Protein AF-0000000071809638 (afdb_homodimer)

Secondary structure (DSSP, 8-state):
----PPPPPEEEEEESTTSSHHHHHHHHHHHHHHTT--EEEEESS-TTSHHHHHHHHHHTTSS---HHHHHHHHHHHHHHHHHHHHHHHHTT-EEEEES-HHHHHHHHTTSTT--HHHHHHTTTTSBPPSEEEEEE--HHHHHTSTTTTSSTT--HHHHHHHHHHHHHH--TTEEEEETTS-HHHHHHHHHHHHHHHHHHHTT---PBTT-/----PPPPPEEEEEESTTSSHHHHHHHHHHHHHHTT--EEEEESS-TTSHHHHHHHHHHTTSS---HHHHHHHHHHHHHHHHHHHHHHHHTT-EEEEES-HHHHHHHHTTSTT--HHHHHHTTTTSBPPSEEEEEE--HHHHHTSTTTTSSTT--HHHHHHHHHHHHHH--TTEEEEETTS-HHHHHHHHHHHHHHHHHHHTT---PBTT-

Foldseek 3Di:
DLPLFFFAFEEEEAEDAQLCLVVLLVLLCVVCVVVVAAEDEAEPPPCVDPLRVVLVCQFQVVDDDDLVVSLLSRLVSLVVCQVVVQVRRSVRHYYYYYDDLLLSLLLSCLDPPDDSVVSNPSQWFRFDGLAYEYRYDQLVVRCPDPPQPSTDQRDSSSSVSSVVSSVVVDDPRYDYDYSVDDSVVVNVVVNVSSVVSSVVSRSPDGDTPPD/DLPLFFFAFEEEEAEDAQLCLVVLLVLLCVVCVVVVAAEDEAEPPPCVDPLRVVLVCQFQVVDDDDLVVSLLSRLVSLVVCQVVVQVRRSVRYYYYYYDDLLLSLLLSCLDPPDDSVVSNPSQWFRFDGLAYEYRYDQLVVRCPDPPQPSTDQRDSSSSVSSVVSSVVVDDPRYDYDYSVDDSVVVNVVVNVSSVVSSVVSRSPDGDTPPD

Organism: Trichoplax adhaerens (NCBI:txid10228)

Nearest PDB structures (foldseek):
  1e2f-assembly1_A  TM=9.757E-01  e=2.775E-28  Homo sapiens
  1e98-assembly1_A-2  TM=9.736E-01  e=1.360E-27  Homo sapiens
  1e9d-assembly1_A  TM=9.814E-01  e=3.699E-27  Homo sapiens
  2wwf-assembly1_A  TM=8.738E-01  e=5.433E-23  Plasmodium falciparum 3D7
  2wwi-assembly2_C  TM=8.667E-01  e=1.230E-21  Plasmodium falciparum 3D7

Radius of gyration: 24.38 Å; Cα contacts (8 Å, |Δi|>4): 757; chains: 2; bounding box: 62×70×47 Å

Sequence (422 aa):
MATDRNRGALIIIEGGDRTGKSTQSKMLVDALLADGKQAELVKFPDRTTPIGKLAGSYLQKTLDLEDHAIHLIFSANRWEKVPSIIERLENGITLVVDRYAFSGVAYTSAKRGFDIEWCKQSDTGIPAPDLVIYLTLPVDQATSRDQYGTERYESTQFQKRAVENFEKLMTKNWTTLDASQSIDAIHQQMKDLTTEIMQQVGTRSIEKLWVMATDRNRGALIIIEGGDRTGKSTQSKMLVDALLADGKQAELVKFPDRTTPIGKLAGSYLQKTLDLEDHAIHLIFSANRWEKVPSIIERLENGITLVVDRYAFSGVAYTSAKRGFDIEWCKQSDTGIPAPDLVIYLTLPVDQATSRDQYGTERYESTQFQKRAVENFEKLMTKNWTTLDASQSIDAIHQQMKDLTTEIMQQVGTRSIEKLWV

pLDDT: mean 94.45, std 9.05, range [29.23, 98.94]

Structure (mmCIF, N/CA/C/O backbone):
data_AF-0000000071809638-model_v1
#
loop_
_entity.id
_entity.type
_entity.pdbx_description
1 polymer 'Thymidylate kinase'
#
loop_
_atom_site.group_PDB
_atom_site.id
_atom_site.type_symbol
_atom_site.label_atom_id
_atom_site.label_alt_id
_atom_site.label_comp_id
_atom_site.label_asym_id
_atom_site.label_entity_id
_atom_site.label_seq_id
_atom_site.pdbx_PDB_ins_code
_atom_site.Cartn_x
_atom_site.Cartn_y
_atom_site.Cartn_z
_atom_site.occupancy
_atom_site.B_iso_or_equiv
_atom_site.auth_seq_id
_atom_site.auth_comp_id
_atom_site.auth_asym_id
_atom_site.auth_atom_id
_atom_site.pdbx_PDB_model_num
ATOM 1 N N . MET A 1 1 ? -31.297 -20.156 -2.02 1 29.23 1 MET A N 1
ATOM 2 C CA . MET A 1 1 ? -30.578 -21.312 -1.486 1 29.23 1 MET A CA 1
ATOM 3 C C . MET A 1 1 ? -29.109 -21.266 -1.859 1 29.23 1 MET A C 1
ATOM 5 O O . MET A 1 1 ? -28.766 -21 -3.014 1 29.23 1 MET A O 1
ATOM 9 N N . ALA A 1 2 ? -28.156 -20.797 -1.015 1 45.97 2 ALA A N 1
ATOM 10 C CA . ALA A 1 2 ? -26.75 -20.719 -1.43 1 45.97 2 ALA A CA 1
ATOM 11 C C . ALA A 1 2 ? -26.375 -21.906 -2.305 1 45.97 2 ALA A C 1
ATOM 13 O O . ALA A 1 2 ? -26.484 -23.062 -1.876 1 45.97 2 ALA A O 1
ATOM 14 N N . THR A 1 3 ? -26.531 -21.938 -3.521 1 45.94 3 THR A N 1
ATOM 15 C CA . THR A 1 3 ? -26.344 -23.125 -4.352 1 45.94 3 THR A CA 1
ATOM 16 C C . THR A 1 3 ? -25.016 -23.812 -4.031 1 45.94 3 THR A C 1
ATOM 18 O O . THR A 1 3 ? -24 -23.125 -3.828 1 45.94 3 THR A O 1
ATOM 21 N N . ASP A 1 4 ? -24.969 -25.047 -3.363 1 58 4 ASP A N 1
ATOM 22 C CA . ASP A 1 4 ? -23.984 -26.047 -2.955 1 58 4 ASP A CA 1
ATOM 23 C C . ASP A 1 4 ? -22.922 -26.25 -4.031 1 58 4 ASP A C 1
ATOM 25 O O . ASP A 1 4 ? -22.484 -27.391 -4.273 1 58 4 ASP A O 1
ATOM 29 N N . ARG A 1 5 ? -22.641 -25.156 -4.832 1 71.88 5 ARG A N 1
ATOM 30 C CA . ARG A 1 5 ? -21.672 -25.406 -5.898 1 71.88 5 ARG A CA 1
ATOM 31 C C . ARG A 1 5 ? -20.25 -25.359 -5.371 1 71.88 5 ARG A C 1
ATOM 33 O O . ARG A 1 5 ? -19.922 -24.547 -4.504 1 71.88 5 ARG A O 1
ATOM 40 N N . ASN A 1 6 ? -19.531 -26.375 -5.785 1 90 6 ASN A N 1
ATOM 41 C CA . ASN A 1 6 ? -18.125 -26.438 -5.457 1 90 6 ASN A CA 1
ATOM 42 C C . ASN A 1 6 ? -17.375 -25.203 -5.965 1 90 6 ASN A C 1
ATOM 44 O O . ASN A 1 6 ? -17.547 -24.797 -7.109 1 90 6 ASN A O 1
ATOM 48 N N . ARG A 1 7 ? -16.688 -24.516 -5.082 1 96.38 7 ARG A N 1
ATOM 49 C CA . ARG A 1 7 ? -15.922 -23.359 -5.539 1 96.38 7 ARG A CA 1
ATOM 50 C C . ARG A 1 7 ? -14.672 -23.797 -6.297 1 96.38 7 ARG A C 1
ATOM 52 O O . ARG A 1 7 ? -14.266 -24.953 -6.223 1 96.38 7 ARG A O 1
ATOM 59 N N . GLY A 1 8 ? -14.078 -22.875 -7.176 1 98.06 8 GLY A N 1
ATOM 60 C CA . GLY A 1 8 ? -12.805 -23.094 -7.832 1 98.06 8 GLY A CA 1
ATOM 61 C C . GLY A 1 8 ? -11.625 -23.062 -6.883 1 98.06 8 GLY A C 1
ATOM 62 O O . GLY A 1 8 ? -11.766 -22.656 -5.727 1 98.06 8 GLY A O 1
ATOM 63 N N . ALA A 1 9 ? -10.508 -23.547 -7.328 1 98.56 9 ALA A N 1
ATOM 64 C CA . ALA A 1 9 ? -9.273 -23.531 -6.539 1 98.56 9 ALA A CA 1
ATOM 65 C C . ALA A 1 9 ? -8.406 -22.328 -6.91 1 98.56 9 ALA A C 1
ATOM 67 O O . ALA A 1 9 ? -8.414 -21.891 -8.062 1 98.56 9 ALA A O 1
ATOM 68 N N . LEU A 1 10 ? -7.734 -21.781 -5.941 1 98.81 10 LEU A N 1
ATOM 69 C CA . LEU A 1 10 ? -6.73 -20.75 -6.148 1 98.81 10 LEU A CA 1
ATOM 70 C C . LEU A 1 10 ? -5.328 -21.328 -6.156 1 98.81 10 LEU A C 1
ATOM 72 O O . LEU A 1 10 ? -4.781 -21.656 -5.098 1 98.81 10 LEU A O 1
ATOM 76 N N . ILE A 1 11 ? -4.746 -21.469 -7.316 1 98.81 11 ILE A N 1
ATOM 77 C CA . ILE A 1 11 ? -3.439 -22.094 -7.531 1 98.81 11 ILE A CA 1
ATOM 78 C C . ILE A 1 11 ? -2.406 -21 -7.828 1 98.81 11 ILE A C 1
ATOM 80 O O . ILE A 1 11 ? -2.5 -20.312 -8.844 1 98.81 11 ILE A O 1
ATOM 84 N N . ILE A 1 12 ? -1.425 -20.875 -6.949 1 98.88 12 ILE A N 1
ATOM 85 C CA . ILE A 1 12 ? -0.41 -19.844 -7.109 1 98.88 12 ILE A CA 1
ATOM 86 C C . ILE A 1 12 ? 0.884 -20.453 -7.629 1 98.88 12 ILE A C 1
ATOM 88 O O . ILE A 1 12 ? 1.354 -21.469 -7.098 1 98.88 12 ILE A O 1
ATOM 92 N N . ILE A 1 13 ? 1.413 -19.859 -8.68 1 98.75 13 ILE A N 1
ATOM 93 C CA . ILE A 1 13 ? 2.715 -20.25 -9.203 1 98.75 13 ILE A CA 1
ATOM 94 C C . ILE A 1 13 ? 3.754 -19.188 -8.859 1 98.75 13 ILE A C 1
ATOM 96 O O . ILE A 1 13 ? 3.643 -18.047 -9.297 1 98.75 13 ILE A O 1
ATOM 100 N N . GLU A 1 14 ? 4.711 -19.562 -8.008 1 98.56 14 GLU A N 1
ATOM 101 C CA . GLU A 1 14 ? 5.797 -18.672 -7.605 1 98.56 14 GLU A CA 1
ATOM 102 C C . GLU A 1 14 ? 7.145 -19.188 -8.117 1 98.56 14 GLU A C 1
ATOM 104 O O . GLU A 1 14 ? 7.266 -20.344 -8.5 1 98.56 14 GLU A O 1
ATOM 109 N N . GLY A 1 15 ? 8.117 -18.328 -8.125 1 95.38 15 GLY A N 1
ATOM 110 C CA . GLY A 1 15 ? 9.461 -18.641 -8.586 1 95.38 15 GLY A CA 1
ATOM 111 C C . GLY A 1 15 ? 10.195 -17.422 -9.125 1 95.38 15 GLY A C 1
ATOM 112 O O . GLY A 1 15 ? 9.578 -16.391 -9.414 1 95.38 15 GLY A O 1
ATOM 113 N N . GLY A 1 16 ? 11.477 -17.531 -9.203 1 90.31 16 GLY A N 1
ATOM 114 C CA . GLY A 1 16 ? 12.289 -16.453 -9.742 1 90.31 16 GLY A CA 1
ATOM 115 C C . GLY A 1 16 ? 12.062 -16.219 -11.227 1 90.31 16 GLY A C 1
ATOM 116 O O . GLY A 1 16 ? 11.258 -16.906 -11.852 1 90.31 16 GLY A O 1
ATOM 117 N N . ASP A 1 17 ? 12.734 -15.234 -11.727 1 85.12 17 ASP A N 1
ATOM 118 C CA . ASP A 1 17 ? 12.648 -14.938 -13.156 1 85.12 17 ASP A CA 1
ATOM 119 C C . ASP A 1 17 ? 13.227 -16.078 -13.992 1 85.12 17 ASP A C 1
ATOM 121 O O . ASP A 1 17 ? 14.219 -16.703 -13.594 1 85.12 17 ASP A O 1
ATOM 125 N N . ARG A 1 18 ? 12.5 -16.453 -15.109 1 87.38 18 ARG A N 1
ATOM 126 C CA . ARG A 1 18 ? 12.969 -17.406 -16.109 1 87.38 18 ARG A CA 1
ATOM 127 C C . ARG A 1 18 ? 12.867 -18.844 -15.594 1 87.38 18 ARG A C 1
ATOM 129 O O . ARG A 1 18 ? 13.57 -19.734 -16.062 1 87.38 18 ARG A O 1
ATOM 136 N N . THR A 1 19 ? 12.039 -19.047 -14.625 1 91.5 19 THR A N 1
ATOM 137 C CA . THR A 1 19 ? 11.828 -20.391 -14.125 1 91.5 19 THR A CA 1
ATOM 138 C C . THR A 1 19 ? 10.742 -21.109 -14.914 1 91.5 19 THR A C 1
ATOM 140 O O . THR A 1 19 ? 10.492 -22.297 -14.711 1 91.5 19 THR A O 1
ATOM 143 N N . GLY A 1 20 ? 10.062 -20.406 -15.789 1 92.62 20 GLY A N 1
ATOM 144 C CA . GLY A 1 20 ? 9.07 -21.016 -16.656 1 92.62 20 GLY A CA 1
ATOM 145 C C . GLY A 1 20 ? 7.648 -20.828 -16.156 1 92.62 20 GLY A C 1
ATOM 146 O O . GLY A 1 20 ? 6.734 -21.547 -16.578 1 92.62 20 GLY A O 1
ATOM 147 N N . LYS A 1 21 ? 7.418 -19.875 -15.25 1 95.5 21 LYS A N 1
ATOM 148 C CA . LYS A 1 21 ? 6.113 -19.641 -14.633 1 95.5 21 LYS A CA 1
ATOM 149 C C . LYS A 1 21 ? 5.055 -19.344 -15.695 1 95.5 21 LYS A C 1
ATOM 151 O O . LYS A 1 21 ? 3.998 -19.984 -15.719 1 95.5 21 LYS A O 1
ATOM 156 N N . SER A 1 22 ? 5.355 -18.375 -16.578 1 95.75 22 SER A N 1
ATOM 157 C CA . SER A 1 22 ? 4.379 -17.938 -17.578 1 95.75 22 SER A CA 1
ATOM 158 C C . SER A 1 22 ? 3.994 -19.094 -18.5 1 95.75 22 SER A C 1
ATOM 160 O O . SER A 1 22 ? 2.816 -19.281 -18.812 1 95.75 22 SER A O 1
ATOM 162 N N . THR A 1 23 ? 4.941 -19.906 -18.906 1 96.56 23 THR A N 1
ATOM 163 C CA . THR A 1 23 ? 4.691 -21.062 -19.766 1 96.56 23 THR A CA 1
ATOM 164 C C . THR A 1 23 ? 3.846 -22.094 -19.031 1 96.56 23 THR A C 1
ATOM 166 O O . THR A 1 23 ? 2.824 -22.547 -19.547 1 96.56 23 THR A O 1
ATOM 169 N N . GLN A 1 24 ? 4.266 -22.422 -17.859 1 98.25 24 GLN A N 1
ATOM 170 C CA . GLN A 1 24 ? 3.615 -23.484 -17.078 1 98.25 24 GLN A CA 1
ATOM 171 C C . GLN A 1 24 ? 2.195 -23.078 -16.688 1 98.25 24 GLN A C 1
ATOM 173 O O . GLN A 1 24 ? 1.286 -23.922 -16.703 1 98.25 24 GLN A O 1
ATOM 178 N N . SER A 1 25 ? 1.991 -21.797 -16.328 1 98.5 25 SER A N 1
ATOM 179 C CA . SER A 1 25 ? 0.658 -21.328 -15.945 1 98.5 25 SER A CA 1
ATOM 180 C C . SER A 1 25 ? -0.31 -21.422 -17.125 1 98.5 25 SER A C 1
ATOM 182 O O . SER A 1 25 ? -1.442 -21.891 -16.969 1 98.5 25 SER A O 1
ATOM 184 N N . LYS A 1 26 ? 0.138 -21 -18.266 1 98.5 26 LYS A N 1
ATOM 185 C CA . LYS A 1 26 ? -0.694 -21.062 -19.469 1 98.5 26 LYS A CA 1
ATOM 186 C C . LYS A 1 26 ? -1.028 -22.516 -19.828 1 98.5 26 LYS A C 1
ATOM 188 O O . LYS A 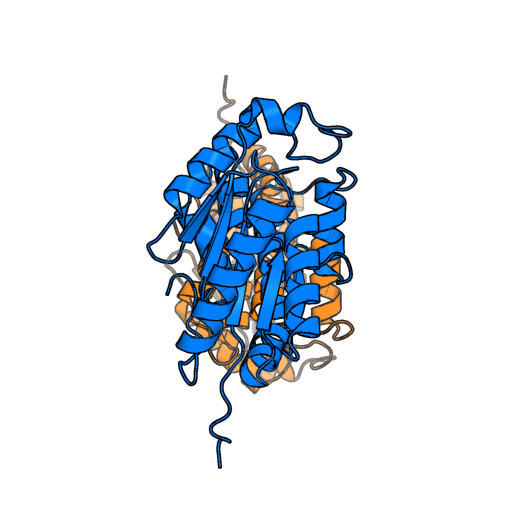1 26 ? -2.186 -22.828 -20.109 1 98.5 26 LYS A O 1
ATOM 193 N N . MET A 1 27 ? -0.049 -23.391 -19.828 1 98.75 27 MET A N 1
ATOM 194 C CA . MET A 1 27 ? -0.243 -24.797 -20.141 1 98.75 27 MET A CA 1
ATOM 195 C C . MET A 1 27 ? -1.235 -25.438 -19.188 1 98.75 27 MET A C 1
ATOM 197 O O . MET A 1 27 ? -2.064 -26.266 -19.594 1 98.75 27 MET A O 1
ATOM 201 N N . LEU A 1 28 ? -1.111 -25.094 -17.938 1 98.88 28 LEU A N 1
ATOM 202 C CA . LEU A 1 28 ? -1.989 -25.656 -16.922 1 98.88 28 LEU A CA 1
ATOM 203 C C . LEU A 1 28 ? -3.439 -25.25 -17.156 1 98.88 28 LEU A C 1
ATOM 205 O O . LEU A 1 28 ? -4.34 -26.094 -17.125 1 98.88 28 LEU A O 1
ATOM 209 N N . VAL A 1 29 ? -3.68 -23.953 -17.438 1 98.88 29 VAL A N 1
ATOM 210 C CA . VAL A 1 29 ? -5.031 -23.469 -17.719 1 98.88 29 VAL A CA 1
ATOM 211 C C . VAL A 1 29 ? -5.594 -24.172 -18.953 1 98.88 29 VAL A C 1
ATOM 213 O O . VAL A 1 29 ? -6.727 -24.656 -18.922 1 98.88 29 VAL A O 1
ATOM 216 N N . ASP A 1 30 ? -4.809 -24.281 -19.969 1 98.81 30 ASP A N 1
ATOM 217 C CA . ASP A 1 30 ? -5.238 -24.938 -21.188 1 98.81 30 ASP A CA 1
ATOM 218 C C . ASP A 1 30 ? -5.625 -26.391 -20.922 1 98.81 30 ASP A C 1
ATOM 220 O O . ASP A 1 30 ? -6.629 -26.875 -21.453 1 98.81 30 ASP A O 1
ATOM 224 N N . ALA A 1 31 ? -4.828 -27.062 -20.172 1 98.75 31 ALA A N 1
ATOM 225 C CA . ALA A 1 31 ? -5.082 -28.453 -19.859 1 98.75 31 ALA A CA 1
ATOM 226 C C . ALA A 1 31 ? -6.379 -28.625 -19.062 1 98.75 31 ALA A C 1
ATOM 228 O O . ALA A 1 31 ? -7.16 -29.531 -19.328 1 98.75 31 ALA A O 1
ATOM 229 N N . LEU A 1 32 ? -6.598 -27.734 -18.109 1 98.56 32 LEU A N 1
ATOM 230 C CA . LEU A 1 32 ? -7.816 -27.797 -17.312 1 98.56 32 LEU A CA 1
ATOM 231 C C . LEU A 1 32 ? -9.047 -27.562 -18.188 1 98.56 32 LEU A C 1
ATOM 233 O O . LEU A 1 32 ? -10.055 -28.266 -18.047 1 98.56 32 LEU A O 1
ATOM 237 N N . LEU A 1 33 ? -8.906 -26.578 -19.078 1 98.62 33 LEU A N 1
ATOM 238 C CA . LEU A 1 33 ? -10 -26.281 -20 1 98.62 33 LEU A CA 1
ATOM 239 C C . LEU A 1 33 ? -10.273 -27.484 -20.906 1 98.62 33 LEU A C 1
ATOM 241 O O . LEU A 1 33 ? -11.43 -27.844 -21.141 1 98.62 33 LEU A O 1
ATOM 245 N N . ALA A 1 34 ? -9.266 -28.141 -21.344 1 98.38 34 ALA A N 1
ATOM 246 C CA . ALA A 1 34 ? -9.391 -29.312 -22.203 1 98.38 34 ALA A CA 1
ATOM 247 C C . ALA A 1 34 ? -10.078 -30.453 -21.469 1 98.38 34 ALA A C 1
ATOM 249 O O . ALA A 1 34 ? -10.766 -31.281 -22.094 1 98.38 34 ALA A O 1
ATOM 250 N N . ASP A 1 35 ? -9.914 -30.484 -20.219 1 97.5 35 ASP A N 1
ATOM 251 C CA . ASP A 1 35 ? -10.516 -31.516 -19.375 1 97.5 35 ASP A CA 1
ATOM 252 C C . ASP A 1 35 ? -11.953 -31.156 -19 1 97.5 35 ASP A C 1
ATOM 254 O O . ASP A 1 35 ? -12.578 -31.828 -18.188 1 97.5 35 ASP A O 1
ATOM 258 N N . GLY A 1 36 ? -12.438 -30.016 -19.516 1 97.31 36 GLY A N 1
ATOM 259 C CA . GLY A 1 36 ? -13.812 -29.625 -19.281 1 97.31 36 GLY A CA 1
ATOM 260 C C . GLY A 1 36 ? -14 -28.828 -18 1 97.31 36 GLY A C 1
ATOM 261 O O . GLY A 1 36 ? -15.133 -28.625 -17.562 1 97.31 36 GLY A O 1
ATOM 262 N N . LYS A 1 37 ? -12.883 -28.453 -17.438 1 97.44 37 LYS A N 1
ATOM 263 C CA . LYS A 1 37 ? -12.953 -27.641 -16.219 1 97.44 37 LYS A CA 1
ATOM 264 C C . LYS A 1 37 ? -12.961 -26.141 -16.562 1 97.44 37 LYS A C 1
ATOM 266 O O . LYS A 1 37 ? -12.586 -25.75 -17.672 1 97.44 37 LYS A O 1
ATOM 271 N N . GLN A 1 38 ? -13.508 -25.359 -15.664 1 97.69 38 GLN A N 1
ATOM 272 C CA . GLN A 1 38 ? -13.414 -23.922 -15.781 1 97.69 38 GLN A CA 1
ATOM 273 C C . GLN A 1 38 ? -12.156 -23.375 -15.109 1 97.69 38 GLN A C 1
ATOM 275 O O . GLN A 1 38 ? -11.945 -23.609 -13.914 1 97.69 38 GLN A O 1
ATOM 280 N N . ALA A 1 39 ? -11.367 -22.672 -15.844 1 98.75 39 ALA A N 1
ATOM 281 C CA . ALA A 1 39 ? -10.102 -22.156 -15.32 1 98.75 39 ALA A CA 1
ATOM 282 C C . ALA A 1 39 ? -9.703 -20.875 -16.031 1 98.75 39 ALA A C 1
ATOM 284 O O . ALA A 1 39 ? -10.047 -20.672 -17.203 1 98.75 39 ALA A O 1
ATOM 285 N N . GLU A 1 40 ? -9.055 -19.969 -15.32 1 98.88 40 GLU A N 1
ATOM 286 C CA . GLU A 1 40 ? -8.555 -18.719 -15.883 1 98.88 40 GLU A CA 1
ATOM 287 C C . GLU A 1 40 ? -7.148 -18.406 -15.383 1 98.88 40 GLU A C 1
ATOM 289 O O . GLU A 1 40 ? -6.766 -18.844 -14.289 1 98.88 40 GLU A O 1
ATOM 294 N N . LEU A 1 41 ? -6.457 -17.719 -16.234 1 98.81 41 LEU A N 1
ATOM 295 C CA . LEU A 1 41 ? -5.113 -17.25 -15.906 1 98.81 41 LEU A CA 1
ATOM 296 C C . LEU A 1 41 ? -5.152 -15.836 -15.336 1 98.81 41 LEU A C 1
ATOM 298 O O . LEU A 1 41 ? -5.836 -14.961 -15.883 1 98.81 41 LEU A O 1
ATOM 302 N N . VAL A 1 42 ? -4.535 -15.625 -14.195 1 98.69 42 VAL A N 1
ATOM 303 C CA . VAL A 1 42 ? -4.328 -14.312 -13.602 1 98.69 42 VAL A CA 1
ATOM 304 C C . VAL A 1 42 ? -2.834 -14.039 -13.453 1 98.69 42 VAL A C 1
ATOM 306 O O . VAL A 1 42 ? -2.062 -14.938 -13.117 1 98.69 42 VAL A O 1
ATOM 309 N N . LYS A 1 43 ? -2.416 -12.852 -13.789 1 98.12 43 LYS A N 1
ATOM 310 C CA . LYS A 1 43 ? -1.012 -12.477 -13.672 1 98.12 43 LYS A CA 1
ATOM 311 C C . LYS A 1 43 ? -0.855 -11.195 -12.859 1 98.12 43 LYS A C 1
ATOM 313 O O . LYS A 1 43 ? -1.634 -10.25 -13.023 1 98.12 43 LYS A O 1
ATOM 318 N N . PHE A 1 44 ? 0.123 -11.234 -11.969 1 98.44 44 PHE A N 1
ATOM 319 C CA . PHE A 1 44 ? 0.499 -10.008 -11.289 1 98.44 44 PHE A CA 1
ATOM 320 C C . PHE A 1 44 ? 1.937 -9.617 -11.617 1 98.44 44 PHE A C 1
ATOM 322 O O . PHE A 1 44 ? 2.814 -10.484 -11.68 1 98.44 44 PHE A O 1
ATOM 329 N N . PRO A 1 45 ? 2.264 -8.406 -11.711 1 98.06 45 PRO A N 1
ATOM 330 C CA . PRO A 1 45 ? 1.25 -7.352 -11.758 1 98.06 45 PRO A CA 1
ATOM 331 C C . PRO A 1 45 ? 0.365 -7.438 -13 1 98.06 45 PRO A C 1
ATOM 333 O O . PRO A 1 45 ? 0.808 -7.922 -14.047 1 98.06 45 PRO A O 1
ATOM 336 N N . ASP A 1 46 ? -0.874 -7.129 -12.844 1 98.19 46 ASP A N 1
ATOM 337 C CA . ASP A 1 46 ? -1.764 -6.953 -13.992 1 98.19 46 ASP A CA 1
ATOM 338 C C . ASP A 1 46 ? -1.562 -5.586 -14.641 1 98.19 46 ASP A C 1
ATOM 340 O O . ASP A 1 46 ? -2.195 -4.605 -14.242 1 98.19 46 ASP A O 1
ATOM 344 N N . ARG A 1 47 ? -0.802 -5.5 -15.633 1 96.44 47 ARG A N 1
ATOM 345 C CA . ARG A 1 47 ? -0.325 -4.262 -16.25 1 96.44 47 ARG A CA 1
ATOM 346 C C . ARG A 1 47 ? -1.422 -3.6 -17.062 1 96.44 47 ARG A C 1
ATOM 348 O O . ARG A 1 47 ? -1.22 -2.52 -17.625 1 96.44 47 ARG A O 1
ATOM 355 N N . THR A 1 48 ? -2.547 -4.203 -17.109 1 96.75 48 THR A N 1
ATOM 356 C CA . THR A 1 48 ? -3.646 -3.605 -17.859 1 96.75 48 THR A CA 1
ATOM 357 C C . THR A 1 48 ? -4.426 -2.623 -16.984 1 96.75 48 THR A C 1
ATOM 359 O O . THR A 1 48 ? -5.227 -1.836 -17.484 1 96.75 48 THR A O 1
ATOM 362 N N . THR A 1 49 ? -4.297 -2.678 -15.664 1 97.19 49 THR A N 1
ATOM 363 C CA . THR A 1 49 ? -4.988 -1.771 -14.758 1 97.19 49 THR A CA 1
ATOM 364 C C . THR A 1 49 ? -4.184 -0.494 -14.547 1 97.19 49 THR A C 1
ATOM 366 O O . THR A 1 49 ? -2.973 -0.473 -14.781 1 97.19 49 THR A O 1
ATOM 369 N N . PRO A 1 50 ? -4.844 0.533 -14.086 1 95.25 50 PRO A N 1
ATOM 370 C CA . PRO A 1 50 ? -4.098 1.763 -13.805 1 95.25 50 PRO A CA 1
ATOM 371 C C . PRO A 1 50 ? -2.982 1.555 -12.781 1 95.25 50 PRO A C 1
ATOM 373 O O . PRO A 1 50 ? -1.876 2.072 -12.961 1 95.25 50 PRO A O 1
ATOM 376 N N . ILE A 1 51 ? -3.232 0.762 -11.742 1 98.19 51 ILE A N 1
ATOM 377 C CA . ILE A 1 51 ? -2.227 0.496 -10.719 1 98.19 51 ILE A CA 1
ATOM 378 C C . ILE A 1 51 ? -1.113 -0.371 -11.297 1 98.19 51 ILE A C 1
ATOM 380 O O . ILE A 1 51 ? 0.07 -0.097 -11.086 1 98.19 51 ILE A O 1
ATOM 384 N N . GLY A 1 52 ? -1.478 -1.393 -12.062 1 98.31 52 GLY A N 1
ATOM 385 C CA . GLY A 1 52 ? -0.513 -2.299 -12.672 1 98.31 52 GLY A CA 1
ATOM 386 C C . GLY A 1 52 ? 0.399 -1.616 -13.672 1 98.31 52 GLY A C 1
ATOM 387 O O . GLY A 1 52 ? 1.555 -2.012 -13.836 1 98.31 52 GLY A O 1
ATOM 388 N N . LYS A 1 53 ? -0.112 -0.593 -14.32 1 97.44 53 LYS A N 1
ATOM 389 C CA . LYS A 1 53 ? 0.704 0.174 -15.258 1 97.44 53 LYS A CA 1
ATOM 390 C C . LYS A 1 53 ? 1.844 0.888 -14.539 1 97.44 53 LYS A C 1
ATOM 392 O O . LYS A 1 53 ? 2.963 0.956 -15.055 1 97.44 53 LYS A O 1
ATOM 397 N N . LEU A 1 54 ? 1.59 1.409 -13.367 1 97.12 54 LEU A N 1
ATOM 398 C CA . LEU A 1 54 ? 2.635 2.035 -12.562 1 97.12 54 LEU A CA 1
ATOM 399 C C . LEU A 1 54 ? 3.701 1.018 -12.18 1 97.12 54 LEU A C 1
ATOM 401 O O . LEU A 1 54 ? 4.898 1.285 -12.305 1 97.12 54 LEU A O 1
ATOM 405 N N . ALA A 1 55 ? 3.291 -0.173 -11.719 1 97.69 55 ALA A N 1
ATOM 406 C CA . ALA A 1 55 ? 4.211 -1.251 -11.367 1 97.69 55 ALA A CA 1
ATOM 407 C C . ALA A 1 55 ? 5.059 -1.667 -12.57 1 97.69 55 ALA A C 1
ATOM 409 O O . ALA A 1 55 ? 6.266 -1.871 -12.438 1 97.69 55 ALA A O 1
ATOM 410 N N . GLY A 1 56 ? 4.352 -1.756 -13.703 1 97.19 56 GLY A N 1
ATOM 411 C CA . GLY A 1 56 ? 5.047 -2.121 -14.922 1 97.19 56 GLY A CA 1
ATOM 412 C C . GLY A 1 56 ? 6.129 -1.133 -15.312 1 97.19 56 GLY A C 1
ATOM 413 O O . GLY A 1 56 ? 7.23 -1.529 -15.695 1 97.19 56 GLY A O 1
ATOM 414 N N . SER A 1 57 ? 5.84 0.142 -15.219 1 97.19 57 SER A N 1
ATOM 415 C CA . SER A 1 57 ? 6.805 1.189 -15.539 1 97.19 57 SER A CA 1
ATOM 416 C C . SER A 1 57 ? 8.016 1.121 -14.617 1 97.19 57 SER A C 1
ATOM 418 O O . SER A 1 57 ? 9.148 1.345 -15.062 1 97.19 57 SER A O 1
ATOM 420 N N . TYR A 1 58 ? 7.812 0.802 -13.375 1 97.62 58 TYR A N 1
ATOM 421 C CA . TYR A 1 58 ? 8.906 0.625 -12.43 1 97.62 58 TYR A CA 1
ATOM 422 C C . TYR A 1 58 ? 9.781 -0.56 -12.82 1 97.62 58 TYR A C 1
ATOM 424 O O . TYR A 1 58 ? 11.008 -0.451 -12.844 1 97.62 58 TYR A O 1
ATOM 432 N N . LEU A 1 59 ? 9.055 -1.668 -13.148 1 95.31 59 LEU A N 1
ATOM 433 C CA . LEU A 1 59 ? 9.781 -2.885 -13.5 1 95.31 59 LEU A CA 1
ATOM 434 C C . LEU A 1 59 ? 10.602 -2.68 -14.766 1 95.31 59 LEU A C 1
ATOM 436 O O . LEU A 1 59 ? 11.703 -3.217 -14.891 1 95.31 59 LEU A O 1
ATOM 440 N N . GLN A 1 60 ? 10.109 -1.841 -15.672 1 94.94 60 GLN A N 1
ATOM 441 C CA . GLN A 1 60 ? 10.758 -1.591 -16.953 1 94.94 60 GLN A CA 1
ATOM 442 C C . GLN A 1 60 ? 11.758 -0.44 -16.844 1 94.94 60 GLN A C 1
ATOM 444 O O . GLN A 1 60 ? 12.297 0.014 -17.859 1 94.94 60 GLN A O 1
ATOM 449 N N . LYS A 1 61 ? 11.953 0.132 -15.625 1 95.12 61 LYS A N 1
ATOM 450 C CA . LYS A 1 61 ? 12.953 1.145 -15.297 1 95.12 61 LYS A CA 1
ATOM 451 C C . LYS A 1 61 ? 12.617 2.482 -15.945 1 95.12 61 LYS A C 1
ATOM 453 O O . LYS A 1 61 ? 13.492 3.334 -16.109 1 95.12 61 LYS A O 1
ATOM 458 N N . THR A 1 62 ? 11.375 2.68 -16.359 1 96 62 THR A N 1
ATOM 459 C CA . THR A 1 62 ? 10.977 3.959 -16.938 1 96 62 THR A CA 1
ATOM 460 C C . THR A 1 62 ? 10.422 4.891 -15.867 1 96 62 THR A C 1
ATOM 462 O O . THR A 1 62 ? 10.188 6.074 -16.125 1 96 62 THR A O 1
ATOM 465 N N . LEU A 1 63 ? 10.219 4.391 -14.695 1 95.75 63 LEU A N 1
ATOM 466 C CA . LEU A 1 63 ? 9.789 5.148 -13.531 1 95.75 63 LEU A CA 1
ATOM 467 C C . LEU A 1 63 ? 10.508 4.672 -12.273 1 95.75 63 LEU A C 1
ATOM 469 O O . LEU A 1 63 ? 10.586 3.469 -12.016 1 95.75 63 LEU A O 1
ATOM 473 N N . ASP A 1 64 ? 11.148 5.594 -11.602 1 96.62 64 ASP A N 1
ATOM 474 C CA . ASP A 1 64 ? 11.75 5.27 -10.305 1 96.62 64 ASP A CA 1
ATOM 475 C C . ASP A 1 64 ? 10.797 5.605 -9.164 1 96.62 64 ASP A C 1
ATOM 477 O O . ASP A 1 64 ? 10.18 6.672 -9.156 1 96.62 64 ASP A O 1
ATOM 481 N N . LEU A 1 65 ? 10.641 4.668 -8.273 1 97 65 LEU A N 1
ATOM 482 C CA . LEU A 1 65 ? 9.805 4.852 -7.09 1 97 65 LEU A CA 1
ATOM 483 C C . LEU A 1 65 ? 10.531 4.379 -5.836 1 97 65 LEU A C 1
ATOM 485 O O . LEU A 1 65 ? 11.344 3.453 -5.895 1 97 65 LEU A O 1
ATOM 489 N N . GLU A 1 66 ? 10.227 4.996 -4.723 1 97.94 66 GLU A N 1
ATOM 490 C CA . GLU A 1 66 ? 10.719 4.59 -3.408 1 97.94 66 GLU A CA 1
ATOM 491 C C . GLU A 1 66 ? 10.32 3.15 -3.092 1 97.94 66 GLU A C 1
ATOM 493 O O . GLU A 1 66 ? 9.234 2.705 -3.457 1 97.94 66 GLU A O 1
ATOM 498 N N . ASP A 1 67 ? 11.18 2.42 -2.385 1 98.06 67 ASP A N 1
ATOM 499 C CA . ASP A 1 67 ? 11.062 0.974 -2.219 1 98.06 67 ASP A CA 1
ATOM 500 C C . ASP A 1 67 ? 9.781 0.608 -1.471 1 98.06 67 ASP A C 1
ATOM 502 O O . ASP A 1 67 ? 9.109 -0.363 -1.818 1 98.06 67 ASP A O 1
ATOM 506 N N . HIS A 1 68 ? 9.438 1.357 -0.421 1 98.5 68 HIS A N 1
ATOM 507 C CA . HIS A 1 68 ? 8.188 1.081 0.284 1 98.5 68 HIS A CA 1
ATOM 508 C C . HIS A 1 68 ? 6.98 1.363 -0.602 1 98.5 68 HIS A C 1
ATOM 510 O O . HIS A 1 68 ? 6.02 0.592 -0.611 1 98.5 68 HIS A O 1
ATOM 516 N N . ALA A 1 69 ? 7.094 2.459 -1.33 1 98.69 69 ALA A N 1
ATOM 517 C CA . ALA A 1 69 ? 6 2.873 -2.207 1 98.69 69 ALA A CA 1
ATOM 518 C C . ALA A 1 69 ? 5.703 1.804 -3.252 1 98.69 69 ALA A C 1
ATOM 520 O O . ALA A 1 69 ? 4.547 1.418 -3.443 1 98.69 69 ALA A O 1
ATOM 521 N N . ILE A 1 70 ? 6.707 1.296 -3.941 1 98.69 70 ILE A N 1
ATOM 522 C CA . ILE A 1 70 ? 6.488 0.329 -5.012 1 98.69 70 ILE A CA 1
ATOM 523 C C . ILE A 1 70 ? 5.969 -0.981 -4.426 1 98.69 70 ILE A C 1
ATOM 525 O O . ILE A 1 70 ? 5.145 -1.661 -5.039 1 98.69 70 ILE A O 1
ATOM 529 N N . HIS A 1 71 ? 6.438 -1.375 -3.205 1 98.81 71 HIS A N 1
ATOM 530 C CA . HIS A 1 71 ? 5.883 -2.547 -2.537 1 98.81 71 HIS A CA 1
ATOM 531 C C . HIS A 1 71 ? 4.371 -2.418 -2.367 1 98.81 71 HIS A C 1
ATOM 533 O O . HIS A 1 71 ? 3.625 -3.35 -2.68 1 98.81 71 HIS A O 1
ATOM 539 N N . LEU A 1 72 ? 3.967 -1.249 -1.901 1 98.88 72 LEU A N 1
ATOM 540 C CA . LEU A 1 72 ? 2.549 -1.003 -1.652 1 98.88 72 LEU A CA 1
ATOM 541 C C . LEU A 1 72 ? 1.771 -0.945 -2.963 1 98.88 72 LEU A C 1
ATOM 543 O O . LEU A 1 72 ? 0.607 -1.354 -3.016 1 98.88 72 LEU A O 1
ATOM 547 N N . ILE A 1 73 ? 2.393 -0.468 -4.02 1 98.88 73 ILE A N 1
ATOM 548 C CA . ILE A 1 73 ? 1.771 -0.431 -5.34 1 98.88 73 ILE A CA 1
ATOM 549 C C . ILE A 1 73 ? 1.507 -1.854 -5.824 1 98.88 73 ILE A C 1
ATOM 551 O O . ILE A 1 73 ? 0.413 -2.16 -6.305 1 98.88 73 ILE A O 1
ATOM 555 N N . PHE A 1 74 ? 2.467 -2.795 -5.637 1 98.88 74 PHE A N 1
ATOM 556 C CA . PHE A 1 74 ? 2.262 -4.188 -6.016 1 98.88 74 PHE A CA 1
ATOM 557 C C . PHE A 1 74 ? 1.103 -4.793 -5.234 1 98.88 74 PHE A C 1
ATOM 559 O O . PHE A 1 74 ? 0.261 -5.492 -5.805 1 98.88 74 PHE A O 1
ATOM 566 N N . SER A 1 75 ? 1.066 -4.516 -3.969 1 98.94 75 SER A N 1
ATOM 567 C CA . SER A 1 75 ? -0.001 -5.043 -3.125 1 98.94 75 SER A CA 1
ATOM 568 C C . SER A 1 75 ? -1.356 -4.473 -3.525 1 98.94 75 SER A C 1
ATOM 570 O O . SER A 1 75 ? -2.346 -5.203 -3.602 1 98.94 75 SER A O 1
ATOM 572 N N . ALA A 1 76 ? -1.357 -3.152 -3.768 1 98.88 76 ALA A N 1
ATOM 573 C CA . ALA A 1 76 ? -2.596 -2.512 -4.203 1 98.88 76 ALA A CA 1
ATOM 574 C C . ALA A 1 76 ? -3.127 -3.162 -5.48 1 98.88 76 ALA A C 1
ATOM 576 O O . ALA A 1 76 ? -4.34 -3.314 -5.645 1 98.88 76 ALA A O 1
ATOM 577 N N . ASN A 1 77 ? -2.256 -3.51 -6.383 1 98.88 77 ASN A N 1
ATOM 578 C CA . ASN A 1 77 ? -2.641 -4.176 -7.625 1 98.88 77 ASN A CA 1
ATOM 579 C C . ASN A 1 77 ? -3.303 -5.523 -7.352 1 98.88 77 ASN A C 1
ATOM 581 O O . ASN A 1 77 ? -4.254 -5.902 -8.039 1 98.88 77 ASN A O 1
ATOM 585 N N . ARG A 1 78 ? -2.82 -6.266 -6.352 1 98.88 78 ARG A N 1
ATOM 586 C CA . ARG A 1 78 ? -3.457 -7.523 -5.977 1 98.88 78 ARG A CA 1
ATOM 587 C C . ARG A 1 78 ? -4.828 -7.281 -5.359 1 98.88 78 ARG A C 1
ATOM 589 O O . ARG A 1 78 ? -5.809 -7.93 -5.734 1 98.88 78 ARG A O 1
ATOM 596 N N . TRP A 1 79 ? -4.945 -6.285 -4.492 1 98.75 79 TRP A N 1
ATOM 597 C CA . TRP A 1 79 ? -6.207 -5.984 -3.826 1 98.75 79 TRP A CA 1
ATOM 598 C C . TRP A 1 79 ? -7.266 -5.551 -4.836 1 98.75 79 TRP A C 1
ATOM 600 O O . TRP A 1 79 ? -8.445 -5.875 -4.684 1 98.75 79 TRP A O 1
ATOM 610 N N . GLU A 1 80 ? -6.84 -4.766 -5.852 1 98.19 80 GLU A N 1
ATOM 611 C CA . GLU A 1 80 ? -7.828 -4.281 -6.812 1 98.19 80 GLU A CA 1
ATOM 612 C C . GLU A 1 80 ? -8.492 -5.441 -7.551 1 98.19 80 GLU A C 1
ATOM 614 O O . GLU A 1 80 ? -9.602 -5.305 -8.055 1 98.19 80 GLU A O 1
ATOM 619 N N . LYS A 1 81 ? -7.863 -6.629 -7.531 1 98.44 81 LYS A N 1
ATOM 620 C CA . LYS A 1 81 ? -8.375 -7.793 -8.25 1 98.44 81 LYS A CA 1
ATOM 621 C C . LYS A 1 81 ? -9.102 -8.75 -7.309 1 98.44 81 LYS A C 1
ATOM 623 O O . LYS A 1 81 ? -9.75 -9.695 -7.754 1 98.44 81 LYS A O 1
ATOM 628 N N . VAL A 1 82 ? -9.078 -8.508 -6.023 1 98.69 82 VAL A N 1
ATOM 629 C CA . VAL A 1 82 ? -9.602 -9.43 -5.02 1 98.69 82 VAL A CA 1
ATOM 630 C C . VAL A 1 82 ? -11.094 -9.664 -5.262 1 98.69 82 VAL A C 1
ATOM 632 O O . VAL A 1 82 ? -11.555 -10.812 -5.273 1 98.69 82 VAL A O 1
ATOM 635 N N . PRO A 1 83 ? -11.938 -8.617 -5.52 1 98.44 83 PRO A N 1
ATOM 636 C CA . PRO A 1 83 ? -13.352 -8.898 -5.762 1 98.44 83 PRO A CA 1
ATOM 637 C C . PRO A 1 83 ? -13.57 -9.859 -6.926 1 98.44 83 PRO A C 1
ATOM 639 O O . PRO A 1 83 ? -14.383 -10.781 -6.828 1 98.44 83 PRO A O 1
ATOM 642 N N . SER A 1 84 ? -12.82 -9.641 -8.008 1 98.44 84 SER A N 1
ATOM 643 C CA . SER A 1 84 ? -12.93 -10.531 -9.164 1 98.44 84 SER A CA 1
ATOM 644 C C . SER A 1 84 ? -12.461 -11.938 -8.828 1 98.44 84 SER A C 1
ATOM 646 O O . SER A 1 84 ? -13.07 -12.922 -9.258 1 98.44 84 SER A O 1
ATOM 648 N N . ILE A 1 85 ? -11.391 -12.094 -8.055 1 98.81 85 ILE A N 1
ATOM 649 C CA . ILE A 1 85 ? -10.844 -13.383 -7.648 1 98.81 85 ILE A CA 1
ATOM 650 C C . ILE A 1 85 ? -11.883 -14.148 -6.836 1 98.81 85 ILE A C 1
ATOM 652 O O . ILE A 1 85 ? -12.18 -15.312 -7.137 1 98.81 85 ILE A O 1
ATOM 656 N N . ILE A 1 86 ? -12.453 -13.5 -5.891 1 98.75 86 ILE A N 1
ATOM 657 C CA . ILE A 1 86 ? -13.438 -14.133 -5.02 1 98.75 86 ILE A CA 1
ATOM 658 C C . ILE A 1 86 ? -14.648 -14.562 -5.844 1 98.75 86 ILE A C 1
ATOM 660 O O . ILE A 1 86 ? -15.117 -15.695 -5.727 1 98.75 86 ILE A O 1
ATOM 664 N N . GLU A 1 87 ? -15.133 -13.656 -6.672 1 98.44 87 GLU A N 1
ATOM 665 C CA . GLU A 1 87 ? -16.297 -13.945 -7.504 1 98.44 87 GLU A CA 1
ATOM 666 C C . GLU A 1 87 ? -16.062 -15.164 -8.391 1 98.44 87 GLU A C 1
ATOM 668 O O . GLU A 1 87 ? -16.906 -16.047 -8.484 1 98.44 87 GLU A O 1
ATOM 673 N N . ARG A 1 88 ? -14.922 -15.234 -9.055 1 98.44 88 ARG A N 1
ATOM 674 C CA . ARG A 1 88 ? -14.594 -16.344 -9.945 1 98.44 88 ARG A CA 1
ATOM 675 C C . ARG A 1 88 ? -14.5 -17.656 -9.18 1 98.44 88 ARG A C 1
ATOM 677 O O . ARG A 1 88 ? -15.086 -18.656 -9.586 1 98.44 88 ARG A O 1
ATOM 684 N N . LEU A 1 89 ? -13.797 -17.641 -8.062 1 98.56 89 LEU A N 1
ATOM 685 C CA . LEU A 1 89 ? -13.656 -18.844 -7.246 1 98.56 89 LEU A CA 1
ATOM 686 C C . LEU A 1 89 ? -15.016 -19.344 -6.777 1 98.56 89 LEU A C 1
ATOM 688 O O . LEU A 1 89 ? -15.312 -20.531 -6.883 1 98.56 89 LEU A O 1
ATOM 692 N N . GLU A 1 90 ? -15.836 -18.422 -6.309 1 97.5 90 GLU A N 1
ATOM 693 C CA . GLU A 1 90 ? -17.156 -18.797 -5.797 1 97.5 90 GLU A CA 1
ATOM 694 C C . GLU A 1 90 ? -18.047 -19.328 -6.906 1 97.5 90 GLU A C 1
ATOM 696 O O . GLU A 1 90 ? -18.984 -20.094 -6.641 1 97.5 90 GLU A O 1
ATOM 701 N N . ASN A 1 91 ? -17.75 -18.984 -8.148 1 97.25 91 ASN A N 1
ATOM 702 C CA . ASN A 1 91 ? -18.531 -19.453 -9.297 1 97.25 91 ASN A CA 1
ATOM 703 C C . ASN A 1 91 ? -17.938 -20.719 -9.906 1 97.25 91 ASN A C 1
ATOM 705 O O . ASN A 1 91 ? -18.297 -21.094 -11.016 1 97.25 91 ASN A O 1
ATOM 709 N N . GLY A 1 92 ? -16.984 -21.312 -9.211 1 97.19 92 GLY A N 1
ATOM 710 C CA . GLY A 1 92 ? -16.484 -22.625 -9.602 1 97.19 92 GLY A CA 1
ATOM 711 C C . GLY A 1 92 ? -15.32 -22.547 -10.555 1 97.19 92 GLY A C 1
ATOM 712 O O . GLY A 1 92 ? -14.906 -23.578 -11.109 1 97.19 92 GLY A O 1
ATOM 713 N N . ILE A 1 93 ? -14.781 -21.344 -10.82 1 98.44 93 ILE A N 1
ATOM 714 C CA . ILE A 1 93 ? -13.672 -21.156 -11.742 1 98.44 93 ILE A CA 1
ATOM 715 C C . ILE A 1 93 ? -12.344 -21.266 -10.992 1 98.44 93 ILE A C 1
ATOM 717 O O . ILE A 1 93 ? -12.109 -20.531 -10.023 1 98.44 93 ILE A O 1
ATOM 721 N N . THR A 1 94 ? -11.531 -22.203 -11.391 1 98.69 94 THR A N 1
ATOM 722 C CA . THR A 1 94 ? -10.188 -22.328 -10.836 1 98.69 94 THR A CA 1
ATOM 723 C C . THR A 1 94 ? -9.266 -21.25 -11.422 1 98.69 94 THR A C 1
ATOM 725 O O . THR A 1 94 ? -9.266 -21.016 -12.633 1 98.69 94 THR A O 1
ATOM 728 N N . LEU A 1 95 ? -8.555 -20.578 -10.516 1 98.94 95 LEU A N 1
ATOM 729 C CA . LEU A 1 95 ? -7.629 -19.547 -10.953 1 98.94 95 LEU A CA 1
ATOM 730 C C . LEU A 1 95 ? -6.184 -20.016 -10.82 1 98.94 95 LEU A C 1
ATOM 732 O O . LEU A 1 95 ? -5.77 -20.469 -9.75 1 98.94 95 LEU A O 1
ATOM 736 N N . VAL A 1 96 ? -5.461 -19.969 -11.914 1 98.94 96 VAL A N 1
ATOM 737 C CA . VAL A 1 96 ? -4.012 -20.141 -11.938 1 98.94 96 VAL A CA 1
ATOM 738 C C . VAL A 1 96 ? -3.328 -18.766 -11.977 1 98.94 96 VAL A C 1
ATOM 740 O O . VAL A 1 96 ? -3.49 -18.016 -12.945 1 98.94 96 VAL A O 1
ATOM 743 N N . VAL A 1 97 ? -2.574 -18.469 -10.914 1 98.88 97 VAL A N 1
ATOM 744 C CA . VAL A 1 97 ? -2.059 -17.109 -10.734 1 98.88 97 VAL A CA 1
ATOM 745 C C . VAL A 1 97 ? -0.538 -17.109 -10.875 1 98.88 97 VAL A C 1
ATOM 747 O O . VAL A 1 97 ? 0.158 -17.797 -10.109 1 98.88 97 VAL A O 1
ATOM 750 N N . ASP A 1 98 ? -0.048 -16.375 -11.867 1 98.44 98 ASP A N 1
ATOM 751 C CA . ASP A 1 98 ? 1.383 -16.156 -12.055 1 98.44 98 ASP A CA 1
ATOM 752 C C . ASP A 1 98 ? 1.887 -15.039 -11.148 1 98.44 98 ASP A C 1
ATOM 754 O O . ASP A 1 98 ? 1.727 -13.859 -11.461 1 98.44 98 ASP A O 1
ATOM 758 N N . ARG A 1 99 ? 2.574 -15.375 -10.094 1 98.25 99 ARG A N 1
ATOM 759 C CA . ARG A 1 99 ? 3.08 -14.516 -9.023 1 98.25 99 ARG A CA 1
ATOM 760 C C . ARG A 1 99 ? 1.939 -13.992 -8.164 1 98.25 99 ARG A C 1
ATOM 762 O O . ARG A 1 99 ? 0.837 -13.75 -8.656 1 98.25 99 ARG A O 1
ATOM 769 N N . TYR A 1 100 ? 2.182 -13.875 -6.895 1 98.62 100 TYR A N 1
ATOM 770 C CA . TYR A 1 100 ? 1.223 -13.445 -5.883 1 98.62 100 TYR A CA 1
ATOM 771 C C . TYR A 1 100 ? 1.919 -12.688 -4.758 1 98.62 100 TYR A C 1
ATOM 773 O O . TYR A 1 100 ? 2.916 -12 -4.988 1 98.62 100 TYR A O 1
ATOM 781 N N . ALA A 1 101 ? 1.373 -12.68 -3.582 1 98.75 101 ALA A N 1
ATOM 782 C CA . ALA A 1 101 ? 1.885 -11.883 -2.473 1 98.75 101 ALA A CA 1
ATOM 783 C C . ALA A 1 101 ? 3.275 -12.352 -2.053 1 98.75 101 ALA A C 1
ATOM 785 O O . ALA A 1 101 ? 4.082 -11.555 -1.567 1 98.75 101 ALA A O 1
ATOM 786 N N . PHE A 1 102 ? 3.594 -13.625 -2.283 1 98.75 102 PHE A N 1
ATOM 787 C CA . PHE A 1 102 ? 4.863 -14.188 -1.847 1 98.75 102 PHE A CA 1
ATOM 788 C C . PHE A 1 102 ? 6.027 -13.578 -2.623 1 98.75 102 PHE A C 1
ATOM 790 O O . PHE A 1 102 ? 7.062 -13.25 -2.043 1 98.75 102 PHE A O 1
ATOM 797 N N . SER A 1 103 ? 5.809 -13.422 -3.93 1 98.12 103 SER A N 1
ATOM 798 C CA . SER A 1 103 ? 6.785 -12.68 -4.723 1 98.12 103 SER A CA 1
ATOM 799 C C . SER A 1 103 ? 6.973 -11.266 -4.184 1 98.12 103 SER A C 1
ATOM 801 O O . SER A 1 103 ? 8.102 -10.789 -4.055 1 98.12 103 SER A O 1
ATOM 803 N N . GLY A 1 104 ? 5.867 -10.578 -3.848 1 98.19 104 GLY A N 1
ATOM 804 C CA . GLY A 1 104 ? 5.969 -9.25 -3.279 1 98.19 104 GLY A CA 1
ATOM 805 C C . GLY A 1 104 ? 6.859 -9.188 -2.053 1 98.19 104 GLY A C 1
ATOM 806 O O . GLY A 1 104 ? 7.773 -8.359 -1.979 1 98.19 104 GLY A O 1
ATOM 807 N N . VAL A 1 105 ? 6.633 -10.109 -1.15 1 98.75 105 VAL A N 1
ATOM 808 C CA . VAL A 1 105 ? 7.383 -10.156 0.1 1 98.75 105 VAL A CA 1
ATOM 809 C C . VAL A 1 105 ? 8.836 -10.547 -0.182 1 98.75 105 VAL A C 1
ATOM 811 O O . VAL A 1 105 ? 9.7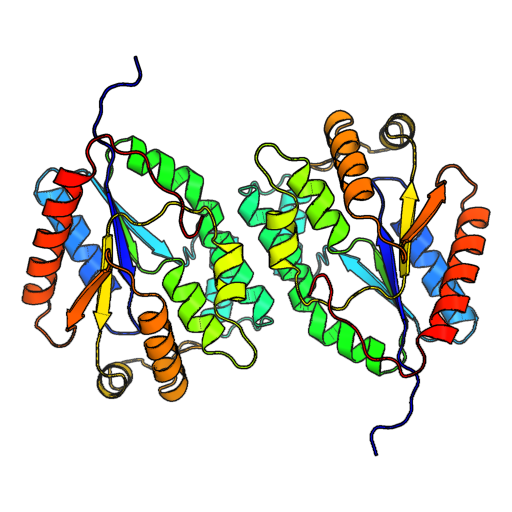66 -9.898 0.303 1 98.75 105 VAL A O 1
ATOM 814 N N . ALA A 1 106 ? 9.062 -11.578 -1.001 1 98.31 106 ALA A N 1
ATOM 815 C CA . ALA A 1 106 ? 10.398 -12.109 -1.255 1 98.31 106 ALA A CA 1
ATOM 816 C C . ALA A 1 106 ? 11.289 -11.055 -1.917 1 98.31 106 ALA A C 1
ATOM 818 O O . ALA A 1 106 ? 12.445 -10.891 -1.54 1 98.31 106 ALA A O 1
ATOM 819 N N . TYR A 1 107 ? 10.766 -10.312 -2.857 1 97.62 107 TYR A N 1
ATOM 820 C CA . TYR A 1 107 ? 11.555 -9.352 -3.619 1 97.62 107 TYR A CA 1
ATOM 821 C C . TYR A 1 107 ? 11.805 -8.086 -2.809 1 97.62 107 TYR A C 1
ATOM 823 O O . TYR A 1 107 ? 12.922 -7.566 -2.779 1 97.62 107 TYR A O 1
ATOM 831 N N . THR A 1 108 ? 10.789 -7.59 -2.125 1 98.25 108 THR A N 1
ATOM 832 C CA . THR A 1 108 ? 10.992 -6.371 -1.348 1 98.25 108 THR A CA 1
ATOM 833 C C . THR A 1 108 ? 11.922 -6.633 -0.168 1 98.25 108 THR A C 1
ATOM 835 O O . THR A 1 108 ? 12.82 -5.828 0.114 1 98.25 108 THR A O 1
ATOM 838 N N . SER A 1 109 ? 11.766 -7.781 0.496 1 98 109 SER A N 1
ATOM 839 C CA . SER A 1 109 ? 12.602 -8.07 1.658 1 98 109 SER A CA 1
ATOM 840 C C . SER A 1 109 ? 14.031 -8.414 1.244 1 98 109 SER A C 1
ATOM 842 O O . SER A 1 109 ? 14.922 -8.516 2.092 1 98 109 SER A O 1
ATOM 844 N N . ALA A 1 110 ? 14.266 -8.594 -0.045 1 97 110 ALA A N 1
ATOM 845 C CA . ALA A 1 110 ? 15.625 -8.766 -0.557 1 97 110 ALA A CA 1
ATOM 846 C C . ALA A 1 110 ? 16.359 -7.434 -0.622 1 97 110 ALA A C 1
ATOM 848 O O . ALA A 1 110 ? 17.594 -7.406 -0.782 1 97 110 ALA A O 1
ATOM 849 N N . LYS A 1 111 ? 15.602 -6.316 -0.579 1 96.38 111 LYS A N 1
ATOM 850 C CA . LYS A 1 111 ? 16.203 -4.988 -0.503 1 96.38 111 LYS A CA 1
ATOM 851 C C . LYS A 1 111 ? 16.703 -4.695 0.906 1 96.38 111 LYS A C 1
ATOM 853 O O . LYS A 1 111 ? 16.234 -5.285 1.879 1 96.38 111 LYS A O 1
ATOM 858 N N . ARG A 1 112 ? 17.656 -3.848 1.038 1 93 112 ARG A N 1
ATOM 859 C CA . ARG A 1 112 ? 18.25 -3.516 2.33 1 93 112 ARG A CA 1
ATOM 860 C C . ARG A 1 112 ? 17.25 -2.805 3.227 1 93 112 ARG A C 1
ATOM 862 O O . ARG A 1 112 ? 16.547 -1.894 2.779 1 93 112 ARG A O 1
ATOM 869 N N . GLY A 1 113 ? 17.172 -3.211 4.48 1 93.5 113 GLY A N 1
ATOM 870 C CA . GLY A 1 113 ? 16.438 -2.469 5.488 1 93.5 113 GLY A CA 1
ATOM 871 C C . GLY A 1 113 ? 14.992 -2.92 5.621 1 93.5 113 GLY A C 1
ATOM 872 O O . GLY A 1 113 ? 14.211 -2.311 6.352 1 93.5 113 GLY A O 1
ATOM 873 N N . PHE A 1 114 ? 14.656 -3.957 4.918 1 96.5 114 PHE A N 1
ATOM 874 C CA . PHE A 1 114 ? 13.266 -4.406 4.992 1 96.5 114 PHE A CA 1
ATOM 875 C C . PHE A 1 114 ? 13.148 -5.652 5.859 1 96.5 114 PHE A C 1
ATOM 877 O O . PHE A 1 114 ? 14.047 -6.492 5.879 1 96.5 114 PHE A O 1
ATOM 884 N N . ASP A 1 115 ? 12.047 -5.633 6.523 1 93.38 115 ASP A N 1
ATOM 885 C CA . ASP A 1 115 ? 11.617 -6.746 7.363 1 93.38 115 ASP A CA 1
ATOM 886 C C . ASP A 1 115 ? 10.5 -7.547 6.688 1 93.38 115 ASP A C 1
ATOM 888 O O . ASP A 1 115 ? 9.562 -6.969 6.137 1 93.38 115 ASP A O 1
ATOM 892 N N . ILE A 1 116 ? 10.609 -8.875 6.719 1 97 116 ILE A N 1
ATOM 893 C CA . ILE A 1 116 ? 9.648 -9.758 6.066 1 97 116 ILE A CA 1
ATOM 894 C C . ILE A 1 116 ? 8.25 -9.5 6.621 1 97 116 ILE A C 1
ATOM 896 O O . ILE A 1 116 ? 7.27 -9.516 5.875 1 97 116 ILE A O 1
ATOM 900 N N . GLU A 1 117 ? 8.164 -9.242 7.887 1 96.38 117 GLU A N 1
ATOM 901 C CA . GLU A 1 117 ? 6.855 -9.047 8.5 1 96.38 117 GLU A CA 1
ATOM 902 C C . GLU A 1 117 ? 6.215 -7.746 8.023 1 96.38 117 GLU A C 1
ATOM 904 O O . GLU A 1 117 ? 5.004 -7.699 7.781 1 96.38 117 GLU A O 1
ATOM 909 N N . TRP A 1 118 ? 7 -6.699 7.887 1 97 118 TRP A N 1
ATOM 910 C CA . TRP A 1 118 ? 6.48 -5.465 7.305 1 97 118 TRP A CA 1
ATOM 911 C C . TRP A 1 118 ? 5.949 -5.707 5.898 1 97 118 TRP A C 1
ATOM 913 O O . TRP A 1 118 ? 4.875 -5.215 5.539 1 97 118 TRP A O 1
ATOM 923 N N . CYS A 1 119 ? 6.664 -6.543 5.16 1 98.44 119 CYS A N 1
ATOM 924 C CA . CYS A 1 119 ? 6.34 -6.77 3.754 1 98.44 119 CYS A CA 1
ATOM 925 C C . CYS A 1 119 ? 5.07 -7.598 3.611 1 98.44 119 CYS A C 1
ATOM 927 O O . CYS A 1 119 ? 4.418 -7.562 2.566 1 98.44 119 CYS A O 1
ATOM 929 N N . LYS A 1 120 ? 4.668 -8.328 4.645 1 98.56 120 LYS A N 1
ATOM 930 C CA . LYS A 1 120 ? 3.475 -9.164 4.586 1 98.56 120 LYS A CA 1
ATOM 931 C C . LYS A 1 120 ? 2.211 -8.344 4.812 1 98.56 120 LYS A C 1
ATOM 933 O O . LYS A 1 120 ? 1.136 -8.703 4.328 1 98.56 120 LYS A O 1
ATOM 938 N N . GLN A 1 121 ? 2.348 -7.273 5.492 1 97.62 121 GLN A N 1
ATOM 939 C CA . GLN A 1 121 ? 1.222 -6.609 6.141 1 97.62 121 GLN A CA 1
ATOM 940 C C . GLN A 1 121 ? 0.219 -6.098 5.109 1 97.62 121 GLN A C 1
ATOM 942 O O . GLN A 1 121 ? -0.993 -6.219 5.301 1 97.62 121 GLN A O 1
ATOM 947 N N . SER A 1 122 ? 0.695 -5.543 4.027 1 98.31 122 SER A N 1
ATOM 948 C CA . SER A 1 122 ? -0.202 -4.887 3.084 1 98.31 122 SER A CA 1
ATOM 949 C C . SER A 1 122 ? -1.066 -5.902 2.344 1 98.31 122 SER A C 1
ATOM 951 O O . SER A 1 122 ? -2.104 -5.547 1.78 1 98.31 122 SER A O 1
ATOM 953 N N . ASP A 1 123 ? -0.662 -7.184 2.346 1 98.69 123 ASP A N 1
ATOM 954 C CA . ASP A 1 123 ? -1.4 -8.234 1.649 1 98.69 123 ASP A CA 1
ATOM 955 C C . ASP A 1 123 ? -2.211 -9.078 2.629 1 98.69 123 ASP A C 1
ATOM 957 O O . ASP A 1 123 ? -2.879 -10.031 2.229 1 98.69 123 ASP A O 1
ATOM 961 N N . THR A 1 124 ? -2.1 -8.797 3.926 1 98.12 124 THR A N 1
ATOM 962 C CA . THR A 1 124 ? -2.859 -9.547 4.918 1 98.12 124 THR A CA 1
ATOM 963 C C . THR A 1 124 ? -4.355 -9.469 4.625 1 98.12 124 THR A C 1
ATOM 965 O O . THR A 1 124 ? -4.918 -8.375 4.543 1 98.12 124 THR A O 1
ATOM 968 N N . GLY A 1 125 ? -4.969 -10.672 4.398 1 97.81 125 GLY A N 1
ATOM 969 C CA . GLY A 1 125 ? -6.41 -10.719 4.223 1 97.81 125 GLY A CA 1
ATOM 970 C C . GLY A 1 125 ? -6.824 -11.008 2.791 1 97.81 125 GLY A C 1
ATOM 971 O O . GLY A 1 125 ? -8 -11.273 2.52 1 97.81 125 GLY A O 1
ATOM 972 N N . ILE A 1 126 ? -5.895 -10.914 1.778 1 98.75 126 ILE A N 1
ATOM 973 C CA . ILE A 1 126 ? -6.281 -11.336 0.437 1 98.75 126 ILE A CA 1
ATOM 974 C C . ILE A 1 126 ? -6.586 -12.836 0.438 1 98.75 126 ILE A C 1
ATOM 976 O O . ILE A 1 126 ? -6.266 -13.539 1.398 1 98.75 126 ILE A O 1
ATOM 980 N N . PRO A 1 127 ? -7.262 -13.32 -0.59 1 98.75 127 PRO A N 1
ATOM 981 C CA . PRO A 1 127 ? -7.574 -14.75 -0.602 1 98.75 127 PRO A CA 1
ATOM 982 C C . PRO A 1 127 ? -6.332 -15.633 -0.461 1 98.75 127 PRO A C 1
ATOM 984 O O . PRO A 1 127 ? -5.34 -15.422 -1.166 1 98.75 127 PRO A O 1
ATOM 987 N N . ALA A 1 128 ? -6.367 -16.578 0.45 1 98.5 128 ALA A N 1
ATOM 988 C CA . ALA A 1 128 ? -5.254 -17.516 0.641 1 98.5 128 ALA A CA 1
ATOM 989 C C . ALA A 1 128 ? -5.223 -18.562 -0.464 1 98.5 128 ALA A C 1
ATOM 991 O O . ALA A 1 128 ? -6.27 -19.031 -0.91 1 98.5 128 ALA A O 1
ATOM 992 N N . PRO A 1 129 ? -4.031 -18.906 -0.894 1 98.44 129 PRO A N 1
ATOM 993 C CA . PRO A 1 129 ? -3.943 -19.984 -1.883 1 98.44 129 PRO A CA 1
ATOM 994 C C . PRO A 1 129 ? -4.441 -21.328 -1.343 1 98.44 129 PRO A C 1
ATOM 996 O O . PRO A 1 129 ? -4.316 -21.594 -0.146 1 98.44 129 PRO A O 1
ATOM 999 N N . ASP A 1 130 ? -5 -22.078 -2.23 1 98.25 130 ASP A N 1
ATOM 1000 C CA . ASP A 1 130 ? -5.246 -23.484 -1.912 1 98.25 130 ASP A CA 1
ATOM 1001 C C . ASP A 1 130 ? -3.996 -24.328 -2.145 1 98.25 130 ASP A C 1
ATOM 1003 O O . ASP A 1 130 ? -3.838 -25.391 -1.54 1 98.25 130 ASP A O 1
ATOM 1007 N N . LEU A 1 131 ? -3.168 -23.859 -3.021 1 98.31 131 LEU A N 1
ATOM 1008 C CA . LEU A 1 131 ? -1.907 -24.5 -3.383 1 98.31 131 LEU A CA 1
ATOM 1009 C C . LEU A 1 131 ? -0.906 -23.469 -3.9 1 98.31 131 LEU A C 1
ATOM 1011 O O . LEU A 1 131 ? -1.264 -22.594 -4.684 1 98.31 131 LEU A O 1
ATOM 1015 N N . VAL A 1 132 ? 0.288 -23.562 -3.398 1 98.81 132 VAL A N 1
ATOM 1016 C CA . VAL A 1 132 ? 1.396 -22.797 -3.967 1 98.81 132 VAL A CA 1
ATOM 1017 C C . VAL A 1 132 ? 2.395 -23.75 -4.621 1 98.81 132 VAL A C 1
ATOM 1019 O O . VAL A 1 132 ? 2.908 -24.656 -3.971 1 98.81 132 VAL A O 1
ATOM 1022 N N . ILE A 1 133 ? 2.578 -23.578 -5.859 1 98.75 133 ILE A N 1
ATOM 1023 C CA . ILE A 1 133 ? 3.623 -24.297 -6.578 1 98.75 133 ILE A CA 1
ATOM 1024 C C . ILE A 1 133 ? 4.828 -23.391 -6.793 1 98.75 133 ILE A C 1
ATOM 1026 O O . ILE A 1 133 ? 4.715 -22.344 -7.445 1 98.75 133 ILE A O 1
ATOM 1030 N N . TYR A 1 134 ? 5.922 -23.766 -6.195 1 98.62 134 TYR A N 1
ATOM 1031 C CA . TYR A 1 134 ? 7.156 -23 -6.27 1 98.62 134 TYR A CA 1
ATOM 1032 C C . TYR A 1 134 ? 8.141 -23.625 -7.254 1 98.62 134 TYR A C 1
ATOM 1034 O O . TYR A 1 134 ? 8.672 -24.703 -7.004 1 98.62 134 TYR A O 1
ATOM 1042 N N . LEU A 1 135 ? 8.359 -22.938 -8.406 1 97.75 135 LEU A N 1
ATOM 1043 C CA . LEU A 1 135 ? 9.32 -23.391 -9.406 1 97.75 135 LEU A CA 1
ATOM 1044 C C . LEU A 1 135 ? 10.719 -22.891 -9.086 1 97.75 135 LEU A C 1
ATOM 1046 O O . LEU A 1 135 ? 10.953 -21.688 -9 1 97.75 135 LEU A O 1
ATOM 1050 N N . THR A 1 136 ? 11.594 -23.844 -8.945 1 95.69 136 THR A N 1
ATOM 1051 C CA . THR A 1 136 ? 12.938 -23.453 -8.547 1 95.69 136 THR A CA 1
ATOM 1052 C C . THR A 1 136 ? 13.945 -23.812 -9.641 1 95.69 136 THR A C 1
ATOM 1054 O O . THR A 1 136 ? 13.773 -24.812 -10.344 1 95.69 136 THR A O 1
ATOM 1057 N N . LEU A 1 137 ? 14.898 -22.969 -9.82 1 92.25 137 LEU A N 1
ATOM 1058 C CA . LEU A 1 137 ? 16.047 -23.109 -10.711 1 92.25 137 LEU A CA 1
ATOM 1059 C C . LEU A 1 137 ? 17.281 -22.453 -10.102 1 92.25 137 LEU A C 1
ATOM 1061 O O . LEU A 1 137 ? 17.188 -21.359 -9.531 1 92.25 137 LEU A O 1
ATOM 1065 N N . PRO A 1 138 ? 18.438 -23.203 -10.141 1 89.25 138 PRO A N 1
ATOM 1066 C CA . PRO A 1 138 ? 19.641 -22.5 -9.68 1 89.25 138 PRO A CA 1
ATOM 1067 C C . PRO A 1 138 ? 19.781 -21.109 -10.305 1 89.25 138 PRO A C 1
ATOM 1069 O O . PRO A 1 138 ? 19.578 -20.953 -11.508 1 89.25 138 PRO A O 1
ATOM 1072 N N . VAL A 1 139 ? 20.125 -20.141 -9.461 1 86.81 139 VAL A N 1
ATOM 1073 C CA . VAL A 1 139 ? 20.156 -18.75 -9.867 1 86.81 139 VAL A CA 1
ATOM 1074 C C . VAL A 1 139 ? 21.078 -18.578 -11.062 1 86.81 139 VAL A C 1
ATOM 1076 O O . VAL A 1 139 ? 20.766 -17.844 -12.008 1 86.81 139 VAL A O 1
ATOM 1079 N N . ASP A 1 140 ? 22.203 -19.281 -11.062 1 85.75 140 ASP A N 1
ATOM 1080 C CA . ASP A 1 140 ? 23.188 -19.156 -12.141 1 85.75 140 ASP A CA 1
ATOM 1081 C C . ASP A 1 140 ? 22.625 -19.688 -13.461 1 85.75 140 ASP A C 1
ATOM 1083 O O . ASP A 1 140 ? 22.938 -19.156 -14.531 1 85.75 140 ASP A O 1
ATOM 1087 N N . GLN A 1 141 ? 21.812 -20.625 -13.414 1 83.75 141 GLN A N 1
ATOM 1088 C CA . GLN A 1 141 ? 21.156 -21.156 -14.609 1 83.75 141 GLN A CA 1
ATOM 1089 C C . GLN A 1 141 ? 20.078 -20.203 -15.102 1 83.75 141 GLN A C 1
ATOM 1091 O O . GLN A 1 141 ? 19.938 -19.984 -16.312 1 83.75 141 GLN A O 1
ATOM 1096 N N . ALA A 1 142 ? 19.391 -19.641 -14.195 1 80 142 ALA A N 1
ATOM 1097 C CA . ALA A 1 142 ? 18.297 -18.734 -14.531 1 80 142 ALA A CA 1
ATOM 1098 C C . ALA A 1 142 ? 18.812 -17.469 -15.195 1 80 142 ALA A C 1
ATOM 1100 O O . ALA A 1 142 ? 18.234 -16.984 -16.172 1 80 142 ALA A O 1
ATOM 1101 N N . THR A 1 143 ? 19.922 -16.969 -14.719 1 78.5 143 THR A N 1
ATOM 1102 C CA . THR A 1 143 ? 20.438 -15.688 -15.188 1 78.5 143 THR A CA 1
ATOM 1103 C C . THR A 1 143 ? 21.203 -15.867 -16.5 1 78.5 143 THR A C 1
ATOM 1105 O O . THR A 1 143 ? 21.516 -14.883 -17.172 1 78.5 143 THR A O 1
ATOM 1108 N N . SER A 1 144 ? 21.438 -17.172 -16.859 1 77 144 SER A N 1
ATOM 1109 C CA . SER A 1 144 ? 22.141 -17.453 -18.109 1 77 144 SER A CA 1
ATOM 1110 C C . SER A 1 144 ? 21.156 -17.531 -19.281 1 77 144 SER A C 1
ATOM 1112 O O . SER A 1 144 ? 21.578 -17.547 -20.438 1 77 144 SER A O 1
ATOM 1114 N N . ARG A 1 145 ? 19.969 -17.422 -18.969 1 71.88 145 ARG A N 1
ATOM 1115 C CA . ARG A 1 145 ? 18.953 -17.547 -20 1 71.88 145 ARG A CA 1
ATOM 1116 C C . ARG A 1 145 ? 18.828 -16.25 -20.797 1 71.88 145 ARG A C 1
ATOM 1118 O O . ARG A 1 145 ? 19.234 -15.188 -20.312 1 71.88 145 ARG A O 1
ATOM 1125 N N . ASP A 1 146 ? 18.297 -16.297 -21.984 1 67.69 146 ASP A N 1
ATOM 1126 C CA . ASP A 1 146 ? 18.234 -15.18 -22.922 1 67.69 146 ASP A CA 1
ATOM 1127 C C . ASP A 1 146 ? 17.438 -14.016 -22.328 1 67.69 146 ASP A C 1
ATOM 1129 O O . ASP A 1 146 ? 16.438 -14.227 -21.641 1 67.69 146 ASP A O 1
ATOM 1133 N N . GLN A 1 147 ? 17.906 -12.773 -22.469 1 68.38 147 GLN A N 1
ATOM 1134 C CA . GLN A 1 147 ? 17.281 -11.477 -22.203 1 68.38 147 GLN A CA 1
ATOM 1135 C C . GLN A 1 147 ? 17.266 -11.18 -20.703 1 68.38 147 GLN A C 1
ATOM 1137 O O . GLN A 1 147 ? 16.469 -10.359 -20.25 1 68.38 147 GLN A O 1
ATOM 1142 N N . TYR A 1 148 ? 18.062 -11.953 -20.016 1 76.06 148 TYR A N 1
ATOM 1143 C CA . TYR A 1 148 ? 18.219 -11.641 -18.594 1 76.06 148 TYR A CA 1
ATOM 1144 C C . TYR A 1 148 ? 18.938 -10.312 -18.406 1 76.06 148 TYR A C 1
ATOM 1146 O O . TYR A 1 148 ? 19.891 -10.008 -19.141 1 76.06 148 TYR A O 1
ATOM 1154 N N . GLY A 1 149 ? 18.375 -9.461 -17.453 1 74.69 149 GLY A N 1
ATOM 1155 C CA . GLY A 1 149 ? 19.047 -8.211 -17.141 1 74.69 149 GLY A CA 1
ATOM 1156 C C . GLY A 1 149 ? 18.281 -6.992 -17.609 1 74.69 149 GLY A C 1
ATOM 1157 O O . GLY A 1 149 ? 18.641 -5.859 -17.281 1 74.69 149 GLY A O 1
ATOM 1158 N N . THR A 1 150 ? 17.188 -7.199 -18.25 1 81.38 150 THR A N 1
ATOM 1159 C CA . THR A 1 150 ? 16.438 -6.094 -18.812 1 81.38 150 THR A CA 1
ATOM 1160 C C . THR A 1 150 ? 15.539 -5.449 -17.766 1 81.38 150 THR A C 1
ATOM 1162 O O . THR A 1 150 ? 15.375 -4.23 -17.734 1 81.38 150 THR A O 1
ATOM 1165 N N . GLU A 1 151 ? 15.055 -6.242 -16.766 1 84.31 151 GLU A N 1
ATOM 1166 C CA . GLU A 1 151 ? 14.18 -5.699 -15.734 1 84.31 151 GLU A CA 1
ATOM 1167 C C . GLU A 1 151 ? 14.938 -5.449 -14.438 1 84.31 151 GLU A C 1
ATOM 1169 O O . GLU A 1 151 ? 16.016 -6.012 -14.227 1 84.31 151 GLU A O 1
ATOM 1174 N N . ARG A 1 152 ? 14.359 -4.645 -13.578 1 87.88 152 ARG A N 1
ATOM 1175 C CA . ARG A 1 152 ? 14.953 -4.035 -12.383 1 87.88 152 ARG A CA 1
ATOM 1176 C C . ARG A 1 152 ? 15.523 -5.102 -11.453 1 87.88 152 ARG A C 1
ATOM 1178 O O . ARG A 1 152 ? 16.594 -4.91 -10.867 1 87.88 152 ARG A O 1
ATOM 1185 N N . TYR A 1 153 ? 14.922 -6.27 -11.383 1 87.75 153 TYR A N 1
ATOM 1186 C CA . TYR A 1 153 ? 15.281 -7.246 -10.359 1 87.75 153 TYR A CA 1
ATOM 1187 C C . TYR A 1 153 ? 16.156 -8.352 -10.945 1 87.75 153 TYR A C 1
ATOM 1189 O O . TYR A 1 153 ? 16.484 -9.32 -10.258 1 87.75 153 TYR A O 1
ATOM 1197 N N . GLU A 1 154 ? 16.625 -8.164 -12.164 1 84.94 154 GLU A N 1
ATOM 1198 C CA . GLU A 1 154 ? 17.344 -9.242 -12.836 1 84.94 154 GLU A CA 1
ATOM 1199 C C . GLU A 1 154 ? 18.844 -9.133 -12.586 1 84.94 154 GLU A C 1
ATOM 1201 O O . GLU A 1 154 ? 19.609 -8.844 -13.508 1 84.94 154 GLU A O 1
ATOM 1206 N N . SER A 1 155 ? 19.266 -9.25 -11.359 1 85.56 155 SER A N 1
ATOM 1207 C CA . SER A 1 155 ? 20.656 -9.383 -10.93 1 85.56 155 SER A CA 1
ATOM 1208 C C . SER A 1 155 ? 20.859 -10.641 -10.078 1 85.56 155 SER A C 1
ATOM 1210 O O . SER A 1 155 ? 19.984 -11 -9.289 1 85.56 155 SER A O 1
ATOM 1212 N N . THR A 1 156 ? 21.969 -11.25 -10.266 1 87.44 156 THR A N 1
ATOM 1213 C CA . THR A 1 156 ? 22.234 -12.539 -9.641 1 87.44 156 THR A CA 1
ATOM 1214 C C . THR A 1 156 ? 22.188 -12.414 -8.117 1 87.44 156 THR A C 1
ATOM 1216 O O . THR A 1 156 ? 21.531 -13.219 -7.449 1 87.44 156 THR A O 1
ATOM 1219 N N . GLN A 1 157 ? 22.875 -11.484 -7.594 1 89.56 157 GLN A N 1
ATOM 1220 C CA . GLN A 1 157 ? 22.922 -11.32 -6.145 1 89.56 157 GLN A CA 1
ATOM 1221 C C . GLN A 1 157 ? 21.531 -11.039 -5.578 1 89.56 157 GLN A C 1
ATOM 1223 O O . GLN A 1 157 ? 21.156 -11.602 -4.543 1 89.56 157 GLN A O 1
ATOM 1228 N N . PHE A 1 158 ? 20.797 -10.258 -6.215 1 92.38 158 PHE A N 1
ATOM 1229 C CA . PHE A 1 158 ? 19.453 -9.93 -5.789 1 92.38 158 PHE A CA 1
ATOM 1230 C C . PHE A 1 158 ? 18.547 -11.156 -5.852 1 92.38 158 PHE A C 1
ATOM 1232 O O . PHE A 1 158 ? 17.781 -11.422 -4.926 1 92.38 158 PHE A O 1
ATOM 1239 N N . GLN A 1 159 ? 18.688 -11.906 -6.914 1 92.12 159 GLN A N 1
ATOM 1240 C CA . GLN A 1 159 ? 17.859 -13.109 -7.086 1 92.12 159 GLN A CA 1
ATOM 1241 C C . GLN A 1 159 ? 18.188 -14.148 -6.02 1 92.12 159 GLN A C 1
ATOM 1243 O O . GLN A 1 159 ? 17.281 -14.844 -5.531 1 92.12 159 GLN A O 1
ATOM 1248 N N . LYS A 1 160 ? 19.406 -14.227 -5.648 1 94.12 160 LYS A N 1
ATOM 1249 C CA . LYS A 1 160 ? 19.797 -15.148 -4.586 1 94.12 160 LYS A CA 1
ATOM 1250 C C . LYS A 1 160 ? 19.125 -14.789 -3.268 1 94.12 160 LYS A C 1
ATOM 1252 O O . LYS A 1 160 ? 18.609 -15.672 -2.572 1 94.12 160 LYS A O 1
ATOM 1257 N N . ARG A 1 161 ? 19.094 -13.516 -2.949 1 94.94 161 ARG A N 1
ATOM 1258 C CA . ARG A 1 161 ? 18.422 -13.062 -1.733 1 94.94 161 ARG A CA 1
ATOM 1259 C C . ARG A 1 161 ? 16.922 -13.32 -1.81 1 94.94 161 ARG A C 1
ATOM 1261 O O . ARG A 1 161 ? 16.297 -13.727 -0.822 1 94.94 161 ARG A O 1
ATOM 1268 N N . ALA A 1 162 ? 16.328 -13.055 -2.959 1 95.69 162 ALA A N 1
ATOM 1269 C CA . ALA A 1 162 ? 14.906 -13.312 -3.146 1 95.69 162 ALA A CA 1
ATOM 1270 C C . ALA A 1 162 ? 14.578 -14.789 -2.93 1 95.69 162 ALA A C 1
ATOM 1272 O O . ALA A 1 162 ? 13.602 -15.125 -2.258 1 95.69 162 ALA A O 1
ATOM 1273 N N . VAL A 1 163 ? 15.414 -15.664 -3.473 1 94.88 163 VAL A N 1
ATOM 1274 C CA . VAL A 1 163 ? 15.227 -17.109 -3.334 1 94.88 163 VAL A CA 1
ATOM 1275 C C . VAL A 1 163 ? 15.273 -17.5 -1.856 1 94.88 163 VAL A C 1
ATOM 1277 O O . VAL A 1 163 ? 14.453 -18.281 -1.386 1 94.88 163 VAL A O 1
ATOM 1280 N N . GLU A 1 164 ? 16.219 -16.938 -1.131 1 95.75 164 GLU A N 1
ATOM 1281 C CA . GLU A 1 164 ? 16.312 -17.203 0.303 1 95.75 164 GLU A CA 1
ATOM 1282 C C . GLU A 1 164 ? 15.031 -16.781 1.026 1 95.75 164 GLU A C 1
ATOM 1284 O O . GLU A 1 164 ? 14.586 -17.453 1.952 1 95.75 164 GLU A O 1
ATOM 1289 N N . ASN A 1 165 ? 14.453 -15.672 0.649 1 97.19 165 ASN A N 1
ATOM 1290 C CA . ASN A 1 165 ? 13.234 -15.164 1.269 1 97.19 165 ASN A CA 1
ATOM 1291 C C . ASN A 1 165 ? 12.031 -16.047 0.938 1 97.19 165 ASN A C 1
ATOM 1293 O O . ASN A 1 165 ? 11.156 -16.25 1.781 1 97.19 165 ASN A O 1
ATOM 1297 N N . PHE A 1 166 ? 11.969 -16.578 -0.32 1 97.31 166 PHE A N 1
ATOM 1298 C CA . PHE A 1 166 ? 10.922 -17.547 -0.646 1 97.31 166 PHE A CA 1
ATOM 1299 C C . PHE A 1 166 ? 10.945 -18.719 0.32 1 97.31 166 PHE A C 1
ATOM 1301 O O . PHE A 1 166 ? 9.898 -19.172 0.793 1 97.31 166 PHE A O 1
ATOM 1308 N N . GLU A 1 167 ? 12.117 -19.156 0.574 1 95.75 167 GLU A N 1
ATOM 1309 C CA . GLU A 1 167 ? 12.258 -20.297 1.458 1 95.75 167 GLU A CA 1
ATOM 1310 C C . GLU A 1 167 ? 11.703 -20 2.848 1 95.75 167 GLU A C 1
ATOM 1312 O O . GLU A 1 167 ? 11.109 -20.875 3.48 1 95.75 167 GLU A O 1
ATOM 1317 N N . LYS A 1 168 ? 11.852 -18.797 3.332 1 96.81 168 LYS A N 1
ATOM 1318 C CA . LYS A 1 168 ? 11.352 -18.375 4.641 1 96.81 168 LYS A CA 1
ATOM 1319 C C . LYS A 1 168 ? 9.828 -18.312 4.645 1 96.81 168 LYS A C 1
ATOM 1321 O O . LYS A 1 168 ? 9.203 -18.344 5.711 1 96.81 168 LYS A O 1
ATOM 1326 N N . LEU A 1 169 ? 9.211 -18.188 3.445 1 97.75 169 LEU A N 1
ATOM 1327 C CA . LEU A 1 169 ? 7.773 -17.969 3.336 1 97.75 169 LEU A CA 1
ATOM 1328 C C . LEU A 1 169 ? 7.035 -19.297 3.174 1 97.75 169 LEU A C 1
ATOM 1330 O O . LEU A 1 169 ? 5.812 -19.344 3.322 1 97.75 169 LEU A O 1
ATOM 1334 N N . MET A 1 170 ? 7.75 -20.375 2.889 1 96.75 170 MET A N 1
ATOM 1335 C CA . MET A 1 170 ? 7.145 -21.672 2.57 1 96.75 170 MET A CA 1
ATOM 1336 C C . MET A 1 170 ? 6.41 -22.25 3.779 1 96.75 170 MET A C 1
ATOM 1338 O O . MET A 1 170 ? 6.898 -22.156 4.906 1 96.75 170 MET A O 1
ATOM 1342 N N . THR A 1 171 ? 5.238 -22.703 3.518 1 94.88 171 THR A N 1
ATOM 1343 C CA . THR A 1 171 ? 4.43 -23.406 4.508 1 94.88 171 THR A CA 1
ATOM 1344 C C . THR A 1 171 ? 4.043 -24.797 3.998 1 94.88 171 THR A C 1
ATOM 1346 O O . THR A 1 171 ? 4.527 -25.234 2.957 1 94.88 171 THR A O 1
ATOM 1349 N N . LYS A 1 172 ? 3.166 -25.484 4.688 1 89.81 172 LYS A N 1
ATOM 1350 C CA . LYS A 1 172 ? 2.814 -26.875 4.379 1 89.81 172 LYS A CA 1
ATOM 1351 C C . LYS A 1 172 ? 2.059 -26.969 3.057 1 89.81 172 LYS A C 1
ATOM 1353 O O . LYS A 1 172 ? 2.045 -28.016 2.414 1 89.81 172 LYS A O 1
ATOM 1358 N N . ASN A 1 173 ? 1.463 -25.922 2.586 1 91.25 173 ASN A N 1
ATOM 1359 C CA . ASN A 1 173 ? 0.671 -25.969 1.361 1 91.25 173 ASN A CA 1
ATOM 1360 C C . ASN A 1 173 ? 1.512 -25.609 0.138 1 91.25 173 ASN A C 1
ATOM 1362 O O . ASN A 1 173 ? 0.97 -25.312 -0.929 1 91.25 173 ASN A O 1
ATOM 1366 N N . TRP A 1 174 ? 2.781 -25.578 0.27 1 97.31 174 TRP A N 1
ATOM 1367 C CA . TRP A 1 174 ? 3.695 -25.328 -0.843 1 97.31 174 TRP A CA 1
ATOM 1368 C C . TRP A 1 174 ? 4.199 -26.656 -1.421 1 97.31 174 TRP A C 1
ATOM 1370 O O . TRP A 1 174 ? 4.457 -27.609 -0.68 1 97.31 174 TRP A O 1
ATOM 1380 N N . THR A 1 175 ? 4.312 -26.734 -2.652 1 98.19 175 THR A N 1
ATOM 1381 C CA . THR A 1 175 ? 5.047 -27.781 -3.338 1 98.19 175 THR A CA 1
ATOM 1382 C C . THR A 1 175 ? 6.148 -27.203 -4.215 1 98.19 175 THR A C 1
ATOM 1384 O O . THR A 1 175 ? 5.891 -26.312 -5.039 1 98.19 175 THR A O 1
ATOM 1387 N N . THR A 1 176 ? 7.324 -27.641 -4.02 1 98.06 176 THR A N 1
ATOM 1388 C CA . THR A 1 176 ? 8.461 -27.172 -4.805 1 98.06 176 THR A CA 1
ATOM 1389 C C . THR A 1 176 ? 8.719 -28.094 -5.988 1 98.06 176 THR A C 1
ATOM 1391 O O . THR A 1 176 ? 8.742 -29.328 -5.832 1 98.06 176 THR A O 1
ATOM 1394 N N . LEU A 1 177 ? 8.836 -27.578 -7.148 1 98.06 177 LEU A N 1
ATOM 1395 C CA . LEU A 1 177 ? 9.18 -28.328 -8.352 1 98.06 177 LEU A CA 1
ATOM 1396 C C . LEU A 1 177 ? 10.484 -27.828 -8.953 1 98.06 177 LEU A C 1
ATOM 1398 O O . LEU A 1 177 ? 10.711 -26.609 -9.031 1 98.06 177 LEU A O 1
ATOM 1402 N N . ASP A 1 178 ? 11.312 -28.734 -9.375 1 96.62 178 ASP A N 1
ATOM 1403 C CA . ASP A 1 178 ? 12.586 -28.438 -10.023 1 96.62 178 ASP A CA 1
ATOM 1404 C C . ASP A 1 178 ? 12.375 -28.016 -11.477 1 96.62 178 ASP A C 1
ATOM 1406 O O . ASP A 1 178 ? 12.062 -28.859 -12.328 1 96.62 178 ASP A O 1
ATOM 1410 N N . ALA A 1 179 ? 12.672 -26.766 -11.766 1 95.06 179 ALA A N 1
ATOM 1411 C CA . ALA A 1 179 ? 12.383 -26.188 -13.078 1 95.06 179 ALA A CA 1
ATOM 1412 C C . ALA A 1 179 ? 13.445 -26.578 -14.094 1 95.06 179 ALA A C 1
ATOM 1414 O O . ALA A 1 179 ? 13.391 -26.156 -15.25 1 95.06 179 ALA A O 1
ATOM 1415 N N . SER A 1 180 ? 14.398 -27.344 -13.664 1 93 180 SER A N 1
ATOM 1416 C CA . SER A 1 180 ? 15.383 -27.844 -14.609 1 93 180 SER A CA 1
ATOM 1417 C C . SER A 1 180 ? 14.859 -29.062 -15.367 1 93 180 SER A C 1
ATOM 1419 O O . SER A 1 180 ? 15.438 -29.469 -16.375 1 93 180 SER A O 1
ATOM 1421 N N . GLN A 1 181 ? 13.781 -29.641 -14.922 1 95.44 181 GLN A N 1
ATOM 1422 C CA . GLN A 1 181 ? 13.125 -30.734 -15.641 1 95.44 181 GLN A CA 1
ATOM 1423 C C . GLN A 1 181 ? 12.523 -30.25 -16.953 1 95.44 181 GLN A C 1
ATOM 1425 O O . GLN A 1 181 ? 12.5 -29.047 -17.219 1 95.44 181 GLN A O 1
ATOM 1430 N N . SER A 1 182 ? 12.102 -31.234 -17.781 1 96.44 182 SER A N 1
ATOM 1431 C CA . SER A 1 182 ? 11.469 -30.844 -19.047 1 96.44 182 SER A CA 1
ATOM 1432 C C . SER A 1 182 ? 10.141 -30.141 -18.797 1 96.44 182 SER A C 1
ATOM 1434 O O . SER A 1 182 ? 9.477 -30.391 -17.781 1 96.44 182 SER A O 1
ATOM 1436 N N . ILE A 1 183 ? 9.719 -29.297 -19.688 1 96.94 183 ILE A N 1
ATOM 1437 C CA . ILE A 1 183 ? 8.469 -28.562 -19.625 1 96.94 183 ILE A CA 1
ATOM 1438 C C . ILE A 1 183 ? 7.305 -29.531 -19.422 1 96.94 183 ILE A C 1
ATOM 1440 O O . ILE A 1 183 ? 6.438 -29.312 -18.578 1 96.94 183 ILE A O 1
ATOM 1444 N N . ASP A 1 184 ? 7.363 -30.703 -20.109 1 98.06 184 ASP A N 1
ATOM 1445 C CA . ASP A 1 184 ? 6.277 -31.672 -20.047 1 98.06 184 ASP A CA 1
ATOM 1446 C C . ASP A 1 184 ? 6.242 -32.375 -18.688 1 98.06 184 ASP A C 1
ATOM 1448 O O . ASP A 1 184 ? 5.168 -32.656 -18.156 1 98.06 184 ASP A O 1
ATOM 1452 N N . ALA A 1 185 ? 7.383 -32.594 -18.172 1 98.12 185 ALA A N 1
ATOM 1453 C CA . ALA A 1 185 ? 7.457 -33.25 -16.875 1 98.12 185 ALA A CA 1
ATOM 1454 C C . ALA A 1 185 ? 6.898 -32.375 -15.773 1 98.12 185 ALA A C 1
ATOM 1456 O O . ALA A 1 185 ? 6.117 -32.812 -14.93 1 98.12 185 ALA A O 1
ATOM 1457 N N . ILE A 1 186 ? 7.281 -31.094 -15.773 1 98.19 186 ILE A N 1
ATOM 1458 C CA . ILE A 1 186 ? 6.777 -30.125 -14.812 1 98.19 186 ILE A CA 1
ATOM 1459 C C . ILE A 1 186 ? 5.27 -29.969 -14.977 1 98.19 186 ILE A C 1
ATOM 1461 O O . ILE A 1 186 ? 4.527 -29.969 -13.992 1 98.19 186 ILE A O 1
ATOM 1465 N N . HIS A 1 187 ? 4.84 -29.906 -16.219 1 98.56 187 HIS A N 1
ATOM 1466 C CA . HIS A 1 187 ? 3.424 -29.734 -16.531 1 98.56 187 HIS A CA 1
ATOM 1467 C C . HIS A 1 187 ? 2.586 -30.859 -15.953 1 98.56 187 HIS A C 1
ATOM 1469 O O . HIS A 1 187 ? 1.543 -30.625 -15.336 1 98.56 187 HIS A O 1
ATOM 1475 N N . GLN A 1 188 ? 3.072 -32.062 -16.141 1 98.5 188 GLN A N 1
ATOM 1476 C CA . GLN A 1 188 ? 2.324 -33.219 -15.641 1 98.5 188 GLN A CA 1
ATOM 1477 C C . GLN A 1 188 ? 2.207 -33.188 -14.117 1 98.5 188 GLN A C 1
ATOM 1479 O O . GLN A 1 188 ? 1.141 -33.469 -13.57 1 98.5 188 GLN A O 1
ATOM 1484 N N . GLN A 1 189 ? 3.281 -32.844 -13.461 1 98.56 189 GLN A N 1
ATOM 1485 C CA . GLN A 1 189 ? 3.26 -32.719 -12.008 1 98.56 189 GLN A CA 1
ATOM 1486 C C . GLN A 1 189 ? 2.285 -31.641 -11.555 1 98.56 189 GLN A C 1
ATOM 1488 O O . GLN A 1 189 ? 1.493 -31.859 -10.633 1 98.56 189 GLN A O 1
ATOM 1493 N N . MET A 1 190 ? 2.307 -30.5 -12.195 1 98.75 190 MET A N 1
ATOM 1494 C CA . MET A 1 190 ? 1.429 -29.391 -11.852 1 98.75 190 MET A CA 1
ATOM 1495 C C . MET A 1 190 ? -0.034 -29.766 -12.062 1 98.75 190 MET A C 1
ATOM 1497 O O . MET A 1 190 ? -0.893 -29.422 -11.25 1 98.75 190 MET A O 1
ATOM 1501 N N . LYS A 1 191 ? -0.276 -30.406 -13.195 1 98.62 191 LYS A N 1
ATOM 1502 C CA . LYS A 1 191 ? -1.643 -30.828 -13.5 1 98.62 191 LYS A CA 1
ATOM 1503 C C . LYS A 1 191 ? -2.176 -31.781 -12.438 1 98.62 191 LYS A C 1
ATOM 1505 O O . LYS A 1 191 ? -3.305 -31.641 -11.969 1 98.62 191 LYS A O 1
ATOM 1510 N N . ASP A 1 192 ? -1.337 -32.781 -12.062 1 98.44 192 ASP A N 1
ATOM 1511 C CA . ASP A 1 192 ? -1.739 -33.75 -11.055 1 98.44 192 ASP A CA 1
ATOM 1512 C C . ASP A 1 192 ? -2.033 -33.062 -9.719 1 98.44 192 ASP A C 1
ATOM 1514 O O . ASP A 1 192 ? -3.068 -33.312 -9.102 1 98.44 192 ASP A O 1
ATOM 1518 N N . LEU A 1 193 ? -1.14 -32.219 -9.281 1 98.31 193 LEU A N 1
ATOM 1519 C CA . LEU A 1 193 ? -1.299 -31.484 -8.031 1 98.31 193 LEU A CA 1
ATOM 1520 C C . LEU A 1 193 ? -2.574 -30.656 -8.039 1 98.31 193 LEU A C 1
ATOM 1522 O O . LEU A 1 193 ? -3.346 -30.672 -7.078 1 98.31 193 LEU A O 1
ATOM 1526 N N . THR A 1 194 ? -2.82 -29.938 -9.109 1 98.38 194 THR A N 1
ATOM 1527 C CA . THR A 1 194 ? -3.957 -29.031 -9.234 1 98.38 194 THR A CA 1
ATOM 1528 C C . THR A 1 194 ? -5.27 -29.812 -9.234 1 98.38 194 THR A C 1
ATOM 1530 O O . THR A 1 194 ? -6.23 -29.422 -8.562 1 98.38 194 THR A O 1
ATOM 1533 N N . THR A 1 195 ? -5.27 -30.922 -9.969 1 97.25 195 THR A N 1
ATOM 1534 C CA . THR A 1 195 ? -6.465 -31.75 -10.031 1 97.25 195 THR A CA 1
ATOM 1535 C C . THR A 1 195 ? -6.828 -32.281 -8.648 1 97.25 195 THR A C 1
ATOM 1537 O O . THR A 1 195 ? -8 -32.281 -8.266 1 97.25 195 THR A O 1
ATOM 1540 N N . GLU A 1 196 ? -5.816 -32.688 -7.957 1 97.06 196 GLU A N 1
ATOM 1541 C CA . GLU A 1 196 ? -6.039 -33.188 -6.602 1 97.06 196 GLU A CA 1
ATOM 1542 C C . GLU A 1 196 ? -6.605 -32.094 -5.707 1 97.06 196 GLU A C 1
ATOM 1544 O O . GLU A 1 196 ? -7.57 -32.312 -4.969 1 97.06 196 GLU A O 1
ATOM 1549 N N . ILE A 1 197 ? -6.062 -30.906 -5.781 1 97.38 197 ILE A N 1
ATOM 1550 C CA . ILE A 1 197 ? -6.484 -29.797 -4.941 1 97.38 197 ILE A CA 1
ATOM 1551 C C . ILE A 1 197 ? -7.914 -29.391 -5.301 1 97.38 197 ILE A C 1
ATOM 1553 O O . ILE A 1 197 ? -8.711 -29.062 -4.418 1 97.38 197 ILE A O 1
ATOM 1557 N N . MET A 1 198 ? -8.242 -29.375 -6.562 1 96.88 198 MET A N 1
ATOM 1558 C CA . MET A 1 198 ? -9.578 -29.016 -7.023 1 96.88 198 MET A CA 1
ATOM 1559 C C . MET A 1 198 ? -10.633 -29.938 -6.434 1 96.88 198 MET A C 1
ATOM 1561 O O . MET A 1 198 ? -11.758 -29.516 -6.16 1 96.88 198 MET A O 1
ATOM 1565 N N . GLN A 1 199 ? -10.234 -31.156 -6.16 1 94.62 199 GLN A N 1
ATOM 1566 C CA . GLN A 1 199 ? -11.156 -32.125 -5.566 1 94.62 199 GLN A CA 1
ATOM 1567 C C . GLN A 1 199 ? -11.32 -31.891 -4.07 1 94.62 199 GLN A C 1
ATOM 1569 O O . GLN A 1 199 ? -12.359 -32.188 -3.494 1 94.62 199 GLN A O 1
ATOM 1574 N N . GLN A 1 200 ? -10.312 -31.344 -3.527 1 94.44 200 GLN A N 1
ATOM 1575 C CA . GLN A 1 200 ? -10.281 -31.188 -2.076 1 94.44 200 GLN A CA 1
ATOM 1576 C C . GLN A 1 200 ? -10.992 -29.922 -1.636 1 94.44 200 GLN A C 1
ATOM 1578 O O . GLN A 1 200 ? -11.547 -29.859 -0.535 1 94.44 200 GLN A O 1
ATOM 1583 N N . VAL A 1 201 ? -10.969 -28.828 -2.438 1 94.56 201 VAL A N 1
ATOM 1584 C CA . VAL A 1 201 ? -11.453 -27.516 -1.984 1 94.56 201 VAL A CA 1
ATOM 1585 C C . VAL A 1 201 ? -12.977 -27.562 -1.854 1 94.56 201 VAL A C 1
ATOM 1587 O O . VAL A 1 201 ? -13.539 -27 -0.913 1 94.56 201 VAL A O 1
ATOM 1590 N N . GLY A 1 202 ? -13.68 -28.328 -2.738 1 87 202 GLY A N 1
ATOM 1591 C CA . GLY A 1 202 ? -15.109 -28.531 -2.607 1 87 202 GLY A CA 1
ATOM 1592 C C . GLY A 1 202 ? -15.859 -27.281 -2.174 1 87 202 GLY A C 1
ATOM 1593 O O . GLY A 1 202 ? -15.758 -26.234 -2.82 1 87 202 GLY A O 1
ATOM 1594 N N . THR A 1 203 ? -16.484 -27.344 -0.878 1 87.62 203 THR A N 1
ATOM 1595 C CA . THR A 1 203 ? -17.344 -26.266 -0.381 1 87.62 203 THR A CA 1
ATOM 1596 C C . THR A 1 203 ? -16.625 -25.484 0.718 1 87.62 203 THR A C 1
ATOM 1598 O O . THR A 1 203 ? -17.25 -24.703 1.427 1 87.62 203 THR A O 1
ATOM 1601 N N . ARG A 1 204 ? -15.352 -25.766 0.783 1 93.44 204 ARG A N 1
ATOM 1602 C CA . ARG A 1 204 ? -14.594 -25.047 1.801 1 93.44 204 ARG A CA 1
ATOM 1603 C C . ARG A 1 204 ? -14.586 -23.547 1.516 1 93.44 204 ARG A C 1
ATOM 1605 O O . ARG A 1 204 ? -14.602 -23.141 0.355 1 93.44 204 ARG A O 1
ATOM 1612 N N . SER A 1 205 ? -14.555 -22.75 2.518 1 95.38 205 SER A N 1
ATOM 1613 C CA . SER A 1 205 ? -14.508 -21.297 2.379 1 95.38 205 SER A CA 1
ATOM 1614 C C . SER A 1 205 ? -13.148 -20.844 1.844 1 95.38 205 SER A C 1
ATOM 1616 O O . SER A 1 205 ? -12.148 -21.547 1.999 1 95.38 205 SER A O 1
ATOM 1618 N N . ILE A 1 206 ? -13.18 -19.781 1.127 1 97.44 206 ILE A N 1
ATOM 1619 C CA . ILE A 1 206 ? -11.93 -19.141 0.753 1 97.44 206 ILE A CA 1
ATOM 1620 C C . ILE A 1 206 ? -11.281 -18.516 1.989 1 97.44 206 ILE A C 1
ATOM 1622 O O . ILE A 1 206 ? -11.828 -17.594 2.596 1 97.44 206 ILE A O 1
ATOM 1626 N N . GLU A 1 207 ? -10.148 -19.016 2.346 1 97.19 207 GLU A N 1
ATOM 1627 C CA . GLU A 1 207 ? -9.453 -18.516 3.527 1 97.19 207 GLU A CA 1
ATOM 1628 C C . GLU A 1 207 ? -8.719 -17.203 3.225 1 97.19 207 GLU A C 1
ATOM 1630 O O . GLU A 1 207 ? -8.617 -16.797 2.064 1 97.19 207 GLU A O 1
ATOM 1635 N N . LYS A 1 208 ? -8.305 -16.531 4.285 1 97.88 208 LYS A N 1
ATOM 1636 C CA . LYS A 1 208 ? -7.562 -15.281 4.164 1 97.88 208 LYS A CA 1
ATOM 1637 C C . LYS A 1 208 ? -6.074 -15.5 4.426 1 97.88 208 LYS A C 1
ATOM 1639 O O . LYS A 1 208 ? -5.695 -16.25 5.324 1 97.88 208 LYS A O 1
ATOM 1644 N N . LEU A 1 209 ? -5.258 -14.828 3.664 1 98.12 209 LEU A N 1
ATOM 1645 C CA . LEU A 1 209 ? -3.811 -14.977 3.762 1 98.12 209 LEU A CA 1
ATOM 1646 C C . LEU A 1 209 ? -3.264 -14.195 4.953 1 98.12 209 LEU A C 1
ATOM 1648 O O . LEU A 1 209 ? -3.607 -13.023 5.145 1 98.12 209 LEU A O 1
ATOM 1652 N N . TRP A 1 210 ? -2.461 -14.867 5.805 1 96.88 210 TRP A N 1
ATOM 1653 C CA . TRP A 1 210 ? -1.688 -14.305 6.906 1 96.88 210 TRP A CA 1
ATOM 1654 C C . TRP A 1 210 ? -2.607 -13.688 7.957 1 96.88 210 TRP A C 1
ATOM 1656 O O . TRP A 1 210 ? -2.352 -12.586 8.445 1 96.88 210 TRP A O 1
ATOM 1666 N N . VAL A 1 211 ? -3.717 -14.156 8.289 1 92.06 211 VAL A N 1
ATOM 1667 C CA . VAL A 1 211 ? -4.637 -13.711 9.328 1 92.06 211 VAL A CA 1
ATOM 1668 C C . VAL A 1 211 ? -4.641 -14.719 10.477 1 92.06 211 VAL A C 1
ATOM 1670 O O . VAL A 1 211 ? -4.406 -15.914 10.266 1 92.06 211 VAL A O 1
ATOM 1673 N N . MET B 1 1 ? 32.25 16.422 9.406 1 29.7 1 MET B N 1
ATOM 1674 C CA . MET B 1 1 ? 31.734 16.656 10.75 1 29.7 1 MET B CA 1
ATOM 1675 C C . MET B 1 1 ? 30.203 16.766 10.719 1 29.7 1 MET B C 1
ATOM 1677 O O . MET B 1 1 ? 29.656 17.438 9.852 1 29.7 1 MET B O 1
ATOM 1681 N N . ALA B 1 2 ? 29.375 15.766 11.016 1 44.34 2 ALA B N 1
ATOM 1682 C CA . ALA B 1 2 ? 27.922 15.938 10.961 1 44.34 2 ALA B CA 1
ATOM 1683 C C . ALA B 1 2 ? 27.516 17.328 11.43 1 44.34 2 ALA B C 1
ATOM 1685 O O . ALA B 1 2 ? 27.781 17.719 12.562 1 44.34 2 ALA B O 1
ATOM 1686 N N . THR B 1 3 ? 27.484 18.312 10.672 1 46.81 3 THR B N 1
ATOM 1687 C CA . THR B 1 3 ? 27.266 19.672 11.141 1 46.81 3 THR B CA 1
ATOM 1688 C C . THR B 1 3 ? 26.047 19.75 12.062 1 46.81 3 THR B C 1
ATOM 1690 O O . THR B 1 3 ? 25.047 19.078 11.82 1 46.81 3 THR B O 1
ATOM 1693 N N . ASP B 1 4 ? 26.234 19.969 13.414 1 57.66 4 ASP B N 1
ATOM 1694 C CA . ASP B 1 4 ? 25.359 20.156 14.57 1 57.66 4 ASP B CA 1
ATOM 1695 C C . ASP B 1 4 ? 24.156 21.047 14.219 1 57.66 4 ASP B C 1
ATOM 1697 O O . ASP B 1 4 ? 23.75 21.891 15.016 1 57.66 4 ASP B O 1
ATOM 1701 N N . ARG B 1 5 ? 23.703 20.984 12.859 1 70.31 5 ARG B N 1
ATOM 1702 C CA . ARG B 1 5 ? 22.625 21.891 12.516 1 70.31 5 ARG B CA 1
ATOM 1703 C C . ARG B 1 5 ? 21.281 21.359 13 1 70.31 5 ARG B C 1
ATOM 1705 O O . ARG B 1 5 ? 21.016 20.156 12.906 1 70.31 5 ARG B O 1
ATOM 1712 N N . ASN B 1 6 ? 20.625 22.25 13.633 1 90.31 6 ASN B N 1
ATOM 1713 C CA . ASN B 1 6 ? 19.281 21.953 14.086 1 90.31 6 ASN B CA 1
ATOM 1714 C C . ASN B 1 6 ? 18.391 21.5 12.938 1 90.31 6 ASN B C 1
ATOM 1716 O O . ASN B 1 6 ? 18.391 22.125 11.867 1 90.31 6 ASN B O 1
ATOM 1720 N N . ARG B 1 7 ? 17.719 20.375 13.078 1 96.5 7 ARG B N 1
ATOM 1721 C CA . ARG B 1 7 ? 16.828 19.938 12.008 1 96.5 7 ARG B CA 1
ATOM 1722 C C . ARG B 1 7 ? 15.516 20.719 12.055 1 96.5 7 ARG B C 1
ATOM 1724 O O . ARG B 1 7 ? 15.203 21.359 13.047 1 96.5 7 ARG B O 1
ATOM 1731 N N . GLY B 1 8 ? 14.734 20.75 10.883 1 98.12 8 GLY B N 1
ATOM 1732 C CA . GLY B 1 8 ? 13.398 21.328 10.836 1 98.12 8 GLY B CA 1
ATOM 1733 C C . GLY B 1 8 ? 12.367 20.484 11.57 1 98.12 8 GLY B C 1
ATOM 1734 O O . GLY B 1 8 ? 12.648 19.344 11.961 1 98.12 8 GLY B O 1
ATOM 1735 N N . ALA B 1 9 ? 11.242 21.062 11.828 1 98.56 9 ALA B N 1
ATOM 1736 C CA . ALA B 1 9 ? 10.141 20.375 12.484 1 98.56 9 ALA B CA 1
ATOM 1737 C C . ALA B 1 9 ? 9.141 19.828 11.461 1 98.56 9 ALA B C 1
ATOM 1739 O O . ALA B 1 9 ? 8.953 20.422 10.398 1 98.56 9 ALA B O 1
ATOM 1740 N N . LEU B 1 10 ? 8.578 18.688 11.75 1 98.81 10 LEU B N 1
ATOM 1741 C CA . LEU B 1 10 ? 7.488 18.109 10.969 1 98.81 10 LEU B CA 1
ATOM 1742 C C . LEU B 1 10 ? 6.141 18.406 11.625 1 98.81 10 LEU B C 1
ATOM 1744 O O . LEU B 1 10 ? 5.781 17.766 12.617 1 98.81 10 LEU B O 1
ATOM 1748 N N . ILE B 1 11 ? 5.41 19.344 11.094 1 98.81 11 ILE B N 1
ATOM 1749 C CA . ILE B 1 11 ? 4.129 19.812 11.617 1 98.81 11 ILE B CA 1
ATOM 1750 C C . ILE B 1 11 ? 2.99 19.281 10.75 1 98.81 11 ILE B C 1
ATOM 1752 O O . ILE B 1 11 ? 2.887 19.625 9.57 1 98.81 11 ILE B O 1
ATOM 1756 N N . ILE B 1 12 ? 2.135 18.453 11.344 1 98.88 12 ILE B N 1
ATOM 1757 C CA . ILE B 1 12 ? 1.039 17.844 10.602 1 98.88 12 ILE B CA 1
ATOM 1758 C C . ILE B 1 12 ? -0.271 18.547 10.938 1 98.88 12 ILE B C 1
ATOM 1760 O O . ILE B 1 12 ? -0.588 18.75 12.117 1 98.88 12 ILE B O 1
ATOM 1764 N N . ILE B 1 13 ? -0.983 18.938 9.898 1 98.75 13 ILE B N 1
ATOM 1765 C CA . ILE B 1 13 ? -2.318 19.5 10.062 1 98.75 13 ILE B CA 1
ATOM 1766 C C . ILE B 1 13 ? -3.365 18.484 9.617 1 98.75 13 ILE B C 1
ATOM 1768 O O . ILE B 1 13 ? -3.396 18.094 8.445 1 98.75 13 ILE B O 1
ATOM 1772 N N . GLU B 1 14 ? -4.168 18 10.562 1 98.56 14 GLU B N 1
ATOM 1773 C CA . GLU B 1 14 ? -5.242 17.047 10.297 1 98.56 14 GLU B CA 1
ATOM 1774 C C . GLU B 1 14 ? -6.609 17.672 10.562 1 98.56 14 GLU B C 1
ATOM 1776 O O . GLU B 1 14 ? -6.707 18.703 11.242 1 98.56 14 GLU B O 1
ATOM 1781 N N . GLY B 1 15 ? -7.633 17.062 10.047 1 95.5 15 GLY B N 1
ATOM 1782 C CA . GLY B 1 15 ? -9.008 17.516 10.188 1 95.5 15 GLY B CA 1
ATOM 1783 C C . GLY B 1 15 ? -9.891 17.109 9.031 1 95.5 15 GLY B C 1
ATOM 1784 O O . GLY B 1 15 ? -9.398 16.719 7.969 1 95.5 15 GLY B O 1
ATOM 1785 N N . GLY B 1 16 ? -11.172 17.156 9.25 1 90.69 16 GLY B N 1
ATOM 1786 C CA . GLY B 1 16 ? -12.117 16.828 8.195 1 90.69 16 GLY B CA 1
ATOM 1787 C C . GLY B 1 16 ? -12.125 17.828 7.059 1 90.69 16 GLY B C 1
ATOM 1788 O O . GLY B 1 16 ? -11.367 18.812 7.086 1 90.69 16 GLY B O 1
ATOM 1789 N N . ASP B 1 17 ? -12.922 17.547 6.086 1 85.69 17 ASP B N 1
ATOM 1790 C CA . ASP B 1 17 ? -13.07 18.469 4.961 1 85.69 17 ASP B CA 1
ATOM 1791 C C . ASP B 1 17 ? -13.68 19.797 5.41 1 85.69 17 ASP B C 1
ATOM 1793 O O . ASP B 1 17 ? -14.555 19.812 6.277 1 85.69 17 ASP B O 1
ATOM 1797 N N . ARG B 1 18 ? -13.102 20.938 4.902 1 87.69 18 ARG B N 1
ATOM 1798 C CA . ARG B 1 18 ? -13.641 22.281 5.086 1 87.69 18 ARG B CA 1
ATOM 1799 C C . ARG B 1 18 ? -13.367 22.797 6.492 1 87.69 18 ARG B C 1
ATOM 1801 O O . ARG B 1 18 ? -14.07 23.672 6.984 1 87.69 18 ARG B O 1
ATOM 1808 N N . THR B 1 19 ? -12.391 22.25 7.129 1 91.69 19 THR B N 1
ATOM 1809 C CA . THR B 1 19 ? -12.023 22.734 8.453 1 91.69 19 THR B CA 1
ATOM 1810 C C . THR B 1 19 ? -11.008 23.875 8.344 1 91.69 19 THR B C 1
ATOM 1812 O O . THR B 1 19 ? -10.648 24.484 9.352 1 91.69 19 THR B O 1
ATOM 1815 N N . GLY B 1 20 ? -10.531 24.141 7.156 1 92.75 20 GLY B N 1
ATOM 1816 C CA . GLY B 1 20 ? -9.633 25.266 6.949 1 92.75 20 GLY B CA 1
ATOM 1817 C C . GLY B 1 20 ? -8.172 24.859 6.902 1 92.75 20 GLY B C 1
ATOM 1818 O O . GLY B 1 20 ? -7.285 25.719 7.055 1 92.75 20 GLY B O 1
ATOM 1819 N N . LYS B 1 21 ? -7.875 23.562 6.699 1 95.56 21 LYS B N 1
ATOM 1820 C CA . LYS B 1 21 ? -6.512 23.047 6.715 1 95.56 21 LYS B CA 1
ATOM 1821 C C . LYS B 1 21 ? -5.645 23.75 5.672 1 95.56 21 LYS B C 1
ATOM 1823 O O . LYS B 1 21 ? -4.566 24.25 5.988 1 95.56 21 LYS B O 1
ATOM 1828 N N . SER B 1 22 ? -6.145 23.781 4.414 1 95.81 22 SER B N 1
ATOM 1829 C CA . SER B 1 22 ? -5.359 24.344 3.32 1 95.81 22 SER B CA 1
ATOM 1830 C C . SER B 1 22 ? -5.035 25.812 3.568 1 95.81 22 SER B C 1
ATOM 1832 O O . SER B 1 22 ? -3.908 26.266 3.334 1 95.81 22 SER B O 1
ATOM 1834 N N . THR B 1 23 ? -5.965 26.578 4.074 1 96.56 23 THR B N 1
ATOM 1835 C CA . THR B 1 23 ? -5.762 27.984 4.398 1 96.56 23 THR B CA 1
ATOM 1836 C C . THR B 1 23 ? -4.746 28.141 5.527 1 96.56 23 THR B C 1
ATOM 1838 O O . THR B 1 23 ? -3.781 28.906 5.406 1 96.56 23 THR B O 1
ATOM 1841 N N . GLN B 1 24 ? -4.965 27.422 6.57 1 98.25 24 GLN B N 1
ATOM 1842 C CA . GLN B 1 24 ? -4.141 27.547 7.766 1 98.25 24 GLN B CA 1
ATOM 1843 C C . GLN B 1 24 ? -2.709 27.094 7.496 1 98.25 24 GLN B C 1
ATOM 1845 O O . GLN B 1 24 ? -1.755 27.688 7.992 1 98.25 24 GLN B O 1
ATOM 1850 N N . SER B 1 25 ? -2.545 26 6.703 1 98.56 25 SER B N 1
ATOM 1851 C CA . SER B 1 25 ? -1.205 25.5 6.391 1 98.56 25 SER B CA 1
ATOM 1852 C C . SER B 1 25 ? -0.417 26.531 5.586 1 98.56 25 SER B C 1
ATOM 1854 O O . SER B 1 25 ? 0.756 26.781 5.867 1 98.56 25 SER B O 1
ATOM 1856 N N . LYS B 1 26 ? -1.048 27.109 4.617 1 98.5 26 LYS B N 1
ATOM 1857 C CA . LYS B 1 26 ? -0.4 28.141 3.795 1 98.5 26 LYS B CA 1
ATOM 1858 C C . LYS B 1 26 ? -0.023 29.359 4.629 1 98.5 26 LYS B C 1
ATOM 1860 O O . LYS B 1 26 ? 1.1 29.859 4.531 1 98.5 26 LYS B O 1
ATOM 1865 N N . MET B 1 27 ? -0.927 29.844 5.445 1 98.75 27 MET B N 1
ATOM 1866 C CA . MET B 1 27 ? -0.684 31 6.301 1 98.75 27 MET B CA 1
ATOM 1867 C C . MET B 1 27 ? 0.481 30.75 7.25 1 98.75 27 MET B C 1
ATOM 1869 O O . MET B 1 27 ? 1.297 31.641 7.496 1 98.75 27 MET B O 1
ATOM 1873 N N . LEU B 1 28 ? 0.515 29.547 7.777 1 98.88 28 LEU B N 1
ATOM 1874 C CA . LEU B 1 28 ? 1.568 29.188 8.719 1 98.88 28 LEU B CA 1
ATOM 1875 C C . LEU B 1 28 ? 2.936 29.219 8.047 1 98.88 28 LEU B C 1
ATOM 1877 O O . LEU B 1 28 ? 3.887 29.797 8.578 1 98.88 28 LEU B O 1
ATOM 1881 N N . VAL B 1 29 ? 3.037 28.625 6.828 1 98.88 29 VAL B N 1
ATOM 1882 C CA . VAL B 1 29 ? 4.297 28.609 6.094 1 98.88 29 VAL B CA 1
ATOM 1883 C C . VAL B 1 29 ? 4.723 30.047 5.781 1 98.88 29 VAL B C 1
ATOM 1885 O O . VAL B 1 29 ? 5.879 30.422 5.996 1 98.88 29 VAL B O 1
ATOM 1888 N N . ASP B 1 30 ? 3.816 30.844 5.34 1 98.81 30 ASP B N 1
ATOM 1889 C CA . ASP B 1 30 ? 4.105 32.219 5.02 1 98.81 30 ASP B CA 1
ATOM 1890 C C . ASP B 1 30 ? 4.629 32.969 6.242 1 98.81 30 ASP B C 1
ATOM 1892 O O . ASP B 1 30 ? 5.578 33.75 6.141 1 98.81 30 ASP B O 1
ATOM 1896 N N . ALA B 1 31 ? 3.994 32.75 7.352 1 98.75 31 ALA B N 1
ATOM 1897 C CA . ALA B 1 31 ? 4.387 33.438 8.586 1 98.75 31 ALA B CA 1
ATOM 1898 C C . ALA B 1 31 ? 5.797 33.031 9.016 1 98.75 31 ALA B C 1
ATOM 1900 O O . ALA B 1 31 ? 6.594 33.875 9.438 1 98.75 31 ALA B O 1
ATOM 1901 N N . LEU B 1 32 ? 6.09 31.734 8.891 1 98.62 32 LEU B N 1
ATOM 1902 C CA . LEU B 1 32 ? 7.414 31.234 9.258 1 98.62 32 LEU B CA 1
ATOM 1903 C C . LEU B 1 32 ? 8.484 31.844 8.352 1 98.62 32 LEU B C 1
ATOM 1905 O O . LEU B 1 32 ? 9.547 32.25 8.828 1 98.62 32 LEU B O 1
ATOM 1909 N N . LEU B 1 33 ? 8.148 31.906 7.07 1 98.62 33 LEU B N 1
ATOM 1910 C CA . LEU B 1 33 ? 9.07 32.5 6.117 1 98.62 33 LEU B CA 1
ATOM 1911 C C . LEU B 1 33 ? 9.297 33.969 6.426 1 98.62 33 LEU B C 1
ATOM 1913 O O . LEU B 1 33 ? 10.43 34.469 6.383 1 98.62 33 LEU B O 1
ATOM 1917 N N . ALA B 1 34 ? 8.289 34.656 6.793 1 98.38 34 ALA B N 1
ATOM 1918 C CA . ALA B 1 34 ? 8.367 36.062 7.133 1 98.38 34 ALA B CA 1
ATOM 1919 C C . ALA B 1 34 ? 9.234 36.281 8.367 1 98.38 34 ALA B C 1
ATOM 1921 O O . ALA B 1 34 ? 9.875 37.344 8.508 1 98.38 34 ALA B O 1
ATOM 1922 N N . ASP B 1 35 ? 9.242 35.312 9.203 1 97.5 35 ASP B N 1
ATOM 1923 C CA . ASP B 1 35 ? 10.031 35.375 10.43 1 97.5 35 ASP B CA 1
ATOM 1924 C C . ASP B 1 35 ? 11.477 34.969 10.172 1 97.5 35 ASP B C 1
ATOM 1926 O O . ASP B 1 35 ? 12.258 34.812 11.117 1 97.5 35 ASP B O 1
ATOM 1930 N N . GLY B 1 36 ? 11.812 34.688 8.93 1 97.38 36 GLY B N 1
ATOM 1931 C CA . GLY B 1 36 ? 13.18 34.344 8.562 1 97.38 36 GLY B CA 1
ATO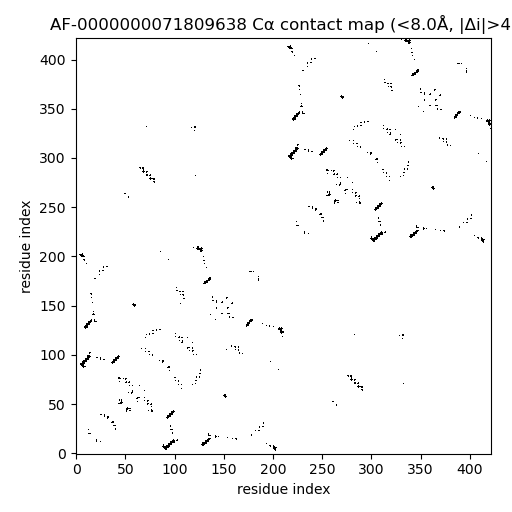M 1932 C C . GLY B 1 36 ? 13.492 32.875 8.719 1 97.38 36 GLY B C 1
ATOM 1933 O O . GLY B 1 36 ? 14.656 32.469 8.688 1 97.38 36 GLY B O 1
ATOM 1934 N N . LYS B 1 37 ? 12.438 32.094 8.945 1 97.5 37 LYS B N 1
ATOM 1935 C CA . LYS B 1 37 ? 12.633 30.656 9.062 1 97.5 37 LYS B CA 1
ATOM 1936 C C . LYS B 1 37 ? 12.492 29.984 7.707 1 97.5 37 LYS B C 1
ATOM 1938 O O . LYS B 1 37 ? 11.938 30.547 6.766 1 97.5 37 LYS B O 1
ATOM 1943 N N . GLN B 1 38 ? 13.094 28.812 7.594 1 97.75 38 GLN B N 1
ATOM 1944 C CA . GLN B 1 38 ? 12.891 27.984 6.414 1 97.75 38 GLN B CA 1
ATOM 1945 C C . GLN B 1 38 ? 11.711 27.031 6.609 1 97.75 38 GLN B C 1
ATOM 1947 O O . GLN B 1 38 ? 11.688 26.25 7.555 1 97.75 38 GLN B O 1
ATOM 1952 N N . ALA B 1 39 ? 10.766 27.094 5.727 1 98.75 39 ALA B N 1
ATOM 1953 C CA . ALA B 1 39 ? 9.562 26.281 5.84 1 98.75 39 ALA B CA 1
ATOM 1954 C C . ALA B 1 39 ? 8.977 25.984 4.465 1 98.75 39 ALA B C 1
ATOM 1956 O O . ALA B 1 39 ? 9.125 26.781 3.531 1 98.75 39 ALA B O 1
ATOM 1957 N N . GLU B 1 40 ? 8.383 24.812 4.309 1 98.88 40 GLU B N 1
ATOM 1958 C CA . GLU B 1 40 ? 7.719 24.422 3.072 1 98.88 40 GLU B CA 1
ATOM 1959 C C . GLU B 1 40 ? 6.383 23.734 3.357 1 98.88 40 GLU B C 1
ATOM 1961 O O . GLU B 1 40 ? 6.191 23.156 4.426 1 98.88 40 GLU B O 1
ATOM 1966 N N . LEU B 1 41 ? 5.523 23.922 2.393 1 98.81 41 LEU B N 1
ATOM 1967 C CA . LEU B 1 41 ? 4.215 23.281 2.441 1 98.81 41 LEU B CA 1
ATOM 1968 C C . LEU B 1 41 ? 4.238 21.953 1.702 1 98.81 41 LEU B C 1
ATOM 1970 O O . LEU B 1 41 ? 4.766 21.859 0.593 1 98.81 41 LEU B O 1
ATOM 1974 N N . VAL B 1 42 ? 3.781 20.891 2.336 1 98.69 42 VAL B N 1
ATOM 1975 C CA . VAL B 1 42 ? 3.572 19.578 1.722 1 98.69 42 VAL B CA 1
ATOM 1976 C C . VAL B 1 42 ? 2.1 19.188 1.824 1 98.69 42 VAL B C 1
ATOM 1978 O O . VAL B 1 42 ? 1.454 19.438 2.844 1 98.69 42 VAL B O 1
ATOM 1981 N N . LYS B 1 43 ? 1.552 18.672 0.772 1 98.19 43 LYS B N 1
ATOM 1982 C CA . LYS B 1 43 ? 0.157 18.234 0.766 1 98.19 43 LYS B CA 1
ATOM 1983 C C . LYS B 1 43 ? 0.031 16.797 0.312 1 98.19 43 LYS B C 1
ATOM 1985 O O . LYS B 1 43 ? 0.709 16.359 -0.626 1 98.19 43 LYS B O 1
ATOM 1990 N N . PHE B 1 44 ? -0.806 16.062 1.041 1 98.44 44 PHE B N 1
ATOM 1991 C CA . PHE B 1 44 ? -1.162 14.734 0.575 1 98.44 44 PHE B CA 1
ATOM 1992 C C . PHE B 1 44 ? -2.656 14.641 0.285 1 98.44 44 PHE B C 1
ATOM 1994 O O . PHE B 1 44 ? -3.473 15.172 1.041 1 98.44 44 PHE B O 1
ATOM 2001 N N . PRO B 1 45 ? -3.064 13.93 -0.661 1 98.06 45 PRO B N 1
ATOM 2002 C CA . PRO B 1 45 ? -2.148 13.367 -1.655 1 98.06 45 PRO B CA 1
ATOM 2003 C C . PRO B 1 45 ? -1.449 14.438 -2.488 1 98.06 45 PRO B C 1
ATOM 2005 O O . PRO B 1 45 ? -2.002 15.523 -2.693 1 98.06 45 PRO B O 1
ATOM 2008 N N . ASP B 1 46 ? -0.226 14.211 -2.811 1 98.25 46 ASP B N 1
ATOM 2009 C CA . ASP B 1 46 ? 0.473 15.039 -3.785 1 98.25 46 ASP B CA 1
ATOM 2010 C C . ASP B 1 46 ? 0.087 14.656 -5.211 1 98.25 46 ASP B C 1
ATOM 2012 O O . ASP B 1 46 ? 0.706 13.781 -5.812 1 98.25 46 ASP B O 1
ATOM 2016 N N . ARG B 1 47 ? -0.812 15.312 -5.785 1 96.5 47 ARG B N 1
ATOM 2017 C CA . ARG B 1 47 ? -1.458 14.961 -7.043 1 96.5 47 ARG B CA 1
ATOM 2018 C C . ARG B 1 47 ? -0.54 15.25 -8.227 1 96.5 47 ARG B C 1
ATOM 2020 O O . ARG B 1 47 ? -0.893 14.969 -9.375 1 96.5 47 ARG B O 1
ATOM 2027 N N . THR B 1 48 ? 0.604 15.742 -7.957 1 96.81 48 THR B N 1
ATOM 2028 C CA . THR B 1 48 ? 1.54 16.016 -9.039 1 96.81 48 THR B CA 1
ATOM 2029 C C . THR B 1 48 ? 2.369 14.773 -9.367 1 96.81 48 THR B C 1
ATOM 2031 O O . THR B 1 48 ? 3.033 14.719 -10.398 1 96.81 48 THR B O 1
ATOM 2034 N N . THR B 1 49 ? 2.434 13.781 -8.477 1 97.25 49 THR B N 1
ATOM 2035 C CA . THR B 1 49 ? 3.188 12.555 -8.711 1 97.25 49 THR B CA 1
ATOM 2036 C C . THR B 1 49 ? 2.332 11.523 -9.445 1 97.25 49 THR B C 1
ATOM 2038 O O . THR B 1 49 ? 1.103 11.609 -9.43 1 97.25 49 THR B O 1
ATOM 2041 N N . PRO B 1 50 ? 2.986 10.57 -10.047 1 95.25 50 PRO B N 1
ATOM 2042 C CA . PRO B 1 50 ? 2.209 9.516 -10.703 1 95.25 50 PRO B CA 1
ATOM 2043 C C . PRO B 1 50 ? 1.27 8.789 -9.75 1 95.25 50 PRO B C 1
ATOM 2045 O O . PRO B 1 50 ? 0.117 8.516 -10.094 1 95.25 50 PRO B O 1
ATOM 2048 N N . ILE B 1 51 ? 1.713 8.492 -8.531 1 98.25 51 ILE B N 1
ATOM 2049 C CA . ILE B 1 51 ? 0.888 7.809 -7.543 1 98.25 51 ILE B CA 1
ATOM 2050 C C . ILE B 1 51 ? -0.235 8.727 -7.078 1 98.25 51 ILE B C 1
ATOM 2052 O O . ILE B 1 51 ? -1.392 8.312 -6.98 1 98.25 51 ILE B O 1
ATOM 2056 N N . GLY B 1 52 ? 0.097 10 -6.816 1 98.38 52 GLY B N 1
ATOM 2057 C CA . GLY B 1 52 ? -0.881 10.969 -6.355 1 98.38 52 GLY B CA 1
ATOM 2058 C C . GLY B 1 52 ? -1.975 11.242 -7.371 1 98.38 52 GLY B C 1
ATOM 2059 O O . GLY B 1 52 ? -3.113 11.539 -7 1 98.38 52 GLY B O 1
ATOM 2060 N N . LYS B 1 53 ? -1.643 11.125 -8.633 1 97.5 53 LYS B N 1
ATOM 2061 C CA . LYS B 1 53 ? -2.637 11.305 -9.688 1 97.5 53 LYS B CA 1
ATOM 2062 C C . LYS B 1 53 ? -3.707 10.219 -9.625 1 97.5 53 LYS B C 1
ATOM 2064 O O . LYS B 1 53 ? -4.891 10.492 -9.836 1 97.5 53 LYS B O 1
ATOM 2069 N N . LEU B 1 54 ? -3.326 9.008 -9.328 1 97.12 54 LEU B N 1
ATOM 2070 C CA . LEU B 1 54 ? -4.285 7.922 -9.156 1 97.12 54 LEU B CA 1
ATOM 2071 C C . LEU B 1 54 ? -5.211 8.195 -7.98 1 97.12 54 LEU B C 1
ATOM 2073 O O . LEU B 1 54 ? -6.43 8.047 -8.094 1 97.12 54 LEU B O 1
ATOM 2077 N N . ALA B 1 55 ? -4.652 8.625 -6.844 1 97.69 55 ALA B N 1
ATOM 2078 C CA . ALA B 1 55 ? -5.434 8.977 -5.66 1 97.69 55 ALA B CA 1
ATOM 2079 C C . ALA B 1 55 ? -6.414 10.102 -5.965 1 97.69 55 ALA B C 1
ATOM 2081 O O . ALA B 1 55 ? -7.574 10.055 -5.551 1 97.69 55 ALA B O 1
ATOM 2082 N N . GLY B 1 56 ? -5.875 11.078 -6.703 1 97.25 56 GLY B N 1
ATOM 2083 C CA . GLY B 1 56 ? -6.715 12.203 -7.086 1 97.25 56 GLY B CA 1
ATOM 2084 C C . GLY B 1 56 ? -7.906 11.797 -7.93 1 97.25 56 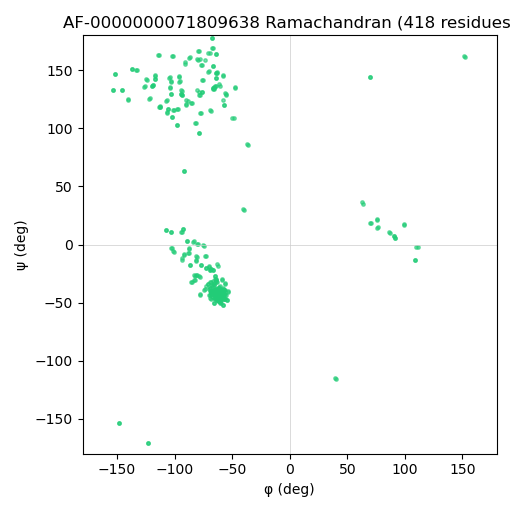GLY B C 1
ATOM 2085 O O . GLY B 1 56 ? -9.023 12.266 -7.699 1 97.25 56 GLY B O 1
ATOM 2086 N N . SER B 1 57 ? -7.691 10.938 -8.891 1 97.19 57 SER B N 1
ATOM 2087 C CA . SER B 1 57 ? -8.766 10.445 -9.758 1 97.19 57 SER B CA 1
ATOM 2088 C C . SER B 1 57 ? -9.828 9.703 -8.953 1 97.19 57 SER B C 1
ATOM 2090 O O . SER B 1 57 ? -11.016 9.82 -9.234 1 97.19 57 SER B O 1
ATOM 2092 N N . TYR B 1 58 ? -9.414 8.969 -7.969 1 97.69 58 TYR B N 1
ATOM 2093 C CA . TYR B 1 58 ? -10.344 8.273 -7.082 1 97.69 58 TYR B CA 1
ATOM 2094 C C . TYR B 1 58 ? -11.188 9.273 -6.289 1 97.69 58 TYR B C 1
ATOM 2096 O O . TYR B 1 58 ? -12.406 9.133 -6.211 1 97.69 58 TYR B O 1
ATOM 2104 N N . LEU B 1 59 ? -10.453 10.281 -5.738 1 95.44 59 LEU B N 1
ATOM 2105 C CA . LEU B 1 59 ? -11.133 11.273 -4.918 1 95.44 59 LEU B CA 1
ATOM 2106 C C . LEU B 1 59 ? -12.148 12.062 -5.746 1 95.44 59 LEU B C 1
ATOM 2108 O O . LEU B 1 59 ? -13.219 12.414 -5.254 1 95.44 59 LEU B O 1
ATOM 2112 N N . GLN B 1 60 ? -11.828 12.25 -7.031 1 95.06 60 GLN B N 1
ATOM 2113 C CA . GLN B 1 60 ? -12.68 13.031 -7.926 1 95.06 60 GLN B CA 1
ATOM 2114 C C . GLN B 1 60 ? -13.727 12.148 -8.602 1 95.06 60 GLN B C 1
ATOM 2116 O O . GLN B 1 60 ? -14.445 12.602 -9.492 1 95.06 60 GLN B O 1
ATOM 2121 N N . LYS B 1 61 ? -13.773 10.828 -8.258 1 95.31 61 LYS B N 1
ATOM 2122 C CA . LYS B 1 61 ? -14.781 9.859 -8.688 1 95.31 61 LYS B CA 1
ATOM 2123 C C . LYS B 1 61 ? -14.633 9.531 -10.164 1 95.31 61 LYS B C 1
ATOM 2125 O O . LYS B 1 61 ? -15.578 9.055 -10.797 1 95.31 61 LYS B O 1
ATOM 2130 N N . THR B 1 62 ? -13.492 9.805 -10.766 1 96.06 62 THR B N 1
ATOM 2131 C CA . THR B 1 62 ? -13.281 9.461 -12.164 1 96.06 62 THR B CA 1
ATOM 2132 C C . THR B 1 62 ? -12.641 8.086 -12.289 1 96.06 62 THR B C 1
ATOM 2134 O O . THR B 1 62 ? -12.531 7.547 -13.398 1 96.06 62 THR B O 1
ATOM 2137 N N . LEU B 1 63 ? -12.242 7.531 -11.211 1 95.75 63 LEU B N 1
ATOM 2138 C CA . LEU B 1 63 ? -11.695 6.18 -11.125 1 95.75 63 LEU B CA 1
ATOM 2139 C C . LEU B 1 63 ? -12.195 5.469 -9.875 1 95.75 63 LEU B C 1
ATOM 2141 O O . LEU B 1 63 ? -12.172 6.035 -8.781 1 95.75 63 LEU B O 1
ATOM 2145 N N . ASP B 1 64 ? -12.781 4.316 -10.07 1 96.69 64 ASP B N 1
ATOM 2146 C CA . ASP B 1 64 ? -13.156 3.488 -8.93 1 96.69 64 ASP B CA 1
ATOM 2147 C C . ASP B 1 64 ? -12.07 2.461 -8.609 1 96.69 64 ASP B C 1
ATOM 2149 O O . ASP B 1 64 ? -11.531 1.823 -9.516 1 96.69 64 ASP B O 1
ATOM 2153 N N . LEU B 1 65 ? -11.734 2.373 -7.352 1 97.06 65 LEU B N 1
ATOM 2154 C CA . LEU B 1 65 ? -10.758 1.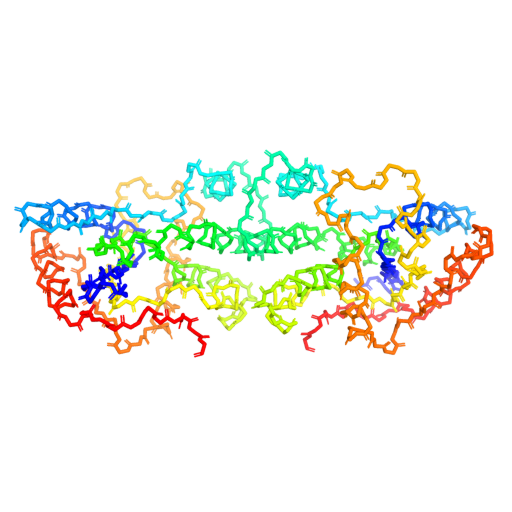407 -6.871 1 97.06 65 LEU B CA 1
ATOM 2155 C C . LEU B 1 65 ? -11.258 0.691 -5.625 1 97.06 65 LEU B C 1
ATOM 2157 O O . LEU B 1 65 ? -12.016 1.267 -4.836 1 97.06 65 LEU B O 1
ATOM 2161 N N . GLU B 1 66 ? -10.828 -0.529 -5.453 1 98 66 GLU B N 1
ATOM 2162 C CA . GLU B 1 66 ? -11.094 -1.311 -4.25 1 98 66 GLU B CA 1
ATOM 2163 C C . GLU B 1 66 ? -10.562 -0.606 -3.006 1 98 66 GLU B C 1
ATOM 2165 O O . GLU B 1 66 ? -9.508 0.034 -3.051 1 98 66 GLU B O 1
ATOM 2170 N N . ASP B 1 67 ? -11.258 -0.746 -1.869 1 98.06 67 ASP B N 1
ATOM 2171 C CA . ASP B 1 67 ? -11.016 0.054 -0.672 1 98.06 67 ASP B CA 1
ATOM 2172 C C . ASP B 1 67 ? -9.617 -0.202 -0.114 1 98.06 67 ASP B C 1
ATOM 2174 O O . ASP B 1 67 ? -8.938 0.731 0.313 1 98.06 67 ASP B O 1
ATOM 2178 N N . HIS B 1 68 ? -9.18 -1.467 -0.086 1 98.5 68 HIS B N 1
ATOM 2179 C CA . HIS B 1 68 ? -7.824 -1.749 0.383 1 98.5 68 HIS B CA 1
ATOM 2180 C C . HIS B 1 68 ? -6.781 -1.165 -0.562 1 98.5 68 HIS B C 1
ATOM 2182 O O . HIS B 1 68 ? -5.777 -0.601 -0.116 1 98.5 68 HIS B O 1
ATOM 2188 N N . ALA B 1 69 ? -7.074 -1.304 -1.838 1 98.69 69 ALA B N 1
ATOM 2189 C CA . ALA B 1 69 ? -6.148 -0.82 -2.861 1 98.69 69 ALA B CA 1
ATOM 2190 C C . ALA B 1 69 ? -5.934 0.685 -2.736 1 98.69 69 ALA B C 1
ATOM 2192 O O . ALA B 1 69 ? -4.793 1.154 -2.727 1 98.69 69 ALA B O 1
ATOM 2193 N N . ILE B 1 70 ? -6.984 1.47 -2.635 1 98.69 70 ILE B N 1
ATOM 2194 C CA . ILE B 1 70 ? -6.855 2.922 -2.592 1 98.69 70 ILE B CA 1
ATOM 2195 C C . ILE B 1 70 ? -6.172 3.342 -1.292 1 98.69 70 ILE B C 1
ATOM 2197 O O . ILE B 1 70 ? -5.398 4.305 -1.271 1 98.69 70 ILE B O 1
ATOM 2201 N N . HIS B 1 71 ? -6.43 2.613 -0.161 1 98.81 71 HIS B N 1
ATOM 2202 C CA . HIS B 1 71 ? -5.707 2.885 1.074 1 98.81 71 HIS B CA 1
ATOM 2203 C C . HIS B 1 71 ? -4.199 2.777 0.865 1 98.81 71 HIS B C 1
ATOM 2205 O O . HIS B 1 71 ? -3.445 3.662 1.278 1 98.81 71 HIS B O 1
ATOM 2211 N N . LEU B 1 72 ? -3.805 1.713 0.196 1 98.88 72 LEU B N 1
ATOM 2212 C CA . LEU B 1 72 ? -2.389 1.463 -0.046 1 98.88 72 LEU B CA 1
ATOM 2213 C C . LEU B 1 72 ? -1.814 2.484 -1.021 1 98.88 72 LEU B C 1
ATOM 2215 O O . LEU B 1 72 ? -0.646 2.865 -0.911 1 98.88 72 LEU B O 1
ATOM 2219 N N . ILE B 1 73 ? -2.621 2.949 -1.955 1 98.88 73 ILE B N 1
ATOM 2220 C CA . ILE B 1 73 ? -2.203 3.982 -2.896 1 98.88 73 ILE B CA 1
ATOM 2221 C C . ILE B 1 73 ? -1.914 5.277 -2.146 1 98.88 73 ILE B C 1
ATOM 2223 O O . ILE B 1 73 ? -0.884 5.918 -2.371 1 98.88 73 ILE B O 1
ATOM 2227 N N . PHE B 1 74 ? -2.77 5.672 -1.165 1 98.88 74 PHE B N 1
ATOM 2228 C CA . PHE B 1 74 ? -2.527 6.863 -0.36 1 98.88 74 PHE B CA 1
ATOM 2229 C C . PHE B 1 74 ? -1.228 6.73 0.424 1 98.88 74 PHE B C 1
ATOM 2231 O O . PHE B 1 74 ? -0.433 7.672 0.482 1 98.88 74 PHE B O 1
ATOM 2238 N N . SER B 1 75 ? -1.027 5.578 0.993 1 98.94 75 SER B N 1
ATOM 2239 C CA . SER B 1 75 ? 0.185 5.336 1.77 1 98.94 75 SER B CA 1
ATOM 2240 C C . SER B 1 75 ? 1.426 5.375 0.883 1 98.94 75 SER B C 1
ATOM 2242 O O . SER B 1 75 ? 2.441 5.969 1.253 1 98.94 75 SER B O 1
ATOM 2244 N N . ALA B 1 76 ? 1.303 4.73 -0.282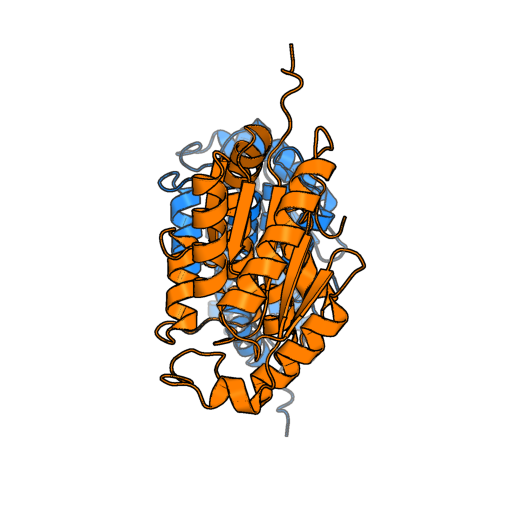 1 98.88 76 ALA B N 1
ATOM 2245 C CA . ALA B 1 76 ? 2.416 4.742 -1.228 1 98.88 76 ALA B CA 1
ATOM 2246 C C . ALA B 1 76 ? 2.801 6.172 -1.602 1 98.88 76 ALA B C 1
ATOM 2248 O O . ALA B 1 76 ? 3.982 6.48 -1.767 1 98.88 76 ALA B O 1
ATOM 2249 N N . ASN B 1 77 ? 1.838 7.027 -1.771 1 98.88 77 ASN B N 1
ATOM 2250 C CA . ASN B 1 77 ? 2.082 8.43 -2.088 1 98.88 77 ASN B CA 1
ATOM 2251 C C . ASN B 1 77 ? 2.869 9.125 -0.982 1 98.88 77 ASN B C 1
ATOM 2253 O O . ASN B 1 77 ? 3.734 9.961 -1.259 1 98.88 77 ASN B O 1
ATOM 2257 N N . ARG B 1 78 ? 2.582 8.797 0.282 1 98.88 78 ARG B N 1
ATOM 2258 C CA . ARG B 1 78 ? 3.352 9.352 1.391 1 98.88 78 ARG B CA 1
ATOM 2259 C C . ARG B 1 78 ? 4.781 8.82 1.388 1 98.88 78 ARG B C 1
ATOM 2261 O O . ARG B 1 78 ? 5.734 9.586 1.505 1 98.88 78 ARG B O 1
ATOM 2268 N N . TRP B 1 79 ? 4.957 7.527 1.145 1 98.75 79 TRP B N 1
ATOM 2269 C CA . TRP B 1 79 ? 6.277 6.91 1.144 1 98.75 79 TRP B CA 1
ATOM 2270 C C . TRP B 1 79 ? 7.145 7.48 0.029 1 98.75 79 TRP B C 1
ATOM 2272 O O . TRP B 1 79 ? 8.359 7.652 0.201 1 98.75 79 TRP B O 1
ATOM 2282 N N . GLU B 1 80 ? 6.523 7.734 -1.146 1 98.25 80 GLU B N 1
ATOM 2283 C CA . GLU B 1 80 ? 7.332 8.227 -2.258 1 98.25 80 GLU B CA 1
ATOM 2284 C C . GLU B 1 80 ? 7.953 9.586 -1.93 1 98.25 80 GLU B C 1
ATOM 2286 O O . GLU B 1 80 ? 8.969 9.961 -2.518 1 98.25 80 GLU B O 1
ATOM 2291 N N . LYS B 1 81 ? 7.43 10.281 -0.91 1 98.44 81 LYS B N 1
ATOM 2292 C CA . LYS B 1 81 ? 7.91 11.609 -0.538 1 98.44 81 LYS B CA 1
ATOM 2293 C C . LYS B 1 81 ? 8.82 11.539 0.682 1 98.44 81 LYS B C 1
ATOM 2295 O O . LYS B 1 81 ? 9.461 12.531 1.042 1 98.44 81 LYS B O 1
ATOM 2300 N N . VAL B 1 82 ? 8.969 10.391 1.298 1 98.69 82 VAL B N 1
ATOM 2301 C CA . VAL B 1 82 ? 9.695 10.242 2.555 1 98.69 82 VAL B CA 1
ATOM 2302 C C . VAL B 1 82 ? 11.148 10.68 2.369 1 98.69 82 VAL B C 1
ATOM 2304 O O . VAL B 1 82 ? 11.68 11.445 3.176 1 98.69 82 VAL B O 1
ATOM 2307 N N . PRO B 1 83 ? 11.867 10.273 1.277 1 98.44 83 PRO B N 1
ATOM 2308 C CA . PRO B 1 83 ? 13.25 10.742 1.137 1 98.44 83 PRO B CA 1
ATOM 2309 C C . PRO B 1 83 ? 13.359 12.266 1.122 1 98.44 83 PRO B C 1
ATOM 2311 O O . PRO B 1 83 ? 14.242 12.828 1.773 1 98.44 83 PRO B O 1
ATOM 2314 N N . SER B 1 84 ? 12.445 12.906 0.393 1 98.5 84 SER B N 1
ATOM 2315 C CA . SER B 1 84 ? 12.453 14.359 0.335 1 98.5 84 SER B CA 1
ATOM 2316 C C . SER B 1 84 ? 12.133 14.969 1.695 1 98.5 84 SER B C 1
ATOM 2318 O O . SER B 1 84 ? 12.734 15.969 2.094 1 98.5 84 SER B O 1
ATOM 2320 N N . ILE B 1 85 ? 11.203 14.391 2.447 1 98.81 85 ILE B N 1
ATOM 2321 C CA . ILE B 1 85 ? 10.812 14.867 3.771 1 98.81 85 ILE B CA 1
ATOM 2322 C C . ILE B 1 85 ? 12.008 14.805 4.715 1 98.81 85 ILE B C 1
ATOM 2324 O O . ILE B 1 85 ? 12.336 15.789 5.379 1 98.81 85 ILE B O 1
ATOM 2328 N N . ILE B 1 86 ? 12.664 13.703 4.723 1 98.75 86 ILE B N 1
ATOM 2329 C CA . ILE B 1 86 ? 13.805 13.508 5.605 1 98.75 86 ILE B CA 1
ATOM 2330 C C . ILE B 1 86 ? 14.914 14.492 5.246 1 98.75 86 ILE B C 1
ATOM 2332 O O . ILE B 1 86 ? 15.469 15.156 6.121 1 98.75 86 ILE B O 1
ATOM 2336 N N . GLU B 1 87 ? 15.211 14.586 3.961 1 98.5 87 GLU B N 1
ATOM 2337 C CA . GLU B 1 87 ? 16.25 15.492 3.49 1 98.5 87 GLU B CA 1
ATOM 2338 C C . GLU B 1 87 ? 15.977 16.922 3.91 1 98.5 87 GLU B C 1
ATOM 2340 O O . GLU B 1 87 ? 16.859 17.625 4.402 1 98.5 87 GLU B O 1
ATOM 2345 N N . ARG B 1 88 ? 14.766 17.406 3.723 1 98.5 88 ARG B N 1
ATOM 2346 C CA . ARG B 1 88 ? 14.391 18.781 4.062 1 98.5 88 ARG B CA 1
ATOM 2347 C C . ARG B 1 88 ? 14.5 19.016 5.562 1 98.5 88 ARG B C 1
ATOM 2349 O O . ARG B 1 88 ? 15.086 20.016 5.996 1 98.5 88 ARG B O 1
ATOM 2356 N N . LEU B 1 89 ? 13.969 18.078 6.348 1 98.56 89 LEU B N 1
ATOM 2357 C CA . LEU B 1 89 ? 14.023 18.219 7.801 1 98.56 89 LEU B CA 1
ATOM 2358 C C . LEU B 1 89 ? 15.477 18.266 8.281 1 98.56 89 LEU B C 1
ATOM 2360 O O . LEU B 1 89 ? 15.836 19.125 9.086 1 98.56 89 LEU B O 1
ATOM 2364 N N . GLU B 1 90 ? 16.281 17.391 7.742 1 97.56 90 GLU B N 1
ATOM 2365 C CA . GLU B 1 90 ? 17.688 17.312 8.148 1 97.56 90 GLU B CA 1
ATOM 2366 C C . GLU B 1 90 ? 18.453 18.578 7.738 1 97.56 90 GLU B C 1
ATOM 2368 O O . GLU B 1 90 ? 19.469 18.922 8.344 1 97.56 90 GLU B O 1
ATOM 2373 N N . ASN B 1 91 ? 17.938 19.297 6.75 1 97.38 91 ASN B N 1
ATOM 2374 C CA . ASN B 1 91 ? 18.578 20.516 6.277 1 97.38 91 ASN B CA 1
ATOM 2375 C C . ASN B 1 91 ? 18 21.75 6.961 1 97.38 91 ASN B C 1
ATOM 2377 O O . ASN B 1 91 ? 18.203 22.875 6.512 1 97.38 91 ASN B O 1
ATOM 2381 N N . GLY B 1 92 ? 17.203 21.516 7.992 1 97.31 92 GLY B N 1
ATOM 2382 C CA . GLY B 1 92 ? 16.75 22.625 8.828 1 97.31 92 GLY B CA 1
ATOM 2383 C C . GLY B 1 92 ? 15.445 23.234 8.344 1 97.31 92 GLY B C 1
ATOM 2384 O O . GLY B 1 92 ? 15.031 24.281 8.844 1 97.31 92 GLY B O 1
ATOM 2385 N N . ILE B 1 93 ? 14.789 22.625 7.336 1 98.5 93 ILE B N 1
ATOM 2386 C CA . ILE B 1 93 ? 13.547 23.141 6.777 1 98.5 93 ILE B CA 1
ATOM 2387 C C . ILE B 1 93 ? 12.359 22.547 7.523 1 98.5 93 ILE B C 1
ATOM 2389 O O . ILE B 1 93 ? 12.219 21.328 7.602 1 98.5 93 ILE B O 1
ATOM 2393 N N . THR B 1 94 ? 11.555 23.391 8.109 1 98.69 94 THR B N 1
ATOM 2394 C CA . THR B 1 94 ? 10.32 22.953 8.742 1 98.69 94 THR B CA 1
ATOM 2395 C C . THR B 1 94 ? 9.25 22.656 7.695 1 98.69 94 THR B C 1
ATOM 2397 O O . THR B 1 94 ? 9.07 23.438 6.758 1 98.69 94 THR B O 1
ATOM 2400 N N . LEU B 1 95 ? 8.625 21.484 7.855 1 98.94 95 LEU B N 1
ATOM 2401 C CA . LEU B 1 95 ? 7.578 21.094 6.922 1 98.94 95 LEU B CA 1
ATOM 2402 C C . LEU B 1 95 ? 6.203 21.188 7.578 1 98.94 95 LEU B C 1
ATOM 2404 O O . LEU B 1 95 ? 5.988 20.641 8.656 1 98.94 95 LEU B O 1
ATOM 2408 N N . VAL B 1 96 ? 5.328 21.969 6.961 1 98.94 96 VAL B N 1
ATOM 2409 C CA . VAL B 1 96 ? 3.908 21.984 7.293 1 98.94 96 VAL B CA 1
ATOM 2410 C C . VAL B 1 96 ? 3.135 21.094 6.316 1 98.94 96 VAL B C 1
ATOM 2412 O O . VAL B 1 96 ? 3.105 21.375 5.113 1 98.94 96 VAL B O 1
ATOM 2415 N N . VAL B 1 97 ? 2.523 20.031 6.852 1 98.88 97 VAL B N 1
ATOM 2416 C CA . VAL B 1 97 ? 1.947 19 6 1 98.88 97 VAL B CA 1
ATOM 2417 C C . VAL B 1 97 ? 0.427 19 6.141 1 98.88 97 VAL B C 1
ATOM 2419 O O . VAL B 1 97 ? -0.1 18.797 7.238 1 98.88 97 VAL B O 1
ATOM 2422 N N . ASP B 1 98 ? -0.261 19.266 5.031 1 98.44 98 ASP B N 1
ATOM 2423 C CA . ASP B 1 98 ? -1.715 19.172 4.953 1 98.44 98 ASP B CA 1
ATOM 2424 C C . ASP B 1 98 ? -2.158 17.734 4.73 1 98.44 98 ASP B C 1
ATOM 2426 O O . ASP B 1 98 ? -2.129 17.234 3.602 1 98.44 98 ASP B O 1
ATOM 2430 N N . ARG B 1 99 ? -2.66 17.078 5.754 1 98.31 99 ARG B N 1
ATOM 2431 C CA . ARG B 1 99 ? -3.057 15.68 5.836 1 98.31 99 ARG B CA 1
ATOM 2432 C C . ARG B 1 99 ? -1.84 14.766 5.797 1 98.31 99 ARG B C 1
ATOM 2434 O O . ARG B 1 99 ? -0.842 15.078 5.145 1 98.31 99 ARG B O 1
ATOM 2441 N N . TYR B 1 100 ? -1.904 13.703 6.527 1 98.69 100 TYR B N 1
ATOM 2442 C CA . TYR B 1 100 ? -0.838 12.719 6.691 1 98.69 100 TYR B CA 1
ATOM 2443 C C . TYR B 1 100 ? -1.41 11.32 6.91 1 98.69 100 TYR B C 1
ATOM 2445 O O . TYR B 1 100 ? -2.475 10.992 6.383 1 98.69 100 TYR B O 1
ATOM 2453 N N . ALA B 1 101 ? -0.693 10.453 7.57 1 98.75 101 ALA B N 1
ATOM 2454 C CA . ALA B 1 101 ? -1.089 9.055 7.727 1 98.75 101 ALA B CA 1
ATOM 2455 C C . ALA B 1 101 ? -2.367 8.93 8.547 1 98.75 101 ALA B C 1
ATOM 2457 O O . ALA B 1 101 ? -3.152 8 8.359 1 98.75 101 ALA B O 1
ATOM 2458 N N . PHE B 1 102 ? -2.633 9.891 9.422 1 98.75 102 PHE B N 1
ATOM 2459 C CA . PHE B 1 102 ? -3.785 9.828 10.312 1 98.75 102 PHE B CA 1
ATOM 2460 C C . PHE B 1 102 ? -5.086 9.961 9.531 1 98.75 102 PHE B C 1
ATOM 2462 O O . PHE B 1 102 ? -6.047 9.234 9.789 1 98.75 102 PHE B O 1
ATOM 2469 N N . SER B 1 103 ? -5.07 10.883 8.555 1 98.19 103 SER B N 1
ATOM 2470 C CA . SER B 1 103 ? -6.199 10.953 7.633 1 98.19 103 SER B CA 1
ATOM 2471 C C . SER B 1 103 ? -6.406 9.625 6.91 1 98.19 103 SER B C 1
ATOM 2473 O O . SER B 1 103 ? -7.535 9.148 6.789 1 98.19 103 SER B O 1
ATOM 2475 N N . GLY B 1 104 ? -5.312 9.008 6.434 1 98.19 104 GLY B N 1
ATOM 2476 C CA . GLY B 1 104 ? -5.426 7.715 5.777 1 98.19 104 GLY B CA 1
ATOM 2477 C C . GLY B 1 104 ? -6.133 6.676 6.629 1 98.19 104 GLY B C 1
ATOM 2478 O O . GLY B 1 104 ? -7.082 6.035 6.172 1 98.19 104 GLY B O 1
ATOM 2479 N N . VAL B 1 105 ? -5.711 6.578 7.871 1 98.75 105 VAL B N 1
ATOM 2480 C CA . VAL B 1 105 ? -6.27 5.598 8.797 1 98.75 105 VAL B CA 1
ATOM 2481 C C . VAL B 1 105 ? -7.715 5.965 9.125 1 98.75 105 VAL B C 1
ATOM 2483 O O . VAL B 1 105 ? -8.609 5.113 9.062 1 98.75 105 VAL B O 1
ATOM 2486 N N . ALA B 1 106 ? -7.98 7.234 9.445 1 98.31 106 ALA B N 1
ATOM 2487 C CA . ALA B 1 106 ? -9.297 7.676 9.891 1 98.31 106 ALA B CA 1
ATOM 2488 C C . ALA B 1 106 ? -10.344 7.457 8.797 1 98.31 106 ALA B C 1
ATOM 2490 O O . ALA B 1 106 ? -11.453 6.988 9.07 1 98.31 106 ALA B O 1
ATOM 2491 N N . TYR B 1 107 ? -10.023 7.734 7.562 1 97.75 107 TYR B N 1
ATOM 2492 C CA . TYR B 1 107 ? -10.977 7.656 6.465 1 97.75 107 TYR B CA 1
ATOM 2493 C C . TYR B 1 107 ? -11.195 6.211 6.031 1 97.75 107 TYR B C 1
ATOM 2495 O O . TYR B 1 107 ? -12.336 5.785 5.816 1 97.75 107 TYR B O 1
ATOM 2503 N N . THR B 1 108 ? -10.141 5.438 5.93 1 98.31 108 THR B N 1
ATOM 2504 C CA . THR B 1 108 ? -10.312 4.051 5.512 1 98.31 108 THR B CA 1
ATOM 2505 C C . THR B 1 108 ? -11.039 3.248 6.582 1 98.31 108 THR B C 1
ATOM 2507 O O . THR B 1 108 ? -11.938 2.463 6.27 1 98.31 108 THR B O 1
ATOM 2510 N N . SER B 1 109 ? -10.703 3.477 7.852 1 98.06 109 SER B N 1
ATOM 2511 C CA . SER B 1 109 ? -11.336 2.715 8.922 1 98.06 109 SER B CA 1
ATOM 2512 C C . SER B 1 109 ? -12.781 3.154 9.133 1 98.06 109 SER B C 1
ATOM 2514 O O . SER B 1 109 ? -13.531 2.51 9.867 1 98.06 109 SER B O 1
ATOM 2516 N N . ALA B 1 110 ? -13.195 4.246 8.5 1 97.06 110 ALA B N 1
ATOM 2517 C CA . ALA B 1 110 ? -14.594 4.66 8.516 1 97.06 110 ALA B CA 1
ATOM 2518 C C . ALA B 1 110 ? -15.422 3.812 7.559 1 97.06 110 ALA B C 1
ATOM 2520 O O . ALA B 1 110 ? -16.656 3.834 7.609 1 97.06 110 ALA B O 1
ATOM 2521 N N . LYS B 1 111 ? -14.742 3.113 6.609 1 96.5 111 LYS B N 1
ATOM 2522 C CA . LYS B 1 111 ? -15.414 2.168 5.723 1 96.5 111 LYS B CA 1
ATOM 2523 C C . LYS B 1 111 ? -15.734 0.863 6.449 1 96.5 111 LYS B C 1
ATOM 2525 O O . LYS B 1 111 ? -15.086 0.53 7.445 1 96.5 111 LYS B O 1
ATOM 2530 N N . ARG B 1 112 ? -16.703 0.159 6.02 1 93.19 112 ARG B N 1
ATOM 2531 C CA . ARG B 1 112 ? -17.125 -1.086 6.656 1 93.19 112 ARG B CA 1
ATOM 2532 C C . ARG B 1 112 ? -16.047 -2.156 6.523 1 93.19 112 ARG B C 1
ATOM 2534 O O . ARG B 1 112 ? -15.477 -2.346 5.445 1 93.19 112 ARG B O 1
ATOM 2541 N N . GLY B 1 113 ? -15.766 -2.855 7.609 1 93.62 113 GLY B N 1
ATOM 2542 C CA . GLY B 1 113 ? -14.938 -4.051 7.559 1 93.62 113 GLY B CA 1
ATOM 2543 C C . GLY B 1 113 ? -13.469 -3.766 7.777 1 93.62 113 GLY B C 1
ATOM 2544 O O . GLY B 1 113 ? -12.625 -4.66 7.641 1 93.62 113 GLY B O 1
ATOM 2545 N N . PHE B 1 114 ? -13.164 -2.545 8.094 1 96.56 114 PHE B N 1
ATOM 2546 C CA . PHE B 1 114 ? -11.758 -2.219 8.281 1 96.56 114 PHE B CA 1
ATOM 2547 C C . PHE B 1 114 ? -11.43 -2.078 9.758 1 96.56 114 PHE B C 1
ATOM 2549 O O . PHE B 1 114 ? -12.25 -1.604 10.547 1 96.56 114 PHE B O 1
ATOM 2556 N N . ASP B 1 115 ? -10.25 -2.539 10 1 93.56 115 ASP B N 1
ATOM 2557 C CA . ASP B 1 115 ? -9.633 -2.443 11.32 1 93.56 115 ASP B CA 1
ATOM 2558 C C . ASP B 1 115 ? -8.57 -1.344 11.352 1 93.56 115 ASP B C 1
ATOM 2560 O O . ASP B 1 115 ? -7.766 -1.225 10.422 1 93.56 115 ASP B O 1
ATOM 2564 N N . ILE B 1 116 ? -8.57 -0.527 12.398 1 97.06 116 ILE B N 1
ATOM 2565 C CA . ILE B 1 116 ? -7.652 0.601 12.531 1 97.06 116 ILE B CA 1
ATOM 2566 C C . ILE B 1 116 ? -6.211 0.103 12.469 1 97.06 116 ILE B C 1
ATOM 2568 O O . ILE B 1 116 ? -5.348 0.751 11.875 1 97.06 116 ILE B O 1
ATOM 2572 N N . GLU B 1 117 ? -5.965 -1.023 13.055 1 96.44 117 GLU B N 1
ATOM 2573 C CA . GLU B 1 117 ? -4.598 -1.538 13.094 1 96.44 117 GLU B CA 1
ATOM 2574 C C . GLU B 1 117 ? -4.129 -1.949 11.695 1 96.44 117 GLU B C 1
ATOM 2576 O O . GLU B 1 117 ? -2.975 -1.717 11.336 1 96.44 117 GLU B O 1
ATOM 2581 N N . TRP B 1 118 ? -4.992 -2.564 10.922 1 97.06 118 TRP B N 1
ATOM 2582 C CA . TRP B 1 118 ? -4.656 -2.865 9.539 1 97.06 118 TRP B CA 1
ATOM 2583 C C . TRP B 1 118 ? -4.324 -1.59 8.766 1 97.06 118 TRP B C 1
ATOM 2585 O O . TRP B 1 118 ? -3.357 -1.554 8 1 97.06 118 TRP B O 1
ATOM 2595 N N . CYS B 1 119 ? -5.082 -0.537 9.062 1 98.44 119 CYS B N 1
ATOM 2596 C CA . CYS B 1 119 ? -4.957 0.71 8.312 1 98.44 119 CYS B CA 1
ATOM 2597 C C . CYS B 1 119 ? -3.664 1.433 8.672 1 98.44 119 CYS B C 1
ATOM 2599 O O . CYS B 1 119 ? -3.178 2.266 7.906 1 98.44 119 CYS B O 1
ATOM 2601 N N . LYS B 1 120 ? -3.064 1.133 9.82 1 98.56 120 LYS B N 1
ATOM 2602 C CA . LYS B 1 120 ? -1.838 1.794 10.258 1 98.56 120 LYS B CA 1
ATOM 2603 C C . LYS B 1 120 ? -0.614 1.183 9.578 1 98.56 120 LYS B C 1
ATOM 2605 O O . LYS B 1 120 ? 0.398 1.859 9.391 1 98.56 120 LYS B O 1
ATOM 2610 N N . GLN B 1 121 ? -0.712 -0.03 9.203 1 97.62 121 GLN B N 1
ATOM 2611 C CA . GLN B 1 121 ? 0.449 -0.872 8.93 1 97.62 121 GLN B CA 1
ATOM 2612 C C . GLN B 1 121 ? 1.252 -0.338 7.746 1 97.62 121 GLN B C 1
ATOM 2614 O O . GLN B 1 121 ? 2.484 -0.331 7.781 1 97.62 121 GLN B O 1
ATOM 2619 N N . SER B 1 122 ? 0.584 0.108 6.719 1 98.31 122 SER B N 1
ATOM 2620 C CA . SER B 1 122 ? 1.283 0.479 5.492 1 98.31 122 SER B CA 1
ATOM 2621 C C . SER B 1 122 ? 2.102 1.752 5.688 1 98.31 122 SER B C 1
ATOM 2623 O O . SER B 1 122 ? 3.02 2.029 4.914 1 98.31 122 SER B O 1
ATOM 2625 N N . ASP B 1 123 ? 1.79 2.539 6.727 1 98.69 123 ASP B N 1
ATOM 2626 C CA . ASP B 1 123 ? 2.49 3.793 6.992 1 98.69 123 ASP B CA 1
ATOM 2627 C C . ASP B 1 123 ? 3.49 3.633 8.133 1 98.69 123 ASP B C 1
ATOM 2629 O O . ASP B 1 123 ? 4.164 4.594 8.516 1 98.69 123 ASP B O 1
ATOM 2633 N N . THR B 1 124 ? 3.543 2.451 8.742 1 98.12 124 THR B N 1
ATOM 2634 C CA . THR B 1 124 ? 4.488 2.223 9.836 1 98.12 124 THR B CA 1
ATOM 2635 C C . THR B 1 124 ? 5.918 2.492 9.375 1 98.12 124 THR B C 1
ATOM 2637 O O . THR B 1 124 ? 6.391 1.893 8.406 1 98.12 124 THR B O 1
ATOM 2640 N N . GLY B 1 125 ? 6.574 3.484 10.07 1 97.75 125 GLY B N 1
ATOM 2641 C CA . GLY B 1 125 ? 7.977 3.748 9.789 1 97.75 125 GLY B CA 1
ATOM 2642 C C . GLY B 1 125 ? 8.203 5.059 9.055 1 97.75 125 GLY B C 1
ATOM 2643 O O . GLY B 1 125 ? 9.336 5.512 8.914 1 97.75 125 GLY B O 1
ATOM 2644 N N . ILE B 1 126 ? 7.125 5.719 8.484 1 98.75 126 ILE B N 1
ATOM 2645 C CA . ILE B 1 126 ? 7.34 7.047 7.914 1 98.75 126 ILE B CA 1
ATOM 2646 C C . ILE B 1 126 ? 7.75 8.016 9.023 1 98.75 126 ILE B C 1
ATOM 2648 O O . ILE B 1 126 ? 7.621 7.707 10.203 1 98.75 126 ILE B O 1
ATOM 2652 N N . PRO B 1 127 ? 8.305 9.172 8.656 1 98.75 127 PRO B N 1
ATOM 2653 C CA . PRO B 1 127 ? 8.711 10.109 9.703 1 98.75 127 PRO B CA 1
ATOM 2654 C C . PRO B 1 127 ? 7.566 10.477 10.641 1 98.75 127 PRO B C 1
ATOM 2656 O O . PRO B 1 127 ? 6.477 10.828 10.188 1 98.75 127 PRO B O 1
ATOM 2659 N N . ALA B 1 128 ? 7.801 10.383 11.93 1 98.5 128 ALA B N 1
ATOM 2660 C CA . ALA B 1 128 ? 6.797 10.742 12.922 1 98.5 128 ALA B CA 1
ATOM 2661 C C . ALA B 1 128 ? 6.676 12.258 13.055 1 98.5 128 ALA B C 1
ATOM 2663 O O . ALA B 1 128 ? 7.676 12.977 12.977 1 98.5 128 ALA B O 1
ATOM 2664 N N . PRO B 1 129 ? 5.461 12.734 13.234 1 98.5 129 PRO B N 1
ATOM 2665 C CA . PRO B 1 129 ? 5.305 14.172 13.461 1 98.5 129 PRO B CA 1
ATOM 2666 C C . PRO B 1 129 ? 5.969 14.641 14.75 1 98.5 129 PRO B C 1
ATOM 2668 O O . PRO B 1 129 ? 6.047 13.891 15.727 1 98.5 129 PRO B O 1
ATOM 2671 N N . ASP B 1 130 ? 6.441 15.836 14.695 1 98.25 130 ASP B N 1
ATOM 2672 C CA . ASP B 1 130 ? 6.832 16.5 15.93 1 98.25 130 ASP B CA 1
ATOM 2673 C C . ASP B 1 130 ? 5.621 17.125 16.625 1 98.25 130 ASP B C 1
ATOM 2675 O O . ASP B 1 130 ? 5.629 17.328 17.844 1 98.25 130 ASP B O 1
ATOM 2679 N N . LEU B 1 131 ? 4.645 17.453 15.836 1 98.31 131 LEU B N 1
ATOM 2680 C CA . LEU B 1 131 ? 3.393 18.047 16.281 1 98.31 131 LEU B CA 1
ATOM 2681 C C . LEU B 1 131 ? 2.258 17.719 15.32 1 98.31 131 LEU B C 1
ATOM 2683 O O . LEU B 1 131 ? 2.434 17.781 14.102 1 98.31 131 LEU B O 1
ATOM 2687 N N . VAL B 1 132 ? 1.151 17.312 15.867 1 98.81 132 VAL B N 1
ATOM 2688 C CA . VAL B 1 132 ? -0.078 17.188 15.094 1 98.81 132 VAL B CA 1
ATOM 2689 C C . VAL B 1 132 ? -1.092 18.219 15.562 1 98.81 132 VAL B C 1
ATOM 2691 O O . VAL B 1 132 ? -1.438 18.266 16.75 1 98.81 132 VAL B O 1
ATOM 2694 N N . ILE B 1 133 ? -1.463 19.062 14.688 1 98.75 133 ILE B N 1
ATOM 2695 C CA . ILE B 1 133 ? -2.547 20 14.945 1 98.75 133 ILE B CA 1
ATOM 2696 C C . ILE B 1 133 ? -3.83 19.5 14.289 1 98.75 133 ILE B C 1
ATOM 2698 O O . ILE B 1 133 ? -3.893 19.344 13.062 1 98.75 133 ILE B O 1
ATOM 2702 N N . TYR B 1 134 ? -4.805 19.203 15.117 1 98.62 134 TYR B N 1
ATOM 2703 C CA . TYR B 1 134 ? -6.09 18.688 14.656 1 98.62 134 TYR B CA 1
ATOM 2704 C C . TYR B 1 134 ? -7.156 19.766 14.672 1 98.62 134 TYR B C 1
ATOM 2706 O O . TYR B 1 134 ? -7.57 20.234 15.742 1 98.62 134 TYR B O 1
ATOM 2714 N N . LEU B 1 135 ? -7.586 20.219 13.469 1 97.75 135 LEU B N 1
ATOM 2715 C CA . LEU B 1 135 ? -8.648 21.203 13.328 1 97.75 135 LEU B CA 1
ATOM 2716 C C . LEU B 1 135 ? -10.016 20.547 13.359 1 97.75 135 LEU B C 1
ATOM 2718 O O . LEU B 1 135 ? -10.312 19.688 12.516 1 97.75 135 LEU B O 1
ATOM 2722 N N . THR B 1 136 ? -10.789 20.969 14.289 1 95.81 136 THR B N 1
ATOM 2723 C CA . THR B 1 136 ? -12.094 20.328 14.438 1 95.81 136 THR B CA 1
ATOM 2724 C C . THR B 1 136 ? -13.219 21.328 14.18 1 95.81 136 THR B C 1
ATOM 2726 O O . THR B 1 136 ? -13.086 22.516 14.477 1 95.81 136 THR B O 1
ATOM 2729 N N . LEU B 1 137 ? -14.242 20.859 13.562 1 92.38 137 LEU B N 1
ATOM 2730 C CA . LEU B 1 137 ? -15.492 21.547 13.273 1 92.38 137 LEU B CA 1
ATOM 2731 C C . LEU B 1 137 ? -16.672 20.578 13.32 1 92.38 137 LEU B C 1
ATOM 2733 O O . LEU B 1 137 ? -16.578 19.453 12.828 1 92.38 137 LEU B O 1
ATOM 2737 N N . PRO B 1 138 ? -17.781 21.016 14.047 1 89.62 138 PRO B N 1
ATOM 2738 C CA . PRO B 1 138 ? -18.953 20.141 13.953 1 89.62 138 PRO B CA 1
ATOM 2739 C C . PRO B 1 138 ? -19.266 19.734 12.523 1 89.62 138 PRO B C 1
ATOM 2741 O O . PRO B 1 138 ? -19.234 20.562 11.617 1 89.62 138 PRO B O 1
ATOM 2744 N N . VAL B 1 139 ? -19.547 18.438 12.352 1 87.31 139 VAL B N 1
ATOM 2745 C CA . VAL B 1 139 ? -19.719 17.859 11.023 1 87.31 139 VAL B CA 1
ATOM 2746 C C . VAL B 1 139 ? -20.828 18.609 10.273 1 87.31 139 VAL B C 1
ATOM 2748 O O . VAL B 1 139 ? -20.688 18.891 9.078 1 87.31 139 VAL B O 1
ATOM 2751 N N . ASP B 1 140 ? -21.891 18.969 10.969 1 86.25 140 ASP B N 1
ATOM 2752 C CA . ASP B 1 140 ? -23.016 19.656 10.344 1 86.25 140 ASP B CA 1
ATOM 2753 C C . ASP B 1 140 ? -22.609 21.047 9.852 1 86.25 140 ASP B C 1
ATOM 2755 O O . ASP B 1 140 ? -23.109 21.516 8.836 1 86.25 140 ASP B O 1
ATOM 2759 N N . GLN B 1 141 ? -21.75 21.672 10.5 1 84.31 141 GLN B N 1
ATOM 2760 C CA . GLN B 1 141 ? -21.234 22.969 10.07 1 84.31 141 GLN B CA 1
ATOM 2761 C C . GLN B 1 141 ? -20.297 22.828 8.875 1 84.31 141 GLN B C 1
ATOM 2763 O O . GLN B 1 141 ? -20.344 23.625 7.934 1 84.31 141 GLN B O 1
ATOM 2768 N N . ALA B 1 142 ? -19.531 21.812 8.898 1 80.81 142 ALA B N 1
ATOM 2769 C CA . ALA B 1 142 ? -18.562 21.562 7.836 1 80.81 142 ALA B CA 1
ATOM 2770 C C . ALA B 1 142 ? -19.25 21.234 6.523 1 80.81 142 ALA B C 1
ATOM 2772 O O . ALA B 1 142 ? -18.859 21.734 5.461 1 80.81 142 ALA B O 1
ATOM 2773 N N . THR B 1 143 ? -20.297 20.469 6.59 1 79 143 THR B N 1
ATOM 2774 C CA . THR B 1 143 ? -20.969 19.984 5.395 1 79 143 THR B CA 1
ATOM 2775 C C . THR B 1 143 ? -21.891 21.062 4.816 1 79 143 THR B C 1
ATOM 2777 O O . THR B 1 143 ? -22.375 20.938 3.688 1 79 143 THR B O 1
ATOM 2780 N N . SER B 1 144 ? -22.094 22.156 5.625 1 77.62 144 SER B N 1
ATOM 2781 C CA . SER B 1 144 ? -22.953 23.25 5.16 1 77.62 144 SER B CA 1
ATOM 2782 C C . SER B 1 144 ? -22.141 24.266 4.352 1 77.62 144 SER B C 1
ATOM 2784 O O . SER B 1 144 ? -22.719 25.141 3.715 1 77.62 144 SER B O 1
ATOM 2786 N N . ARG B 1 145 ? -20.938 24.031 4.293 1 72.56 145 ARG B N 1
ATOM 2787 C CA . ARG B 1 145 ? -20.078 24.984 3.588 1 72.56 145 ARG B CA 1
ATOM 2788 C C . ARG B 1 145 ? -20.141 24.766 2.08 1 72.56 145 ARG B C 1
ATOM 2790 O O . ARG B 1 145 ? -20.547 23.688 1.618 1 72.56 145 ARG B O 1
ATOM 2797 N N . ASP B 1 146 ? -19.781 25.7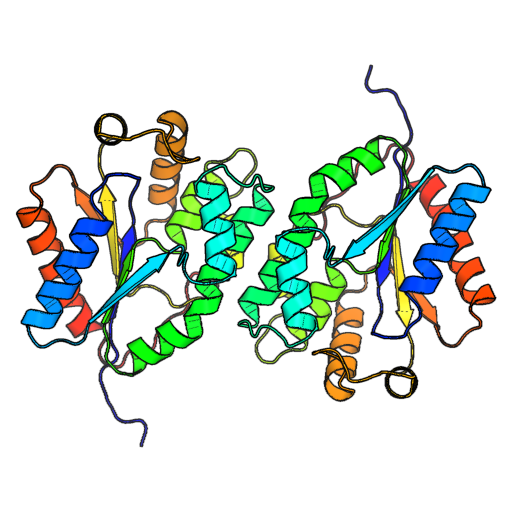5 1.316 1 68.88 146 ASP B N 1
ATOM 2798 C CA . ASP B 1 146 ? -19.938 25.75 -0.135 1 68.88 146 ASP B CA 1
ATOM 2799 C C . ASP B 1 146 ? -19.141 24.609 -0.775 1 68.88 146 ASP B C 1
ATOM 2801 O O . ASP B 1 146 ? -18.031 24.281 -0.325 1 68.88 146 ASP B O 1
ATOM 2805 N N . GLN B 1 147 ? -19.688 23.906 -1.764 1 69.12 147 GLN B N 1
ATOM 2806 C CA . GLN B 1 147 ? -19.125 22.922 -2.676 1 69.12 147 GLN B CA 1
ATOM 2807 C C . GLN B 1 147 ? -18.922 21.578 -1.978 1 69.12 147 GLN B C 1
ATOM 2809 O O . GLN B 1 147 ? -18.109 20.75 -2.424 1 69.12 147 GLN B O 1
ATOM 2814 N N . TYR B 1 148 ? -19.547 21.484 -0.829 1 76.81 148 TYR B N 1
ATOM 2815 C CA . TYR B 1 148 ? -19.531 20.188 -0.166 1 76.81 148 TYR B CA 1
ATOM 2816 C C . TYR B 1 148 ? -20.312 19.141 -0.972 1 76.81 148 TYR B C 1
ATOM 2818 O O . TYR B 1 148 ? -21.375 19.453 -1.531 1 76.81 148 TYR B O 1
ATOM 2826 N N . GLY B 1 149 ? -19.688 17.906 -1.091 1 75.56 149 GLY B N 1
ATOM 2827 C CA . GLY B 1 149 ? -20.391 16.828 -1.761 1 75.56 149 GLY B CA 1
ATOM 2828 C C . GLY B 1 149 ? -19.797 16.469 -3.107 1 75.56 149 GLY B C 1
ATOM 2829 O O . GLY B 1 149 ? -20.188 15.469 -3.721 1 75.56 149 GLY B O 1
ATOM 2830 N N . THR B 1 150 ? -18.797 17.172 -3.512 1 82.25 150 THR B N 1
ATOM 2831 C CA . THR B 1 150 ? -18.219 16.953 -4.828 1 82.25 150 THR B CA 1
ATOM 2832 C C . THR B 1 150 ? -17.234 15.781 -4.797 1 82.25 150 THR B C 1
ATOM 2834 O O . THR B 1 150 ? -17.141 15.008 -5.75 1 82.25 150 THR B O 1
ATOM 2837 N N . GLU B 1 151 ? -16.562 15.555 -3.641 1 84.88 151 GLU B N 1
ATOM 2838 C CA . GLU B 1 151 ? -15.578 14.469 -3.541 1 84.88 151 GLU B CA 1
ATOM 2839 C C . GLU B 1 151 ? -16.172 13.266 -2.807 1 84.88 151 GLU B C 1
ATOM 2841 O O . GLU B 1 151 ? -17.156 13.398 -2.086 1 84.88 151 GLU B O 1
ATOM 2846 N N . ARG B 1 152 ? -15.531 12.125 -2.973 1 88.25 152 ARG B N 1
ATOM 2847 C CA . ARG B 1 152 ? -15.984 10.789 -2.611 1 88.25 152 ARG B CA 1
ATOM 2848 C C . ARG B 1 152 ? -16.344 10.711 -1.13 1 88.25 152 ARG B C 1
ATOM 2850 O O . ARG B 1 152 ? -17.328 10.07 -0.754 1 88.25 152 ARG B O 1
ATOM 2857 N N . TYR B 1 153 ? -15.656 11.438 -0.274 1 88.25 153 TYR B N 1
ATOM 2858 C CA . TYR B 1 153 ? -15.797 11.242 1.165 1 88.25 153 TYR B CA 1
ATOM 2859 C C . TYR B 1 153 ? -16.656 12.336 1.78 1 88.25 153 TYR B C 1
ATOM 2861 O O . TYR B 1 153 ? -16.828 12.398 3 1 88.25 153 TYR B O 1
ATOM 2869 N N . GLU B 1 154 ? -17.312 13.133 0.948 1 85.5 154 GLU B N 1
ATOM 2870 C CA . GLU B 1 154 ? -18.047 14.281 1.46 1 85.5 154 GLU B CA 1
ATOM 2871 C C . GLU B 1 154 ? -19.5 13.922 1.744 1 85.5 154 GLU B C 1
ATOM 2873 O O . GLU B 1 154 ? -20.406 14.383 1.048 1 85.5 154 GLU B O 1
ATOM 2878 N N . SER B 1 155 ? -19.719 13.023 2.666 1 86 155 SER B N 1
ATOM 2879 C CA . SER B 1 155 ? -21.016 12.672 3.244 1 86 155 SER B CA 1
ATOM 2880 C C . SER B 1 155 ? -21 12.812 4.762 1 86 155 SER B C 1
ATOM 2882 O O . SER B 1 155 ? -20 12.508 5.41 1 86 155 SER B O 1
ATOM 2884 N N . THR B 1 156 ? -22.078 13.281 5.27 1 87.69 156 THR B N 1
ATOM 2885 C CA . THR B 1 156 ? -22.172 13.602 6.688 1 87.69 156 THR B CA 1
ATOM 2886 C C . THR B 1 156 ? -21.922 12.359 7.535 1 87.69 156 THR B C 1
ATOM 2888 O O . THR B 1 156 ? -21.109 12.398 8.477 1 87.69 156 THR B O 1
ATOM 2891 N N . GLN B 1 157 ? -22.578 11.32 7.242 1 89.94 157 GLN B N 1
ATOM 2892 C CA . GLN B 1 157 ? -22.438 10.094 8.023 1 89.94 157 GLN B CA 1
ATOM 2893 C C . GLN B 1 157 ? -21 9.578 7.969 1 89.94 157 GLN B C 1
ATOM 2895 O O . GLN B 1 157 ? -20.438 9.164 8.992 1 89.94 157 GLN B O 1
ATOM 2900 N N . PHE B 1 158 ? -20.422 9.609 6.863 1 92.81 158 PHE B N 1
ATOM 2901 C CA . PHE B 1 158 ? -19.047 9.164 6.684 1 92.81 158 PHE B CA 1
ATOM 2902 C C . PHE B 1 158 ? -18.094 10.055 7.461 1 92.81 158 PHE B C 1
ATOM 2904 O O . PHE B 1 158 ? -17.188 9.562 8.133 1 92.81 158 PHE B O 1
ATOM 2911 N N . GLN B 1 159 ? -18.328 11.352 7.398 1 92.38 159 GLN B N 1
ATOM 2912 C CA . GLN B 1 159 ? -17.453 12.297 8.094 1 92.38 159 GLN B CA 1
ATOM 2913 C C . GLN B 1 159 ? -17.547 12.125 9.602 1 92.38 159 GLN B C 1
ATOM 2915 O O . GLN B 1 159 ? -16.547 12.242 10.312 1 92.38 159 GLN B O 1
ATOM 2920 N N . LYS B 1 160 ? -18.688 11.797 10.078 1 94.31 160 LYS B N 1
ATOM 2921 C CA . LYS B 1 160 ? -18.859 11.539 11.5 1 94.31 160 LYS B CA 1
ATOM 2922 C C . LYS B 1 160 ? -18.031 10.352 11.953 1 94.31 160 LYS B C 1
ATOM 2924 O O . LYS B 1 160 ? -17.359 10.406 12.984 1 94.31 160 LYS B O 1
ATOM 2929 N N . ARG B 1 161 ? -18.047 9.289 11.156 1 95.12 161 ARG B N 1
ATOM 2930 C CA . ARG B 1 161 ? -17.234 8.109 11.477 1 95.12 161 ARG B CA 1
ATOM 2931 C C . ARG B 1 161 ? -15.75 8.43 11.406 1 95.12 161 ARG B C 1
ATOM 2933 O O . ARG B 1 161 ? -14.969 7.973 12.25 1 95.12 161 ARG B O 1
ATOM 2940 N N . ALA B 1 162 ? -15.344 9.195 10.406 1 95.88 162 ALA B N 1
ATOM 2941 C CA . ALA B 1 162 ? -13.945 9.602 10.281 1 95.88 162 ALA B CA 1
ATOM 2942 C C . ALA B 1 162 ? -13.492 10.398 11.5 1 95.88 162 ALA B C 1
ATOM 2944 O O . ALA B 1 162 ? -12.406 10.156 12.031 1 95.88 162 ALA B O 1
ATOM 2945 N N . VAL B 1 163 ? -14.336 11.32 11.961 1 95 163 VAL B N 1
ATOM 2946 C CA . VAL B 1 163 ? -14.031 12.141 13.125 1 95 163 VAL B CA 1
ATOM 2947 C C . VAL B 1 163 ? -13.844 11.25 14.352 1 95 163 VAL B C 1
ATOM 2949 O O . VAL B 1 163 ? -12.906 11.445 15.133 1 95 163 VAL B O 1
ATOM 2952 N N . GLU B 1 164 ? -14.695 10.273 14.508 1 95.88 164 GLU B N 1
ATOM 2953 C CA . GLU B 1 164 ? -14.562 9.328 15.609 1 95.88 164 GLU B CA 1
ATOM 2954 C C . GLU B 1 164 ? -13.227 8.586 15.555 1 95.88 164 GLU B C 1
ATOM 2956 O O . GLU B 1 164 ? -12.602 8.344 16.594 1 95.88 164 GLU B O 1
ATOM 2961 N N . ASN B 1 165 ? -12.797 8.219 14.391 1 97.31 165 ASN B N 1
ATOM 2962 C CA . ASN B 1 165 ? -11.539 7.5 14.211 1 97.31 165 ASN B CA 1
ATOM 2963 C C . ASN B 1 165 ? -10.336 8.391 14.508 1 97.31 165 ASN B C 1
ATOM 2965 O O . ASN B 1 165 ? -9.336 7.934 15.062 1 97.31 165 ASN B O 1
ATOM 2969 N N . PHE B 1 166 ? -10.406 9.719 14.133 1 97.38 166 PHE B N 1
ATOM 2970 C CA . PHE B 1 166 ? -9.352 10.648 14.508 1 97.38 166 PHE B CA 1
ATOM 2971 C C . PHE B 1 166 ? -9.156 10.656 16.016 1 97.38 166 PHE B C 1
ATOM 2973 O O . PHE B 1 166 ? -8.023 10.648 16.5 1 97.38 166 PHE B O 1
ATOM 2980 N N . GLU B 1 167 ? -10.242 10.648 16.672 1 95.81 167 GLU B N 1
ATOM 2981 C CA . GLU B 1 167 ? -10.18 10.688 18.141 1 95.81 167 GLU B CA 1
ATOM 2982 C C . GLU B 1 167 ? -9.453 9.477 18.703 1 95.81 167 GLU B C 1
ATOM 2984 O O . GLU B 1 167 ? -8.703 9.586 19.672 1 95.81 167 GLU B O 1
ATOM 2989 N N . LYS B 1 168 ? -9.617 8.32 18.094 1 96.88 168 LYS B N 1
ATOM 2990 C CA . LYS B 1 168 ? -8.961 7.09 18.516 1 96.88 168 LYS B CA 1
ATOM 2991 C C . LYS B 1 168 ? -7.461 7.141 18.25 1 96.88 168 LYS B C 1
ATOM 2993 O O . LYS B 1 168 ? -6.688 6.391 18.844 1 96.88 168 LYS B O 1
ATOM 2998 N N . LEU B 1 169 ? -7.043 8.023 17.312 1 97.81 169 LEU B N 1
ATOM 2999 C CA . LEU B 1 169 ? -5.652 8.062 16.875 1 97.81 169 LEU B CA 1
ATOM 3000 C C . LEU B 1 169 ? -4.855 9.086 17.672 1 97.81 169 LEU B C 1
ATOM 3002 O O . LEU B 1 169 ? -3.623 9.086 17.641 1 97.81 169 LEU B O 1
ATOM 3006 N N . MET B 1 170 ? -5.52 9.945 18.438 1 96.81 170 MET B N 1
ATOM 3007 C CA . MET B 1 170 ? -4.879 11.055 19.141 1 96.81 170 MET B CA 1
ATOM 3008 C C . MET B 1 170 ? -3.936 10.539 20.234 1 96.81 170 MET B C 1
ATOM 3010 O O . MET B 1 170 ? -4.258 9.578 20.938 1 96.81 170 MET B O 1
ATOM 3014 N N . THR B 1 171 ? -2.797 11.109 20.25 1 94.94 171 THR B N 1
ATOM 3015 C CA . THR B 1 171 ? -1.805 10.852 21.281 1 94.94 171 THR B CA 1
ATOM 3016 C C . THR B 1 171 ? -1.398 12.148 21.984 1 94.94 171 THR B C 1
ATOM 3018 O O . THR B 1 171 ? -1.999 13.195 21.75 1 94.94 171 THR B O 1
ATOM 3021 N N . LYS B 1 172 ? -0.38 12.117 22.812 1 90 172 LYS B N 1
ATOM 3022 C CA . LYS B 1 172 ? 0.016 13.258 23.641 1 90 172 LYS B CA 1
ATOM 3023 C C . LYS B 1 172 ? 0.576 14.391 22.781 1 90 172 LYS B C 1
ATOM 3025 O O . LYS B 1 172 ? 0.562 15.555 23.188 1 90 172 LYS B O 1
ATOM 3030 N N . ASN B 1 173 ? 1.023 14.133 21.594 1 91.38 173 ASN B N 1
ATOM 3031 C CA . ASN B 1 173 ? 1.63 15.156 20.75 1 91.38 173 ASN B CA 1
ATOM 3032 C C . ASN B 1 173 ? 0.599 15.812 19.828 1 91.38 173 ASN B C 1
ATOM 3034 O O . ASN B 1 173 ? 0.959 16.484 18.875 1 91.38 173 ASN B O 1
ATOM 3038 N N . TRP B 1 174 ? -0.643 15.602 20.078 1 97.31 174 TRP B N 1
ATOM 3039 C CA . TRP B 1 174 ? -1.72 16.25 19.328 1 97.31 174 TRP B CA 1
ATOM 3040 C C . TRP B 1 174 ? -2.215 17.484 20.047 1 97.31 174 TRP B C 1
ATOM 3042 O O . TRP B 1 174 ? -2.299 17.516 21.281 1 97.31 174 TRP B O 1
ATOM 3052 N N . THR B 1 175 ? -2.486 18.484 19.359 1 98.19 175 THR B N 1
ATOM 3053 C CA . THR B 1 175 ? -3.238 19.625 19.859 1 98.19 175 THR B CA 1
ATOM 3054 C C . THR B 1 175 ? -4.492 19.859 19.016 1 98.19 175 THR B C 1
ATOM 3056 O O . THR B 1 175 ? -4.418 19.938 17.797 1 98.19 175 THR B O 1
ATOM 3059 N N . THR B 1 176 ? -5.598 19.906 19.656 1 98.06 176 THR B N 1
ATOM 3060 C CA . THR B 1 176 ? -6.863 20.141 18.969 1 98.06 176 THR B CA 1
ATOM 3061 C C . THR B 1 176 ? -7.23 21.609 18.984 1 98.06 176 THR B C 1
ATOM 3063 O O . THR B 1 176 ? -7.141 22.281 20.016 1 98.06 176 THR B O 1
ATOM 3066 N N . LEU B 1 177 ? -7.551 22.156 17.875 1 98.12 177 LEU B N 1
ATOM 3067 C CA . LEU B 1 177 ? -8.008 23.531 17.75 1 98.12 177 LEU B CA 1
ATOM 3068 C C . LEU B 1 177 ? -9.422 23.594 17.172 1 98.12 177 LEU B C 1
ATOM 3070 O O . LEU B 1 177 ? -9.742 22.859 16.234 1 98.12 177 LEU B O 1
ATOM 3074 N N . ASP B 1 178 ? -10.234 24.438 17.734 1 96.69 178 ASP B N 1
ATOM 3075 C CA . ASP B 1 178 ? -11.609 24.656 17.281 1 96.69 178 ASP B CA 1
ATOM 3076 C C . ASP B 1 178 ? -11.641 25.531 16.031 1 96.69 178 ASP B C 1
ATOM 3078 O O . ASP B 1 178 ? -11.406 26.734 16.094 1 96.69 178 ASP B O 1
ATOM 3082 N N . ALA B 1 179 ? -12.055 24.922 14.93 1 95.19 179 ALA B N 1
ATOM 3083 C CA . ALA B 1 179 ? -12 25.578 13.625 1 95.19 179 ALA B CA 1
ATOM 3084 C C . ALA B 1 179 ? -13.172 26.547 13.445 1 95.19 179 ALA B C 1
ATOM 3086 O O . ALA B 1 179 ? -13.32 27.172 12.391 1 95.19 179 ALA B O 1
ATOM 3087 N N . SER B 1 180 ? -13.992 26.641 14.438 1 93.12 180 SER B N 1
ATOM 3088 C CA . SER B 1 180 ? -15.078 27.625 14.383 1 93.12 180 SER B CA 1
ATOM 3089 C C . SER B 1 180 ? -14.578 29.016 14.766 1 93.12 180 SER B C 1
ATOM 3091 O O . SER B 1 180 ? -15.273 30 14.531 1 93.12 180 SER B O 1
ATOM 3093 N N . GLN B 1 181 ? -13.414 29.109 15.336 1 95.56 181 GLN B N 1
ATOM 3094 C CA . GLN B 1 181 ? -12.797 30.406 15.633 1 95.56 181 GLN B CA 1
ATOM 3095 C C . GLN B 1 181 ? -12.438 31.141 14.352 1 95.56 181 GLN B C 1
ATOM 3097 O O . GLN B 1 181 ? -12.531 30.594 13.25 1 95.56 181 GLN B O 1
ATOM 3102 N N . SER B 1 182 ? -12.07 32.438 14.531 1 96.56 182 SER B N 1
ATOM 3103 C CA . SER B 1 182 ? -11.664 33.188 13.359 1 96.56 182 SER B CA 1
ATOM 3104 C C . SER B 1 182 ? -10.367 32.656 12.766 1 96.56 182 SER B C 1
ATOM 3106 O O . SER B 1 182 ? -9.547 32.094 13.484 1 96.56 182 SER B O 1
ATOM 3108 N N . ILE B 1 183 ? -10.148 32.844 11.5 1 97 183 ILE B N 1
ATOM 3109 C CA . ILE B 1 183 ? -8.945 32.406 10.789 1 97 183 ILE B CA 1
ATOM 3110 C C . ILE B 1 183 ? -7.707 32.938 11.492 1 97 183 ILE B C 1
ATOM 3112 O O . ILE B 1 183 ? -6.742 32.219 11.719 1 97 183 ILE B O 1
ATOM 3116 N N . ASP B 1 184 ? -7.77 34.219 11.961 1 98.06 184 ASP B N 1
ATOM 3117 C CA . ASP B 1 184 ? -6.621 34.875 12.586 1 98.06 184 ASP B CA 1
ATOM 3118 C C . ASP B 1 184 ? -6.336 34.25 13.961 1 98.06 184 ASP B C 1
ATOM 3120 O O . ASP B 1 184 ? -5.176 34.125 14.352 1 98.06 184 ASP B O 1
ATOM 31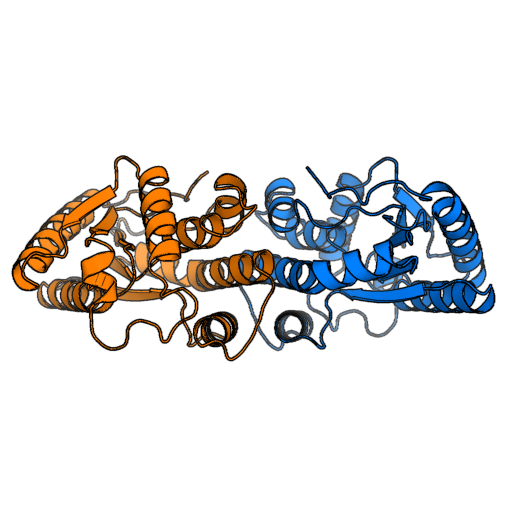24 N N . ALA B 1 185 ? -7.367 33.938 14.633 1 98.12 185 ALA B N 1
ATOM 3125 C CA . ALA B 1 185 ? -7.199 33.344 15.961 1 98.12 185 ALA B CA 1
ATOM 3126 C C . ALA B 1 185 ? -6.555 31.969 15.875 1 98.12 185 ALA B C 1
ATOM 3128 O O . ALA B 1 185 ? -5.629 31.656 16.625 1 98.12 185 ALA B O 1
ATOM 3129 N N . ILE B 1 186 ? -7.031 31.141 14.961 1 98.19 186 ILE B N 1
ATOM 3130 C CA . ILE B 1 186 ? -6.461 29.828 14.742 1 98.19 186 ILE B CA 1
ATOM 3131 C C . ILE B 1 186 ? -5.004 29.953 14.305 1 98.19 186 ILE B C 1
ATOM 3133 O O . ILE B 1 186 ? -4.129 29.25 14.812 1 98.19 186 ILE B O 1
ATOM 3137 N N . HIS B 1 187 ? -4.758 30.891 13.422 1 98.56 187 HIS B N 1
ATOM 3138 C CA . HIS B 1 187 ? -3.422 31.109 12.883 1 98.56 187 HIS B CA 1
ATOM 3139 C C . HIS B 1 187 ? -2.43 31.453 13.992 1 98.56 187 HIS B C 1
ATOM 3141 O O . HIS B 1 187 ? -1.327 30.891 14.031 1 98.56 187 HIS B O 1
ATOM 3147 N N . GLN B 1 188 ? -2.855 32.312 14.867 1 98.5 188 GLN B N 1
ATOM 3148 C CA . GLN B 1 188 ? -1.965 32.719 15.953 1 98.5 188 GLN B CA 1
ATOM 3149 C C . GLN B 1 188 ? -1.63 31.547 16.844 1 98.5 188 GLN B C 1
ATOM 3151 O O . GLN B 1 188 ? -0.476 31.359 17.25 1 98.5 188 GLN B O 1
ATOM 3156 N N . GLN B 1 189 ? -2.623 30.734 17.156 1 98.56 189 GLN B N 1
ATOM 3157 C CA . GLN B 1 189 ? -2.396 29.547 17.969 1 98.56 189 GLN B CA 1
ATOM 3158 C C . GLN B 1 189 ? -1.444 28.578 17.281 1 98.56 189 GLN B C 1
ATOM 3160 O O . GLN B 1 189 ? -0.514 28.062 17.906 1 98.56 189 GLN B O 1
ATOM 3165 N N . MET B 1 190 ? -1.64 28.344 16.016 1 98.75 190 MET B N 1
ATOM 3166 C CA . MET B 1 190 ? -0.801 27.438 15.25 1 98.75 190 MET B CA 1
ATOM 3167 C C . MET B 1 190 ? 0.637 27.938 15.18 1 98.75 190 MET B C 1
ATOM 3169 O O . MET B 1 190 ? 1.579 27.156 15.297 1 98.75 190 MET B O 1
ATOM 3173 N N . LYS B 1 191 ? 0.757 29.234 14.938 1 98.62 191 LYS B N 1
ATOM 3174 C CA . LYS B 1 191 ? 2.092 29.828 14.867 1 98.62 191 LYS B CA 1
ATOM 3175 C C . LYS B 1 191 ? 2.838 29.672 16.188 1 98.62 191 LYS B C 1
ATOM 3177 O O . LYS B 1 191 ? 4.012 29.281 16.203 1 98.62 191 LYS B O 1
ATOM 3182 N N . ASP B 1 192 ? 2.133 29.938 17.312 1 98.44 192 ASP B N 1
ATOM 3183 C CA . ASP B 1 192 ? 2.746 29.812 18.625 1 98.44 192 ASP B CA 1
ATOM 3184 C C . ASP B 1 192 ? 3.184 28.375 18.891 1 98.44 192 ASP B C 1
ATOM 3186 O O . ASP B 1 192 ? 4.312 28.125 19.312 1 98.44 192 ASP B O 1
ATOM 3190 N N . LEU B 1 193 ? 2.305 27.438 18.641 1 98.31 193 LEU B N 1
ATOM 3191 C CA . LEU B 1 193 ? 2.596 26.016 18.844 1 98.31 193 LEU B CA 1
ATOM 3192 C C . LEU B 1 193 ? 3.795 25.594 18 1 98.31 193 LEU B C 1
ATOM 3194 O O . LEU B 1 193 ? 4.699 24.922 18.5 1 98.31 193 LEU B O 1
ATOM 3198 N N . THR B 1 194 ? 3.832 25.969 16.75 1 98.44 194 THR B N 1
ATOM 3199 C CA . THR B 1 194 ? 4.871 25.562 15.812 1 98.44 194 THR B CA 1
ATOM 3200 C C . THR B 1 194 ? 6.223 26.156 16.219 1 98.44 194 THR B C 1
ATOM 3202 O O . THR B 1 194 ? 7.238 25.453 16.188 1 98.44 194 THR B O 1
ATOM 3205 N N . THR B 1 195 ? 6.191 27.438 16.609 1 97.25 195 THR B N 1
ATOM 3206 C CA . THR B 1 195 ? 7.422 28.094 17.031 1 97.25 195 THR B CA 1
ATOM 3207 C C . THR B 1 195 ? 8.016 27.391 18.25 1 97.25 195 THR B C 1
ATOM 3209 O O . THR B 1 195 ? 9.234 27.188 18.312 1 97.25 195 THR B O 1
ATOM 3212 N N . GLU B 1 196 ? 7.148 27.047 19.141 1 97.06 196 GLU B N 1
ATOM 3213 C CA . GLU B 1 196 ? 7.602 26.328 20.328 1 97.06 196 GLU B CA 1
ATOM 3214 C C . GLU B 1 196 ? 8.219 24.984 19.969 1 97.06 196 GLU B C 1
ATOM 3216 O O . GLU B 1 196 ? 9.297 24.641 20.453 1 97.06 196 GLU B O 1
ATOM 3221 N N . ILE B 1 197 ? 7.59 24.266 19.094 1 97.44 197 ILE B N 1
ATOM 3222 C CA . ILE B 1 197 ? 8.055 22.938 18.703 1 97.44 197 ILE B CA 1
ATOM 3223 C C . ILE B 1 197 ? 9.383 23.047 17.969 1 97.44 197 ILE B C 1
ATOM 3225 O O . ILE B 1 197 ? 10.281 22.219 18.141 1 97.44 197 ILE B O 1
ATOM 3229 N N . MET B 1 198 ? 9.516 24.031 17.125 1 96.94 198 MET B N 1
ATOM 3230 C CA . MET B 1 198 ? 10.734 24.25 16.359 1 96.94 198 MET B CA 1
ATOM 3231 C C . MET B 1 198 ? 11.93 24.453 17.281 1 96.94 198 MET B C 1
ATOM 3233 O O . MET B 1 198 ? 13.047 24.062 16.969 1 96.94 198 MET B O 1
ATOM 3237 N N . GLN B 1 199 ? 11.672 25 18.438 1 94.62 199 GLN B N 1
ATOM 3238 C CA . GLN B 1 199 ? 12.727 25.234 19.422 1 94.62 199 GLN B CA 1
ATOM 3239 C C . GLN B 1 199 ? 13.094 23.938 20.141 1 94.62 199 GLN B C 1
ATOM 3241 O O . GLN B 1 199 ? 14.227 23.766 20.594 1 94.62 199 GLN B O 1
ATOM 3246 N N . GLN B 1 200 ? 12.148 23.094 20.203 1 94.56 200 GLN B N 1
ATOM 3247 C CA . GLN B 1 200 ? 12.32 21.875 21 1 94.56 200 GLN B CA 1
ATOM 3248 C C . GLN B 1 200 ? 13 20.781 20.188 1 94.56 200 GLN B C 1
ATOM 3250 O O . GLN B 1 200 ? 13.695 19.938 20.75 1 94.56 200 GLN B O 1
ATOM 3255 N N . VAL B 1 201 ? 12.789 20.703 18.844 1 94.69 201 VAL B N 1
ATOM 3256 C CA . VAL B 1 201 ? 13.25 19.562 18.062 1 94.69 201 VAL B CA 1
ATOM 3257 C C . VAL B 1 201 ? 14.773 19.594 17.953 1 94.69 201 VAL B C 1
ATOM 3259 O O . VAL B 1 201 ? 15.43 18.547 18.031 1 94.69 201 VAL B O 1
ATOM 3262 N N . GLY B 1 202 ? 15.383 20.812 17.891 1 87.56 202 GLY B N 1
ATOM 3263 C CA . GLY B 1 202 ? 16.828 20.922 17.922 1 87.56 202 GLY B CA 1
ATOM 3264 C C . GLY B 1 202 ? 17.531 19.859 17.109 1 87.56 202 GLY B C 1
ATOM 3265 O O . GLY B 1 202 ? 17.266 19.703 15.914 1 87.56 202 GLY B O 1
ATOM 3266 N N . THR B 1 203 ? 18.359 18.938 17.875 1 87.38 203 THR B N 1
ATOM 3267 C CA . THR B 1 203 ? 19.188 17.938 17.203 1 87.38 203 THR B CA 1
ATOM 3268 C C . THR B 1 203 ? 18.594 16.547 17.391 1 87.38 203 THR B C 1
ATOM 3270 O O . THR B 1 203 ? 19.25 15.539 17.109 1 87.38 203 THR B O 1
ATOM 3273 N N . ARG B 1 204 ? 17.375 16.594 17.859 1 93.44 204 ARG B N 1
ATOM 3274 C CA . ARG B 1 204 ? 16.734 15.297 18.062 1 93.44 204 ARG B CA 1
ATOM 3275 C C . ARG B 1 204 ? 16.578 14.562 16.734 1 93.44 204 ARG B C 1
ATOM 3277 O O . ARG B 1 204 ? 16.375 15.188 15.688 1 93.44 204 ARG B O 1
ATOM 3284 N N . SER B 1 205 ? 16.625 13.273 16.719 1 95.38 205 SER B N 1
ATOM 3285 C CA . SER B 1 205 ? 16.453 12.453 15.531 1 95.38 205 SER B CA 1
ATOM 3286 C C . SER B 1 205 ? 15 12.477 15.055 1 95.38 205 SER B C 1
ATOM 3288 O O . SER B 1 205 ? 14.086 12.734 15.844 1 95.38 205 SER B O 1
ATOM 3290 N N . ILE B 1 206 ? 14.844 12.359 13.805 1 97.44 206 ILE B N 1
ATOM 3291 C CA . ILE B 1 206 ? 13.508 12.141 13.258 1 97.44 206 ILE B CA 1
ATOM 3292 C C . ILE B 1 206 ? 13.008 10.758 13.648 1 97.44 206 ILE B C 1
ATOM 3294 O O . ILE B 1 206 ? 13.578 9.742 13.242 1 97.44 206 ILE B O 1
ATOM 3298 N N . GLU B 1 207 ? 11.977 10.727 14.422 1 97.25 207 GLU B N 1
ATOM 3299 C CA . GLU B 1 207 ? 11.43 9.445 14.875 1 97.25 207 GLU B CA 1
ATOM 3300 C C . GLU B 1 207 ? 10.57 8.797 13.789 1 97.25 207 GLU B C 1
ATOM 3302 O O . GLU B 1 207 ? 10.25 9.43 12.781 1 97.25 207 GLU B O 1
ATOM 3307 N N . LYS B 1 208 ? 10.266 7.516 13.992 1 97.88 208 LYS B N 1
ATOM 3308 C CA . LYS B 1 208 ? 9.422 6.762 13.07 1 97.88 208 LYS B CA 1
ATOM 3309 C C . LYS B 1 208 ? 8.008 6.594 13.617 1 97.88 208 LYS B C 1
ATOM 3311 O O . LYS B 1 208 ? 7.828 6.359 14.812 1 97.88 208 LYS B O 1
ATOM 3316 N N . LEU B 1 209 ? 7.051 6.707 12.766 1 98.12 209 LEU B N 1
ATOM 3317 C CA . LEU B 1 209 ? 5.645 6.625 13.156 1 98.12 209 LEU B CA 1
ATOM 3318 C C . LEU B 1 209 ? 5.227 5.176 13.383 1 98.12 209 LEU B C 1
ATOM 3320 O O . LEU B 1 209 ? 5.512 4.305 12.555 1 98.12 209 LEU B O 1
ATOM 3324 N N . TRP B 1 210 ? 4.613 4.895 14.555 1 96.88 210 TRP B N 1
ATOM 3325 C CA . TRP B 1 210 ? 3.975 3.637 14.922 1 96.88 210 TRP B CA 1
ATOM 3326 C C . TRP B 1 210 ? 4.992 2.5 14.977 1 96.88 210 TRP B C 1
ATOM 3328 O O . TRP B 1 210 ? 4.727 1.401 14.484 1 96.88 210 TRP B O 1
ATOM 3338 N N . VAL B 1 211 ? 6.172 2.629 15.352 1 92.19 211 VAL B N 1
ATOM 3339 C CA . VAL B 1 211 ? 7.203 1.61 15.523 1 92.19 211 VAL B CA 1
ATOM 3340 C C . VAL B 1 211 ? 7.445 1.373 17.016 1 92.19 211 VAL B C 1
ATOM 3342 O O . VAL B 1 211 ? 7.273 2.281 17.828 1 92.19 211 VAL B O 1
#

Solvent-accessible surface area (backbone atoms only — not comparable to full-atom values): 22575 Å² total; per-residue (Å²): 122,86,74,91,55,46,28,27,39,40,37,34,39,41,59,62,76,78,35,47,56,72,60,48,48,52,52,45,36,52,51,38,41,73,72,72,43,54,51,43,80,44,54,53,74,42,54,86,40,79,55,11,37,55,51,44,34,35,41,62,66,77,38,89,71,38,72,67,14,51,52,29,41,53,36,20,40,53,43,53,42,42,67,59,51,53,54,38,21,63,70,33,27,23,37,38,25,39,37,58,69,63,54,54,24,14,52,53,37,46,40,90,93,47,50,60,68,69,50,43,53,74,49,48,55,43,78,34,66,71,32,35,38,36,32,40,56,62,62,73,62,32,61,67,40,88,78,56,54,70,42,75,71,51,41,69,70,52,43,50,42,20,53,55,38,44,62,74,67,62,56,90,58,50,43,79,42,68,43,80,52,54,71,66,59,52,44,52,53,52,48,54,55,49,54,54,48,47,66,66,43,31,79,59,76,84,45,53,25,86,114,122,85,73,91,56,46,30,27,38,40,36,35,38,42,59,63,75,77,34,46,55,73,60,49,47,52,52,46,36,51,50,38,40,73,72,72,44,55,51,43,82,45,54,55,75,42,54,86,41,78,56,12,38,54,51,46,32,36,40,63,64,77,38,90,70,38,71,68,14,50,53,29,41,53,36,18,40,53,44,53,40,42,68,60,51,51,52,39,22,62,70,34,28,23,36,38,27,40,37,58,69,62,54,54,24,14,52,52,38,45,40,89,94,48,50,57,68,68,51,44,53,72,49,47,56,43,79,34,67,73,30,35,41,35,31,41,59,61,63,73,62,33,59,66,38,89,80,57,55,72,40,74,69,52,42,69,72,52,44,50,41,21,53,55,39,44,63,74,66,60,56,91,57,49,43,79,42,67,43,79,52,54,72,66,58,51,44,52,54,51,47,52,53,49,55,52,48,46,67,66,43,31,78,59,77,85,48,53,25,88,114

InterPro domains:
  IPR018094 Thymidylate kinase [MF_00165] (9-198)
  IPR018094 Thymidylate kinase [TIGR00041] (7-189)
  IPR018095 Thymidylate kinase, conserved site [PS01331] (96-108)
  IPR027417 P-loop containing nucleoside triphosphate hydrolase [G3DSA:3.40.50.300] (2-211)
  IPR027417 P-loop containing nucleoside triphosphate hydrolase [SSF52540] (6-202)
  IPR039430 Thymidylate kinase-like domain [PF02223] (13-189)